Protein AF-0000000081533267 (afdb_homodimer)

Solvent-accessible surface area (backbone atoms only — not comparable to full-atom values): 23583 Å² total; per-residue (Å²): 134,81,72,70,66,79,71,58,62,39,68,32,43,32,34,25,33,63,87,75,70,40,57,57,33,30,38,34,45,45,64,56,50,36,48,58,55,46,54,28,35,39,11,44,24,38,52,51,52,50,46,60,71,68,37,68,90,53,86,73,69,54,32,17,49,52,34,42,51,48,29,58,68,70,50,57,60,82,53,23,64,40,70,63,34,54,51,47,48,66,56,25,45,31,61,53,46,74,57,47,63,65,39,79,63,62,80,74,76,72,70,74,77,63,54,79,70,86,54,62,78,64,67,68,54,63,92,57,44,72,73,61,88,52,66,93,76,59,54,72,34,38,32,68,86,43,49,30,32,33,35,26,38,44,38,49,44,72,59,41,74,67,49,50,52,51,52,36,42,75,74,72,33,92,61,65,79,66,49,43,78,44,80,42,76,42,36,66,67,37,50,52,35,26,54,54,24,24,54,76,27,66,42,13,49,45,62,14,40,37,76,79,75,98,132,80,72,70,68,81,72,61,64,38,68,33,41,32,34,27,33,64,88,76,70,38,58,56,34,30,39,35,48,47,64,56,49,35,48,58,56,47,54,28,35,39,11,44,24,38,52,50,50,51,44,58,71,67,37,68,90,53,86,74,70,54,34,18,49,52,35,41,52,47,29,60,68,70,50,55,62,82,54,23,64,39,68,62,36,54,51,46,50,67,56,23,44,30,61,53,44,75,58,48,65,64,38,81,64,62,81,74,77,71,70,76,76,68,58,80,67,88,59,64,79,63,67,68,55,63,93,55,40,77,72,59,87,54,63,92,76,59,53,72,34,37,31,68,87,45,49,28,32,33,36,27,37,44,38,51,43,71,58,41,74,69,50,51,52,52,52,36,45,75,73,71,33,92,61,64,77,65,51,45,80,44,80,43,76,44,36,67,68,36,49,52,34,26,55,54,24,23,52,77,28,67,43,13,50,48,62,16,40,38,76,79,73,98

Sequence (428 aa):
MDEIKEKSKFRLRLLIDEKRNKVVLAETCRDFVDLLFSFVTLPMGTIVRLLDKHQKLEPVSVGCFNNLYTSVSDMVVDDFETEACQSMLLYPRSSKEIHCRSLKLNIDDTEAHISGRGKVVQVSEEEQIGGSIGNVENGVFVSCRSSYIVTDDLRVTLSSLGVIGNVLKELGYADFDGLQEILLDAGFEELISILRASLISRSALNNGLSSVLHMDEIKEKSKFRLRLLIDEKRNKVVLAETCRDFVDLLFSFVTLPMGTIVRLLDKHQKLEPVSVGCFNNLYTSVSDMVVDDFETEACQSMLLYPRSSKEIHCRSLKLNIDDTEAHISGRGKVVQVSEEEQIGGSIGNVENGVFVSCRSSYIVTDDLRVTLSSLGVIGNVLKELGYADFDGLQEILLDAGFEELISILRASLISRSALNNGLSSVLH

Organism: Thlaspi arvense (NCBI:txid13288)

Radius of gyration: 23.14 Å; Cα contacts (8 Å, |Δi|>4): 727; chains: 2; bounding box: 55×66×71 Å

Secondary structure (DSSP, 8-state):
---------EEEEEEEETTTTEEEEEEE-HHHHHHHHHGGGSBHHHHHHHHHHH--SS----TTHHHHHHHHHHS-GGGBSSHHHHHHHHS--BTTHHHHTTSSS----------SSS------SSTT-SS-S--TTS-SSB-TT--EEEETT--EEE--HHHHHHHHHHTT-SSSTTEEEEEEEE-HHHHHHHHHHHHH-S-HHHHHTHHHH-/---------EEEEEEEETTTTEEEEEEE-HHHHHHHHHGGGSBHHHHHHHHHHH--SS----TTHHHHHHHHHHS-GGGBSSHHHHHHHHS--BTTHHHHTTSSS----------SSS------SSTT-S-----TTS-SSB-TT--EEEETT--EEE--HHHHHHHHHHTT-SSSTTEEEEEEEE-HHHHHHHHHHHHH-S-HHHHHTHHHH-

InterPro domains:
  IPR007750 Protein of unknown function DUF674 [PF05056] (7-112)
  IPR007750 Protein of unknown function DUF674 [PF05056] (124-207)
  IPR007750 Protein of unknown function DUF674 [PTHR33103] (6-206)

pLDDT: mean 81.12, std 21.8, range [21.19, 97.69]

Foldseek 3Di:
DPPPVPFDWFKWKFKAQQVVLFTFKIKGFLLVVLLVVCLVQDDPLQLQVLCCVQVPPDNQDLPCVVVVLVVLVPDDCVVDPHNVVSVCSNQPDGPCNVLQVLRSHRSRPRPPPPPPPNDPPPPPCVVVPDPPVDDPCAHSPDGRPFMWMAGQQGDIDTDDPVVVCVSCVVVPHNDSPSIDIDIDIGGNQLSSQLSSCNSPHSGSNCRSCVVVSD/DPPPVPFDWFKWKFKAQQVVLFTFKIKGFLLVVLLVVCLVQDDPLQLQVLCCVQVPPDNQDLPCVVVVLVVLVPDDCVVDPHNVVSVCSNQPDGPCNVLQVLRSHRSRPRPPPPPPPNDPPPPDCVVVDDPPVDDVCAHSPDGRPFMWMAGQQGDIDTDDPVVVCVSCVVVPHNDSPSIDIDIDIGGNQLSSQLSSCNSPHSGSNCRSCVVVSD

Structure (mmCIF, N/CA/C/O backbone):
data_AF-0000000081533267-model_v1
#
loop_
_entity.id
_entity.type
_entity.pdbx_description
1 polymer 'Uncharacterized protein'
#
loop_
_atom_site.group_PDB
_atom_site.id
_atom_site.type_symbol
_atom_site.label_atom_id
_atom_site.label_alt_id
_atom_site.label_comp_id
_atom_site.label_asym_id
_atom_site.label_entity_id
_atom_site.label_seq_id
_atom_site.pdbx_PDB_ins_code
_atom_site.Cartn_x
_atom_site.Cartn_y
_atom_site.Cartn_z
_atom_site.occupancy
_atom_site.B_iso_or_equiv
_atom_site.auth_seq_id
_atom_site.auth_comp_id
_atom_site.auth_asym_id
_atom_site.auth_atom_id
_atom_site.pdbx_PDB_model_num
ATOM 1 N N . MET A 1 1 ? 14.43 1.185 34.469 1 21.2 1 MET A N 1
ATOM 2 C CA . MET A 1 1 ? 13.617 2.395 34.344 1 21.2 1 MET A CA 1
ATOM 3 C C . MET A 1 1 ? 13.477 2.807 32.875 1 21.2 1 MET A C 1
ATOM 5 O O . MET A 1 1 ? 14.43 3.285 32.25 1 21.2 1 MET A O 1
ATOM 9 N N . ASP A 1 2 ? 13.133 2.018 31.906 1 28.94 2 ASP A N 1
ATOM 10 C CA . ASP A 1 2 ? 12.992 1.91 30.469 1 28.94 2 ASP A CA 1
ATOM 11 C C . ASP A 1 2 ? 12.336 3.156 29.891 1 28.94 2 ASP A C 1
ATOM 13 O O . ASP A 1 2 ? 11.195 3.482 30.234 1 28.94 2 ASP A O 1
ATOM 17 N N . GLU A 1 3 ? 13.023 4.332 29.984 1 32.38 3 GLU A N 1
ATOM 18 C CA . GLU A 1 3 ? 12.641 5.707 29.672 1 32.38 3 GLU A CA 1
ATOM 19 C C . GLU A 1 3 ? 11.695 5.762 28.484 1 32.38 3 GLU A C 1
ATOM 21 O O . GLU A 1 3 ? 12.031 5.293 27.391 1 32.38 3 GLU A O 1
ATOM 26 N N . ILE A 1 4 ? 10.508 5.531 28.719 1 36.81 4 ILE A N 1
ATOM 27 C CA . ILE A 1 4 ? 9.391 5.664 27.797 1 36.81 4 ILE A CA 1
ATOM 28 C C . ILE A 1 4 ? 9.609 6.867 26.875 1 36.81 4 ILE A C 1
ATOM 30 O O . ILE A 1 4 ? 9.586 8.016 27.344 1 36.81 4 ILE A O 1
ATOM 34 N N . LYS A 1 5 ? 10.812 7.023 26.266 1 38.69 5 LYS A N 1
ATOM 35 C CA . LYS A 1 5 ? 11.109 8.117 25.344 1 38.69 5 LYS A CA 1
ATOM 36 C C . LYS A 1 5 ? 9.836 8.844 24.922 1 38.69 5 LYS A C 1
ATOM 38 O O . LYS A 1 5 ? 8.898 8.219 24.406 1 38.69 5 LYS A O 1
ATOM 43 N N . GLU A 1 6 ? 9.383 9.766 25.734 1 45.41 6 GLU A N 1
ATOM 44 C CA . GLU A 1 6 ? 8.25 10.664 25.516 1 45.41 6 GLU A CA 1
ATOM 45 C C . GLU A 1 6 ? 7.941 10.812 24.031 1 45.41 6 GLU A C 1
ATOM 47 O O . GLU A 1 6 ? 8.703 11.445 23.281 1 45.41 6 GLU A O 1
ATOM 52 N N . LYS A 1 7 ? 7.309 9.828 23.375 1 63.72 7 LYS A N 1
ATOM 53 C CA . LYS A 1 7 ? 7.023 9.602 21.953 1 63.72 7 LYS A CA 1
ATOM 54 C C . LYS A 1 7 ? 6.492 10.867 21.297 1 63.72 7 LYS A C 1
ATOM 56 O O . LYS A 1 7 ? 5.637 11.562 21.859 1 63.72 7 LYS A O 1
ATOM 61 N N . SER A 1 8 ? 7.258 11.617 20.422 1 84 8 SER A N 1
ATOM 62 C CA . SER A 1 8 ? 6.949 12.797 19.625 1 84 8 SER A CA 1
ATOM 63 C C . SER A 1 8 ? 5.484 12.805 19.188 1 84 8 SER A C 1
ATOM 65 O O . SER A 1 8 ? 4.914 11.758 18.891 1 84 8 SER A O 1
ATOM 67 N N . LYS A 1 9 ? 4.863 14 19.578 1 91.5 9 LYS A N 1
ATOM 68 C CA . LYS A 1 9 ? 3.469 14.18 19.188 1 91.5 9 LYS A CA 1
ATOM 69 C C . LYS A 1 9 ? 3.314 15.344 18.219 1 91.5 9 LYS A C 1
ATOM 71 O O . LYS A 1 9 ? 4.18 16.219 18.141 1 91.5 9 LYS A O 1
ATOM 76 N N . PHE A 1 10 ? 2.254 15.234 17.516 1 93.31 10 PHE A N 1
ATOM 77 C CA . PHE A 1 10 ? 1.904 16.312 16.594 1 93.31 10 PHE A CA 1
ATOM 78 C C . PHE A 1 10 ? 0.701 17.094 17.109 1 93.31 10 PHE A C 1
ATOM 80 O O . PHE A 1 10 ? -0.304 16.5 17.5 1 93.31 10 PHE A O 1
ATOM 87 N N . ARG A 1 11 ? 0.857 18.391 17.094 1 92.88 11 ARG A N 1
ATOM 88 C CA . ARG A 1 11 ? -0.263 19.25 17.469 1 92.88 11 ARG A CA 1
ATOM 89 C C . ARG A 1 11 ? -1.174 19.516 16.266 1 92.88 11 ARG A C 1
ATOM 91 O O . ARG A 1 11 ? -0.726 20.031 15.242 1 92.88 11 ARG A O 1
ATOM 98 N N . LEU A 1 12 ? -2.41 19.109 16.422 1 96.06 12 LEU A N 1
ATOM 99 C CA . LEU A 1 12 ? -3.418 19.312 15.391 1 96.06 12 LEU A CA 1
ATOM 100 C C . LEU A 1 12 ? -4.52 20.25 15.883 1 96.06 12 LEU A C 1
ATOM 102 O O . LEU A 1 12 ? -5.039 20.078 16.984 1 96.06 12 LEU A O 1
ATOM 106 N N . ARG A 1 13 ? -4.738 21.219 15.125 1 96.25 13 ARG A N 1
ATOM 107 C CA . ARG A 1 13 ? -5.906 22.062 15.359 1 96.25 13 ARG A CA 1
ATOM 108 C C . ARG A 1 13 ? -7.102 21.578 14.547 1 96.25 13 ARG A C 1
ATOM 110 O O . ARG A 1 13 ? -7.176 21.812 13.336 1 96.25 13 ARG A O 1
ATOM 117 N N . LEU A 1 14 ? -8.062 21 15.203 1 96.88 14 LEU A N 1
ATOM 118 C CA . LEU A 1 14 ? -9.188 20.375 14.516 1 96.88 14 LEU A CA 1
ATOM 119 C C . LEU A 1 14 ? -10.391 21.312 14.484 1 96.88 14 LEU A C 1
ATOM 121 O O . LEU A 1 14 ? -10.672 22 15.469 1 96.88 14 LEU A O 1
ATOM 125 N N . LEU A 1 15 ? -10.945 21.391 13.391 1 96.31 15 LEU A N 1
ATOM 126 C CA . LEU A 1 15 ? -12.273 21.969 13.266 1 96.31 15 LEU A CA 1
ATOM 127 C C . LEU A 1 15 ? -13.352 20.891 13.258 1 96.31 15 LEU A C 1
ATOM 129 O O . LEU A 1 15 ? -13.414 20.078 12.328 1 96.31 15 LEU A O 1
ATOM 133 N N . ILE A 1 16 ? -14.234 20.922 14.203 1 96.31 16 ILE A N 1
ATOM 134 C CA . ILE A 1 16 ? -15.195 19.844 14.422 1 96.31 16 ILE A CA 1
ATOM 135 C C . ILE A 1 16 ? -16.609 20.359 14.219 1 96.31 16 ILE A C 1
ATOM 137 O O . ILE A 1 16 ? -16.953 21.453 14.68 1 96.31 16 ILE A O 1
ATOM 141 N N . ASP A 1 17 ? -17.391 19.578 13.555 1 95.38 17 ASP A N 1
ATOM 142 C CA . ASP A 1 17 ? -18.828 19.812 13.484 1 95.38 17 ASP A CA 1
ATOM 143 C C . ASP A 1 17 ? -19.5 19.422 14.805 1 95.38 17 ASP A C 1
ATOM 145 O O . ASP A 1 17 ? -19.578 18.25 15.148 1 95.38 17 ASP A O 1
ATOM 149 N N . GLU A 1 18 ? -20.031 20.344 15.453 1 92.56 18 GLU A N 1
ATOM 150 C CA . GLU A 1 18 ? -20.578 20.125 16.781 1 92.56 18 GLU A CA 1
ATOM 151 C C . GLU A 1 18 ? -21.797 19.219 16.734 1 92.56 18 GLU A C 1
ATOM 153 O O . GLU A 1 18 ? -22.016 18.406 17.641 1 92.56 18 GLU A O 1
ATOM 158 N N . LYS A 1 19 ? -22.531 19.297 15.766 1 90.88 19 LYS A N 1
ATOM 159 C CA . LYS A 1 19 ? -23.75 18.516 15.648 1 90.88 19 LYS A CA 1
ATOM 160 C C . LYS A 1 19 ? -23.438 17.062 15.297 1 90.88 19 LYS A C 1
ATOM 162 O O . LYS A 1 19 ? -24.016 16.141 15.883 1 90.88 19 LYS A O 1
ATOM 167 N N . ARG A 1 20 ? -22.516 16.875 14.461 1 90.94 20 ARG A N 1
ATOM 168 C CA . ARG A 1 20 ? -22.234 15.523 13.961 1 90.94 20 ARG A CA 1
ATOM 169 C C . ARG A 1 20 ? -21.047 14.914 14.695 1 90.94 20 ARG A C 1
ATOM 171 O O . ARG A 1 20 ? -20.781 13.719 14.57 1 90.94 20 ARG A O 1
ATOM 178 N N . ASN A 1 21 ? -20.344 15.75 15.398 1 91.69 21 ASN A N 1
ATOM 179 C CA . ASN A 1 21 ? -19.156 15.32 16.141 1 91.69 21 ASN A CA 1
ATOM 180 C C . ASN A 1 21 ? -18.125 14.672 15.219 1 91.69 21 ASN A C 1
ATOM 182 O O . ASN A 1 21 ? -17.641 13.578 15.5 1 91.69 21 ASN A O 1
ATOM 186 N N . LYS A 1 22 ? -17.844 15.344 14.164 1 94.38 22 LYS A N 1
ATOM 187 C CA . LYS A 1 22 ? -16.891 14.852 13.18 1 94.38 22 LYS A CA 1
ATOM 188 C C . LYS A 1 22 ? -15.859 15.914 12.836 1 94.38 22 LYS A C 1
ATOM 190 O O . LYS A 1 22 ? -16.172 17.109 12.766 1 94.38 22 LYS A O 1
ATOM 195 N N . VAL A 1 23 ? -14.711 15.469 12.578 1 96.25 23 VAL A N 1
ATOM 196 C CA . VAL A 1 23 ? -13.648 16.359 12.141 1 96.25 23 VAL A CA 1
ATOM 197 C C . VAL A 1 23 ? -13.906 16.812 10.703 1 96.25 23 VAL A C 1
ATOM 199 O O . VAL A 1 23 ? -14.07 15.969 9.805 1 96.25 23 VAL A O 1
ATOM 202 N N . VAL A 1 24 ? -14 18.047 10.531 1 96.5 24 VAL A N 1
ATOM 203 C CA . VAL A 1 24 ? -14.195 18.609 9.195 1 96.5 24 VAL A CA 1
ATOM 204 C C . VAL A 1 24 ? -12.852 18.812 8.508 1 96.5 24 VAL A C 1
ATOM 206 O O . VAL A 1 24 ? -12.664 18.391 7.363 1 96.5 24 VAL A O 1
ATOM 209 N N . LEU A 1 25 ? -11.992 19.453 9.211 1 96.75 25 LEU A N 1
ATOM 210 C CA . LEU A 1 25 ? -10.625 19.625 8.734 1 96.75 25 LEU A CA 1
ATOM 211 C C . LEU A 1 25 ? -9.664 19.859 9.898 1 96.75 25 LEU A C 1
ATOM 213 O O . LEU A 1 25 ? -10.102 20.109 11.023 1 96.75 25 LEU A O 1
ATOM 217 N N . ALA A 1 26 ? -8.406 19.688 9.602 1 96.5 26 ALA A N 1
ATOM 218 C CA . ALA A 1 26 ? -7.336 19.938 10.57 1 96.5 26 ALA A CA 1
ATOM 219 C C . ALA A 1 26 ? -6.305 20.906 10.016 1 96.5 26 ALA A C 1
ATOM 221 O O . ALA A 1 26 ? -5.957 20.859 8.836 1 96.5 26 ALA A O 1
ATOM 222 N N . GLU A 1 27 ? -5.93 21.781 10.805 1 94.69 27 GLU A N 1
ATOM 223 C CA . GLU A 1 27 ? -4.762 22.609 10.516 1 94.69 27 GLU A CA 1
ATOM 224 C C . GLU A 1 27 ? -3.531 22.109 11.266 1 94.69 27 GLU A C 1
ATOM 226 O O . GLU A 1 27 ? -3.615 21.781 12.453 1 94.69 27 GLU A O 1
ATOM 231 N N . THR A 1 28 ? -2.428 22.062 10.555 1 93.19 28 THR A N 1
ATOM 232 C CA . THR A 1 28 ? -1.24 21.453 11.148 1 93.19 28 THR A CA 1
ATOM 233 C C . THR A 1 28 ? 0.028 22.047 10.539 1 93.19 28 THR A C 1
ATOM 235 O O . THR A 1 28 ? -0.041 22.891 9.641 1 93.19 28 THR A O 1
ATOM 238 N N . CYS A 1 29 ? 1.119 21.578 11.117 1 90.38 29 CYS A N 1
ATOM 239 C CA . CYS A 1 29 ? 2.406 22.078 10.641 1 90.38 29 CYS A CA 1
ATOM 240 C C . CYS A 1 29 ? 3.057 21.078 9.688 1 90.38 29 CYS A C 1
ATOM 242 O O . CYS A 1 29 ? 2.463 20.062 9.352 1 90.38 29 CYS A O 1
ATOM 244 N N . ARG A 1 30 ? 4.203 21.5 9.281 1 91.62 30 ARG A N 1
ATOM 245 C CA . ARG A 1 30 ? 4.934 20.766 8.25 1 91.62 30 ARG A CA 1
ATOM 246 C C . ARG A 1 30 ? 5.273 19.359 8.727 1 91.62 30 ARG A C 1
ATOM 248 O O . ARG A 1 30 ? 5.262 18.406 7.934 1 91.62 30 ARG A O 1
ATOM 255 N N . ASP A 1 31 ? 5.543 19.172 9.984 1 90.81 31 ASP A N 1
ATOM 256 C CA . ASP A 1 31 ? 5.984 17.875 10.5 1 90.81 31 ASP A CA 1
ATOM 257 C C . ASP A 1 31 ? 4.922 16.812 10.273 1 90.81 31 ASP A C 1
ATOM 259 O O . ASP A 1 31 ? 5.246 15.688 9.875 1 90.81 31 ASP A O 1
ATOM 263 N N . PHE A 1 32 ? 3.725 17.188 10.516 1 93.81 32 PHE A N 1
ATOM 264 C CA . PHE A 1 32 ? 2.635 16.234 10.328 1 93.81 32 PHE A CA 1
ATOM 265 C C . PHE A 1 32 ? 2.434 15.93 8.852 1 93.81 32 PHE A C 1
ATOM 267 O O . PHE A 1 32 ? 2.174 14.781 8.477 1 93.81 32 PHE A O 1
ATOM 274 N N . VAL A 1 33 ? 2.555 16.875 8.023 1 94.81 33 VAL A N 1
ATOM 275 C CA . VAL A 1 33 ? 2.385 16.719 6.586 1 94.81 33 VAL A CA 1
ATOM 276 C C . VAL A 1 33 ? 3.512 15.852 6.023 1 94.81 33 VAL A C 1
ATOM 278 O O . VAL A 1 33 ? 3.277 14.984 5.176 1 94.81 33 VAL A O 1
ATOM 281 N N . ASP A 1 34 ? 4.707 16.125 6.504 1 93.69 34 ASP A N 1
ATOM 282 C CA . ASP A 1 34 ? 5.832 15.273 6.121 1 93.69 34 ASP A CA 1
ATOM 283 C C . ASP A 1 34 ? 5.543 13.805 6.422 1 93.69 34 ASP A C 1
ATOM 285 O O . ASP A 1 34 ? 5.848 12.93 5.609 1 93.69 34 ASP A O 1
ATOM 289 N N . LEU A 1 35 ? 5.004 13.602 7.527 1 94.5 35 LEU A N 1
ATOM 290 C CA . LEU A 1 35 ? 4.676 12.234 7.918 1 94.5 35 LEU A CA 1
ATOM 291 C C . LEU A 1 35 ? 3.592 11.656 7.012 1 94.5 35 LEU A C 1
ATOM 293 O O . LEU A 1 35 ? 3.717 10.531 6.527 1 94.5 35 LEU A O 1
ATOM 297 N N . LEU A 1 36 ? 2.537 12.391 6.781 1 96.69 36 LEU A N 1
ATOM 298 C CA . LEU A 1 36 ? 1.457 11.922 5.922 1 96.69 36 LEU A CA 1
ATOM 299 C C . LEU A 1 36 ? 1.979 11.586 4.527 1 96.69 36 LEU A C 1
ATOM 301 O O . LEU A 1 36 ? 1.67 10.523 3.982 1 96.69 36 LEU A O 1
ATOM 305 N N . PHE A 1 37 ? 2.762 12.453 4.023 1 96.25 37 PHE A N 1
ATOM 306 C CA . PHE A 1 37 ? 3.287 12.25 2.678 1 96.25 37 PHE A CA 1
ATOM 307 C C . PHE A 1 37 ? 4.246 11.062 2.648 1 96.25 37 PHE A C 1
ATOM 309 O O . PHE A 1 37 ? 4.371 10.383 1.627 1 96.25 37 PHE A O 1
ATOM 316 N N . SER A 1 38 ? 4.891 10.805 3.736 1 94.81 38 SER A N 1
ATOM 317 C CA . SER A 1 38 ? 5.797 9.664 3.787 1 94.81 38 SER A CA 1
ATOM 318 C C . SER A 1 38 ? 5.043 8.352 3.619 1 94.81 38 SER A C 1
ATOM 320 O O . SER A 1 38 ? 5.629 7.336 3.244 1 94.81 38 SER A O 1
ATOM 322 N N . PHE A 1 39 ? 3.754 8.344 3.883 1 96.56 39 PHE A N 1
ATOM 323 C CA . PHE A 1 39 ? 2.943 7.145 3.725 1 96.56 39 PHE A CA 1
ATOM 324 C C . PHE A 1 39 ? 3.035 6.617 2.299 1 96.56 39 PHE A C 1
ATOM 326 O O . PHE A 1 39 ? 3.002 5.402 2.076 1 96.56 39 PHE A O 1
ATOM 333 N N . VAL A 1 40 ? 3.191 7.52 1.358 1 96.06 40 VAL A N 1
ATOM 334 C CA . VAL A 1 40 ? 3.174 7.098 -0.039 1 96.06 40 VAL A CA 1
ATOM 335 C C . VAL A 1 40 ? 4.477 6.371 -0.375 1 96.06 40 VAL A C 1
ATOM 337 O O . VAL A 1 40 ? 4.559 5.672 -1.387 1 96.06 40 VAL A O 1
ATOM 340 N N . THR A 1 41 ? 5.484 6.559 0.468 1 94.19 41 THR A N 1
ATOM 341 C CA . THR A 1 41 ? 6.777 5.938 0.197 1 94.19 41 THR A CA 1
ATOM 342 C C . THR A 1 41 ? 6.863 4.566 0.857 1 94.19 41 THR A C 1
ATOM 344 O O . THR A 1 41 ? 7.789 3.799 0.587 1 94.19 41 THR A O 1
ATOM 347 N N . LEU A 1 42 ? 5.961 4.215 1.675 1 95.38 42 LEU A N 1
ATOM 348 C CA . LEU A 1 42 ? 6.012 2.963 2.424 1 95.38 42 LEU A CA 1
ATOM 349 C C . LEU A 1 42 ? 5.645 1.78 1.533 1 95.38 42 LEU A C 1
ATOM 351 O O . LEU A 1 42 ? 4.621 1.811 0.847 1 95.38 42 LEU A O 1
ATOM 355 N N . PRO A 1 43 ? 6.492 0.745 1.548 1 95.5 43 PRO A N 1
ATOM 356 C CA . PRO A 1 43 ? 6.082 -0.482 0.86 1 95.5 43 PRO A CA 1
ATOM 357 C C . PRO A 1 43 ? 4.887 -1.162 1.524 1 95.5 43 PRO A C 1
ATOM 359 O O . PRO A 1 43 ? 4.703 -1.042 2.738 1 95.5 43 PRO A O 1
ATOM 362 N N . MET A 1 44 ? 4.164 -1.944 0.806 1 95.94 44 MET A N 1
ATOM 363 C CA . MET A 1 44 ? 2.973 -2.617 1.32 1 95.94 44 MET A CA 1
ATOM 364 C C . MET A 1 44 ? 3.34 -3.604 2.424 1 95.94 44 MET A C 1
ATOM 366 O O . MET A 1 44 ? 2.623 -3.725 3.418 1 95.94 44 MET A O 1
ATOM 370 N N . GLY A 1 45 ? 4.43 -4.312 2.209 1 95.12 45 GLY A N 1
ATOM 371 C CA . GLY A 1 45 ? 4.855 -5.25 3.234 1 95.12 45 GLY A CA 1
ATOM 372 C C . GLY A 1 45 ? 5.117 -4.594 4.578 1 95.12 45 GLY A C 1
ATOM 373 O O . GLY A 1 45 ? 4.812 -5.168 5.625 1 95.12 45 GLY A O 1
ATOM 374 N N . THR A 1 46 ? 5.676 -3.406 4.566 1 94.44 46 THR A N 1
ATOM 375 C CA . THR A 1 46 ? 5.926 -2.648 5.789 1 94.44 46 THR A CA 1
ATOM 376 C C . THR A 1 46 ? 4.609 -2.227 6.438 1 94.44 46 THR A C 1
ATOM 378 O O . THR A 1 46 ? 4.453 -2.326 7.656 1 94.44 46 THR A O 1
ATOM 381 N N . ILE A 1 47 ? 3.729 -1.753 5.652 1 95.12 47 ILE A N 1
ATOM 382 C CA . ILE A 1 47 ? 2.428 -1.333 6.164 1 95.12 47 ILE A CA 1
ATOM 383 C C . ILE A 1 47 ? 1.736 -2.512 6.848 1 95.12 47 ILE A C 1
ATOM 385 O O . ILE A 1 47 ? 1.251 -2.387 7.973 1 95.12 47 ILE A O 1
ATOM 389 N N . VAL A 1 48 ? 1.688 -3.684 6.184 1 94.06 48 VAL A N 1
ATOM 390 C CA . VAL A 1 48 ? 1.053 -4.875 6.734 1 94.06 48 VAL A CA 1
ATOM 391 C C . VAL A 1 48 ? 1.707 -5.238 8.07 1 94.06 48 VAL A C 1
ATOM 393 O O . VAL A 1 48 ? 1.017 -5.516 9.047 1 94.06 48 VAL A O 1
ATOM 396 N N . ARG A 1 49 ? 2.969 -5.25 8.078 1 92.38 49 ARG A N 1
ATOM 397 C CA . ARG A 1 49 ? 3.713 -5.621 9.281 1 92.38 49 ARG A CA 1
ATOM 398 C C . ARG A 1 49 ? 3.414 -4.66 10.43 1 92.38 49 ARG A C 1
ATOM 400 O O . ARG A 1 49 ? 3.176 -5.094 11.555 1 92.38 49 ARG A O 1
ATOM 407 N N . LEU A 1 50 ? 3.449 -3.354 10.172 1 91.81 50 LEU A N 1
ATOM 408 C CA . LEU A 1 50 ? 3.195 -2.336 11.188 1 91.81 50 LEU A CA 1
ATOM 409 C C . LEU A 1 50 ? 1.79 -2.479 11.758 1 91.81 50 LEU A C 1
ATOM 411 O O . LEU A 1 50 ? 1.604 -2.41 12.977 1 91.81 50 LEU A O 1
ATOM 415 N N . LEU A 1 51 ? 0.854 -2.645 10.875 1 92.5 51 LEU A N 1
ATOM 416 C CA . LEU A 1 51 ? -0.532 -2.76 11.32 1 92.5 51 LEU A CA 1
ATOM 417 C C . LEU A 1 51 ? -0.739 -4.031 12.133 1 92.5 51 LEU A C 1
ATOM 419 O O . LEU A 1 51 ? -1.469 -4.027 13.125 1 92.5 51 LEU A O 1
ATOM 423 N N . ASP A 1 52 ? -0.15 -5.055 11.688 1 89.19 52 ASP A N 1
ATOM 424 C CA . ASP A 1 52 ? -0.259 -6.312 12.422 1 89.19 52 ASP A CA 1
ATOM 425 C C . ASP A 1 52 ? 0.352 -6.191 13.812 1 89.19 52 ASP A C 1
ATOM 427 O O . ASP A 1 52 ? -0.176 -6.746 14.781 1 89.19 52 ASP A O 1
ATOM 431 N N . LYS A 1 53 ? 1.398 -5.551 13.906 1 86.94 53 LYS A N 1
ATOM 432 C CA . LYS A 1 53 ? 2.135 -5.414 15.164 1 86.94 53 LYS A CA 1
ATOM 433 C C . LYS A 1 53 ? 1.398 -4.492 16.141 1 86.94 53 LYS A C 1
ATOM 435 O O . LYS A 1 53 ? 1.398 -4.73 17.344 1 86.94 53 LYS A O 1
ATOM 440 N N . HIS A 1 54 ? 0.8 -3.49 15.648 1 85.25 54 HIS A N 1
ATOM 441 C CA . HIS A 1 54 ? 0.355 -2.43 16.547 1 85.25 54 HIS A CA 1
ATOM 442 C C . HIS A 1 54 ? -1.166 -2.389 16.641 1 85.25 54 HIS A C 1
ATOM 444 O O . HIS A 1 54 ? -1.721 -1.721 17.516 1 85.25 54 HIS A O 1
ATOM 450 N N . GLN A 1 55 ? -1.82 -2.953 15.758 1 72.81 55 GLN A N 1
ATOM 451 C CA . GLN A 1 55 ? -3.275 -2.949 15.875 1 72.81 55 GLN A CA 1
ATOM 452 C C . GLN A 1 55 ? -3.789 -4.273 16.438 1 72.81 55 GLN A C 1
ATOM 454 O O . GLN A 1 55 ? -4.078 -5.199 15.672 1 72.81 55 GLN A O 1
ATOM 459 N N . LYS A 1 56 ? -3.641 -4.512 17.609 1 60.88 56 LYS A N 1
ATOM 460 C CA . LYS A 1 56 ? -3.947 -5.758 18.312 1 60.88 56 LYS A CA 1
ATOM 461 C C . LYS A 1 56 ? -5.453 -5.98 18.406 1 60.88 56 LYS A C 1
ATOM 463 O O . LYS A 1 56 ? -5.914 -7.125 18.422 1 60.88 56 LYS A O 1
ATOM 468 N N . LEU A 1 57 ? -6.148 -4.996 18.594 1 55.22 57 LEU A N 1
ATOM 469 C CA . LEU A 1 57 ? -7.523 -5.25 19 1 55.22 57 LEU A CA 1
ATOM 470 C C . LEU A 1 57 ? -8.305 -5.949 17.891 1 55.22 57 LEU A C 1
ATOM 472 O O . LEU A 1 57 ? -9.133 -6.824 18.172 1 55.22 57 LEU A O 1
ATOM 476 N N . GLU A 1 58 ? -8.133 -5.512 16.609 1 60.53 58 GLU A N 1
ATOM 477 C CA . GLU A 1 58 ? -8.812 -6.164 15.5 1 60.53 58 GLU A CA 1
ATOM 478 C C . GLU A 1 58 ? -7.859 -6.41 14.336 1 60.53 58 GLU A C 1
ATOM 480 O O . GLU A 1 58 ? -7.191 -5.488 13.867 1 60.53 58 GLU A O 1
ATOM 485 N N . PRO A 1 59 ? -7.629 -7.789 14.227 1 61.5 59 PRO A N 1
ATOM 486 C CA . PRO A 1 59 ? -6.816 -8.047 13.031 1 61.5 59 PRO A CA 1
ATOM 487 C C . PRO A 1 59 ? -7.301 -7.277 11.805 1 61.5 59 PRO A C 1
ATOM 489 O O . PRO A 1 59 ? -8.5 -7.27 11.516 1 61.5 59 PRO A O 1
ATOM 492 N N . VAL A 1 60 ? -6.547 -6.293 11.461 1 68.12 60 VAL A N 1
ATOM 493 C CA . VAL A 1 60 ? -6.906 -5.52 10.281 1 68.12 60 VAL A CA 1
ATOM 494 C C . VAL A 1 60 ? -6.312 -6.172 9.031 1 68.12 60 VAL A C 1
ATOM 496 O O . VAL A 1 60 ? -5.121 -6.488 9 1 68.12 60 VAL A O 1
ATOM 499 N N . SER A 1 61 ? -7.219 -6.523 8.188 1 80.19 61 SER A N 1
ATOM 500 C CA . SER A 1 61 ? -6.789 -7.109 6.922 1 80.19 61 SER A CA 1
ATOM 501 C C . SER A 1 61 ? -6.746 -6.062 5.812 1 80.19 61 SER A C 1
ATOM 503 O O . SER A 1 61 ? -7.715 -5.328 5.605 1 80.19 61 SER A O 1
ATOM 505 N N . VAL A 1 62 ? -5.566 -5.883 5.316 1 86.81 62 VAL A N 1
ATOM 506 C CA . VAL A 1 62 ? -5.406 -5.027 4.145 1 86.81 62 VAL A CA 1
ATOM 507 C C . VAL A 1 62 ? -5.594 -5.855 2.871 1 86.81 62 VAL A C 1
ATOM 509 O O . VAL A 1 62 ? -4.617 -6.312 2.273 1 86.81 62 VAL A O 1
ATOM 512 N N . GLY A 1 63 ? -6.914 -6.039 2.555 1 90.94 63 GLY A N 1
ATOM 513 C CA . GLY A 1 63 ? -7.199 -6.863 1.392 1 90.94 63 GLY A CA 1
ATOM 514 C C . GLY A 1 63 ? -6.578 -8.242 1.475 1 90.94 63 GLY A C 1
ATOM 515 O O . GLY A 1 63 ? -6.77 -8.961 2.461 1 90.94 63 GLY A O 1
ATOM 516 N N . CYS A 1 64 ? -5.805 -8.555 0.48 1 95.62 64 CYS A N 1
ATOM 517 C CA . CYS A 1 64 ? -5.176 -9.867 0.43 1 95.62 64 CYS A CA 1
ATOM 518 C C . CYS A 1 64 ? -3.699 -9.781 0.788 1 95.62 64 CYS A C 1
ATOM 520 O O . CYS A 1 64 ? -2.992 -10.789 0.776 1 95.62 64 CYS A O 1
ATOM 522 N N . PHE A 1 65 ? -3.26 -8.672 1.185 1 96.25 65 PHE A N 1
ATOM 523 C CA . PHE A 1 65 ? -1.831 -8.484 1.419 1 96.25 65 PHE A CA 1
ATOM 524 C C . PHE A 1 65 ? -1.393 -9.211 2.686 1 96.25 65 PHE A C 1
ATOM 526 O O . PHE A 1 65 ? -0.256 -9.68 2.777 1 96.25 65 PHE A O 1
ATOM 533 N N . ASN A 1 66 ? -2.283 -9.312 3.613 1 94.69 66 ASN A N 1
ATOM 534 C CA . ASN A 1 66 ? -1.942 -10.102 4.793 1 94.69 66 ASN A CA 1
ATOM 535 C C . ASN A 1 66 ? -1.649 -11.555 4.434 1 94.69 66 ASN A C 1
ATOM 537 O O . ASN A 1 66 ? -0.743 -12.172 5 1 94.69 66 ASN A O 1
ATOM 541 N N . ASN A 1 67 ? -2.395 -12.031 3.508 1 96.12 67 ASN A N 1
ATOM 542 C CA . ASN A 1 67 ? -2.191 -13.406 3.078 1 96.12 67 ASN A CA 1
ATOM 543 C C . ASN A 1 67 ? -0.863 -13.578 2.348 1 96.12 67 ASN A C 1
ATOM 545 O O . ASN A 1 67 ? -0.144 -14.555 2.578 1 96.12 67 ASN A O 1
ATOM 549 N N . LEU A 1 68 ? -0.561 -12.648 1.448 1 96.56 68 LEU A N 1
ATOM 550 C CA . LEU A 1 68 ? 0.721 -12.688 0.751 1 96.56 68 LEU A CA 1
ATOM 551 C C . LEU A 1 68 ? 1.88 -12.641 1.742 1 96.56 68 LEU A C 1
ATOM 553 O O . LEU A 1 68 ? 2.812 -13.438 1.655 1 96.56 68 LEU A O 1
ATOM 557 N N . TYR A 1 69 ? 1.716 -11.766 2.658 1 94.75 69 TYR A N 1
ATOM 558 C CA . TYR A 1 69 ? 2.752 -11.594 3.668 1 94.75 69 TYR A CA 1
ATOM 559 C C . TYR A 1 69 ? 2.91 -12.852 4.512 1 94.75 69 TYR A C 1
ATOM 561 O O . TYR A 1 69 ? 4.031 -13.312 4.746 1 94.75 69 TYR A O 1
ATOM 569 N N . THR A 1 70 ? 1.857 -13.375 4.93 1 94.44 70 THR A N 1
ATOM 570 C CA . THR A 1 70 ? 1.878 -14.586 5.742 1 94.44 70 THR A CA 1
ATOM 571 C C . THR A 1 70 ? 2.443 -15.766 4.949 1 94.44 70 THR A C 1
ATOM 573 O O . THR A 1 70 ? 3.152 -16.609 5.5 1 94.44 70 THR A O 1
ATOM 576 N N . SER A 1 71 ? 2.117 -15.844 3.664 1 96.19 71 SER A N 1
ATOM 577 C CA . SER A 1 71 ? 2.674 -16.891 2.809 1 96.19 71 SER A CA 1
ATOM 578 C C . SER A 1 71 ? 4.199 -16.844 2.801 1 96.19 71 SER A C 1
ATOM 580 O O . SER A 1 71 ? 4.855 -17.875 2.914 1 96.19 71 SER A O 1
ATOM 582 N N . VAL A 1 72 ? 4.73 -15.664 2.695 1 95 72 VAL A N 1
ATOM 583 C CA . VAL A 1 72 ? 6.176 -15.484 2.715 1 95 72 VAL A CA 1
ATOM 584 C C . VAL A 1 72 ? 6.734 -15.914 4.07 1 95 72 VAL A C 1
ATOM 586 O O . VAL A 1 72 ? 7.742 -16.625 4.141 1 95 72 VAL A O 1
ATOM 589 N N . SER A 1 73 ? 6.09 -15.508 5.121 1 93.62 73 SER A N 1
ATOM 590 C CA . SER A 1 73 ? 6.562 -15.773 6.477 1 93.62 73 SER A CA 1
ATOM 591 C C . SER A 1 73 ? 6.508 -17.266 6.793 1 93.62 73 SER A C 1
ATOM 593 O O . SER A 1 73 ? 7.355 -17.781 7.527 1 93.62 73 SER A O 1
ATOM 595 N N . ASP A 1 74 ? 5.547 -17.953 6.258 1 93.44 74 ASP A N 1
ATOM 596 C CA . ASP A 1 74 ? 5.324 -19.359 6.57 1 93.44 74 ASP A CA 1
ATOM 597 C C . ASP A 1 74 ? 6.266 -20.25 5.766 1 93.44 74 ASP A C 1
ATOM 599 O O . ASP A 1 74 ? 6.523 -21.406 6.152 1 93.44 74 ASP A O 1
ATOM 603 N N . MET A 1 75 ? 6.715 -19.812 4.68 1 91.5 75 MET A N 1
ATOM 604 C CA . MET A 1 75 ? 7.625 -20.594 3.854 1 91.5 75 MET A CA 1
ATOM 605 C C . MET A 1 75 ? 8.992 -20.719 4.52 1 91.5 75 MET A C 1
ATOM 607 O O . MET A 1 75 ? 9.367 -19.875 5.344 1 91.5 75 MET A O 1
ATOM 611 N N . VAL A 1 76 ? 9.672 -21.719 4.145 1 91.06 76 VAL A N 1
ATOM 612 C CA . VAL A 1 76 ? 10.984 -21.938 4.742 1 91.06 76 VAL A CA 1
ATOM 613 C C . VAL A 1 76 ? 12.062 -21.328 3.861 1 91.06 76 VAL A C 1
ATOM 615 O O . VAL A 1 76 ? 11.844 -21.078 2.674 1 91.06 76 VAL A O 1
ATOM 618 N N . VAL A 1 77 ? 13.188 -21.141 4.398 1 88.38 77 VAL A N 1
ATOM 619 C CA . VAL A 1 77 ? 14.281 -20.438 3.744 1 88.38 77 VAL A CA 1
ATOM 620 C C . VAL A 1 77 ? 14.68 -21.172 2.461 1 88.38 77 VAL A C 1
ATOM 622 O O . VAL A 1 77 ? 15.031 -20.531 1.465 1 88.38 77 VAL A O 1
ATOM 625 N N . ASP A 1 78 ? 14.57 -22.406 2.482 1 88.25 78 ASP A N 1
ATOM 626 C CA . ASP A 1 78 ? 14.969 -23.219 1.334 1 88.25 78 ASP A CA 1
ATOM 627 C C . ASP A 1 78 ? 14.023 -22.984 0.151 1 88.25 78 ASP A C 1
ATOM 629 O O . ASP A 1 78 ? 14.352 -23.359 -0.983 1 88.25 78 ASP A O 1
ATOM 633 N N . ASP A 1 79 ? 12.914 -22.375 0.391 1 89.94 79 ASP A N 1
ATOM 634 C CA . ASP A 1 79 ? 11.945 -22.125 -0.666 1 89.94 79 ASP A CA 1
ATOM 635 C C . ASP A 1 79 ? 12.328 -20.875 -1.47 1 89.94 79 ASP A C 1
ATOM 637 O O . ASP A 1 79 ? 11.719 -20.594 -2.506 1 89.94 79 ASP A O 1
ATOM 641 N N . PHE A 1 80 ? 13.359 -20.266 -1.002 1 91.44 80 PHE A N 1
ATOM 642 C CA . PHE A 1 80 ? 13.766 -19.016 -1.646 1 91.44 80 PHE A CA 1
ATOM 643 C C . PHE A 1 80 ? 15.109 -19.188 -2.344 1 91.44 80 PHE A C 1
ATOM 645 O O . PHE A 1 80 ? 15.859 -20.109 -2.037 1 91.44 80 PHE A O 1
ATOM 652 N N . GLU A 1 81 ? 15.352 -18.281 -3.297 1 88.25 81 GLU A N 1
ATOM 653 C CA . GLU A 1 81 ? 16.594 -18.328 -4.055 1 88.25 81 GLU A CA 1
ATOM 654 C C . GLU A 1 81 ? 17.812 -18.141 -3.137 1 88.25 81 GLU A C 1
ATOM 656 O O . GLU A 1 81 ? 18.844 -18.781 -3.328 1 88.25 81 GLU A O 1
ATOM 661 N N . THR A 1 82 ? 17.656 -17.219 -2.209 1 86.31 82 THR A N 1
ATOM 662 C CA . THR A 1 82 ? 18.672 -16.969 -1.187 1 86.31 82 THR A CA 1
ATOM 663 C C . THR A 1 82 ? 18.016 -16.703 0.165 1 86.31 82 THR A C 1
ATOM 665 O O . THR A 1 82 ? 16.828 -16.422 0.237 1 86.31 82 THR A O 1
ATOM 668 N N . GLU A 1 83 ? 18.75 -16.797 1.141 1 83.38 83 GLU A N 1
ATOM 669 C CA . GLU A 1 83 ? 18.234 -16.516 2.48 1 83.38 83 GLU A CA 1
ATOM 670 C C . GLU A 1 83 ? 17.781 -15.055 2.605 1 83.38 83 GLU A C 1
ATOM 672 O O . GLU A 1 83 ? 16.859 -14.75 3.354 1 83.38 83 GLU A O 1
ATOM 677 N N . ALA A 1 84 ? 18.438 -14.258 1.877 1 85.62 84 ALA A N 1
ATOM 678 C CA . ALA A 1 84 ? 18.156 -12.828 1.955 1 85.62 84 ALA A CA 1
ATOM 679 C C . ALA A 1 84 ? 16.812 -12.492 1.316 1 85.62 84 ALA A C 1
ATOM 681 O O . ALA A 1 84 ? 16.188 -11.484 1.658 1 85.62 84 ALA A O 1
ATOM 682 N N . CYS A 1 85 ? 16.344 -13.367 0.412 1 89.38 85 CYS A N 1
ATOM 683 C CA . CYS A 1 85 ? 15.148 -13.07 -0.352 1 89.38 85 CYS A CA 1
ATOM 684 C C . CYS A 1 85 ? 13.922 -13.023 0.555 1 89.38 85 CYS A C 1
ATOM 686 O O . CYS A 1 85 ? 13.094 -12.117 0.441 1 89.38 85 CYS A O 1
ATOM 688 N N . GLN A 1 86 ? 13.852 -13.977 1.422 1 92.5 86 GLN A N 1
ATOM 689 C CA . GLN A 1 86 ? 12.727 -13.969 2.346 1 92.5 86 GLN A CA 1
ATOM 690 C C . GLN A 1 86 ? 12.719 -12.695 3.191 1 92.5 86 GLN A C 1
ATOM 692 O O . GLN A 1 86 ? 11.672 -12.07 3.367 1 92.5 86 GLN A O 1
ATOM 697 N N . SER A 1 87 ? 13.875 -12.328 3.715 1 89.25 87 SER A N 1
ATOM 698 C CA . SER A 1 87 ? 14 -11.141 4.551 1 89.25 87 SER A CA 1
ATOM 699 C C . SER A 1 87 ? 13.656 -9.875 3.77 1 89.25 87 SER A C 1
ATOM 701 O O . SER A 1 87 ? 13.055 -8.945 4.312 1 89.25 87 SER A O 1
ATOM 703 N N . MET A 1 88 ? 14 -9.859 2.512 1 89.19 88 MET A N 1
ATOM 704 C CA . MET A 1 88 ? 13.703 -8.719 1.649 1 89.19 88 MET A CA 1
ATOM 705 C C . MET A 1 88 ? 12.195 -8.508 1.528 1 89.19 88 MET A C 1
ATOM 707 O O . MET A 1 88 ? 11.727 -7.367 1.474 1 89.19 88 MET A O 1
ATOM 711 N N . LEU A 1 89 ? 11.539 -9.602 1.481 1 93.56 89 LEU A N 1
ATOM 712 C CA . LEU A 1 89 ? 10.094 -9.547 1.292 1 93.56 89 LEU A CA 1
ATOM 713 C C . LEU A 1 89 ? 9.383 -9.258 2.609 1 93.56 89 LEU A C 1
ATOM 715 O O . LEU A 1 89 ? 8.352 -8.578 2.629 1 93.56 89 LEU A O 1
ATOM 719 N N . LEU A 1 90 ? 9.938 -9.695 3.699 1 93.38 90 LEU A N 1
ATOM 720 C CA . LEU A 1 90 ? 9.32 -9.523 5.012 1 93.38 90 LEU A CA 1
ATOM 721 C C . LEU A 1 90 ? 9.617 -8.133 5.566 1 93.38 90 LEU A C 1
ATOM 723 O O . LEU A 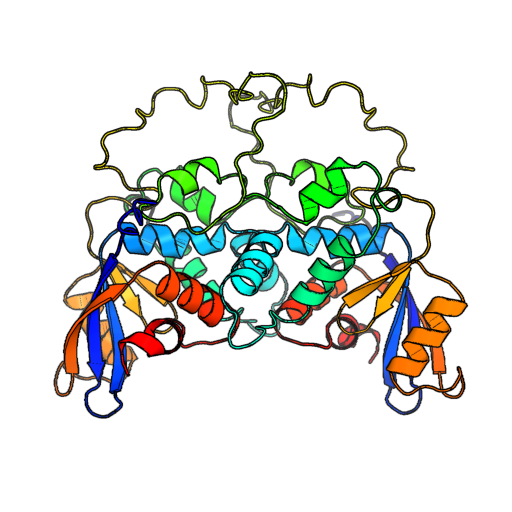1 90 ? 8.844 -7.602 6.367 1 93.38 90 LEU A O 1
ATOM 727 N N . TYR A 1 91 ? 10.727 -7.559 5.141 1 92.19 91 TYR A N 1
ATOM 728 C CA . TYR A 1 91 ? 11.125 -6.246 5.629 1 92.19 91 TYR A CA 1
ATOM 729 C C . TYR A 1 91 ? 11.492 -5.324 4.473 1 92.19 91 TYR A C 1
ATOM 731 O O . TYR A 1 91 ? 12.594 -4.766 4.438 1 92.19 91 TYR A O 1
ATOM 739 N N . PRO A 1 92 ? 10.516 -5.199 3.574 1 92.5 92 PRO A N 1
ATOM 740 C CA . PRO A 1 92 ? 10.82 -4.312 2.451 1 92.5 92 PRO A CA 1
ATOM 741 C C . PRO A 1 92 ? 11.039 -2.865 2.887 1 92.5 92 PRO A C 1
ATOM 743 O O . PRO A 1 92 ? 10.383 -2.385 3.809 1 92.5 92 PRO A O 1
ATOM 746 N N . ARG A 1 93 ? 11.938 -2.205 2.148 1 88 93 ARG A N 1
ATOM 747 C CA . ARG A 1 93 ? 12.312 -0.842 2.506 1 88 93 ARG A CA 1
ATOM 748 C C . ARG A 1 93 ? 12.086 0.114 1.34 1 88 93 ARG A C 1
ATOM 750 O O . ARG A 1 93 ? 12.141 -0.291 0.177 1 88 93 ARG A O 1
ATOM 757 N N . SER A 1 94 ? 11.797 1.3 1.767 1 87 94 SER A N 1
ATOM 758 C CA . SER A 1 94 ? 11.758 2.367 0.774 1 87 94 SER A CA 1
ATOM 759 C C . SER A 1 94 ? 13.164 2.816 0.389 1 87 94 SER A C 1
ATOM 761 O O . SER A 1 94 ? 14.07 2.816 1.225 1 87 94 SER A O 1
ATOM 763 N N . SER A 1 95 ? 13.312 3.164 -0.904 1 81.69 95 SER A N 1
ATOM 764 C CA . SER A 1 95 ? 14.578 3.752 -1.315 1 81.69 95 SER A CA 1
ATOM 765 C C . SER A 1 95 ? 14.836 5.07 -0.597 1 81.69 95 SER A C 1
ATOM 767 O O . SER A 1 95 ? 15.969 5.562 -0.574 1 81.69 95 SER A O 1
ATOM 769 N N . LYS A 1 96 ? 13.781 5.57 0.03 1 82.69 96 LYS A N 1
ATOM 770 C CA . LYS A 1 96 ? 13.906 6.863 0.703 1 82.69 96 LYS A CA 1
ATOM 771 C C . LYS A 1 96 ? 13.867 6.695 2.219 1 82.69 96 LYS A C 1
ATOM 773 O O . LYS A 1 96 ? 13.555 7.641 2.945 1 82.69 96 LYS A O 1
ATOM 778 N N . GLU A 1 97 ? 14.195 5.562 2.582 1 80.69 97 GLU A N 1
ATOM 779 C CA . GLU A 1 97 ? 14.195 5.254 4.012 1 80.69 97 GLU A CA 1
ATOM 780 C C . GLU A 1 97 ? 15.055 6.242 4.789 1 80.69 97 GLU A C 1
ATOM 782 O O . GLU A 1 97 ? 14.68 6.672 5.883 1 80.69 97 GLU A O 1
ATOM 787 N N . ILE A 1 98 ? 16.141 6.59 4.211 1 76.75 98 ILE A N 1
ATOM 788 C CA . ILE A 1 98 ? 17.062 7.496 4.883 1 76.75 98 ILE A CA 1
ATOM 789 C C . ILE A 1 98 ? 16.391 8.852 5.086 1 76.75 98 ILE A C 1
ATOM 791 O O . ILE A 1 98 ? 16.516 9.453 6.156 1 76.75 98 ILE A O 1
ATOM 795 N N . HIS A 1 99 ? 15.688 9.312 4.066 1 82.38 99 HIS A N 1
ATOM 796 C CA . HIS A 1 99 ? 14.938 10.562 4.176 1 82.38 99 HIS A CA 1
ATOM 797 C C . HIS A 1 99 ? 13.852 10.461 5.242 1 82.38 99 HIS A C 1
ATOM 799 O O . HIS A 1 99 ? 13.672 11.391 6.039 1 82.38 99 HIS A O 1
ATOM 805 N N . CYS A 1 100 ? 13.289 9.32 5.336 1 86.38 100 CYS A N 1
ATOM 806 C CA . CYS A 1 100 ? 12.156 9.125 6.234 1 86.38 100 CYS A CA 1
ATOM 807 C C . CYS A 1 100 ? 12.625 8.984 7.68 1 86.38 100 CYS A C 1
ATOM 809 O O . CYS A 1 100 ? 11.836 9.156 8.609 1 86.38 100 CYS A O 1
ATOM 811 N N . ARG A 1 101 ? 13.836 8.781 7.891 1 83.62 101 ARG A N 1
ATOM 812 C CA . ARG A 1 101 ? 14.383 8.695 9.242 1 83.62 101 ARG A CA 1
ATOM 813 C C . ARG A 1 101 ? 14.453 10.07 9.891 1 83.62 101 ARG A C 1
ATOM 815 O O . ARG A 1 101 ? 14.57 10.18 11.117 1 83.62 101 ARG A O 1
ATOM 822 N N . SER A 1 102 ? 14.367 11.086 9.117 1 84.38 102 SER A N 1
ATOM 823 C CA . SER A 1 102 ? 14.422 12.453 9.617 1 84.38 102 SER A CA 1
ATOM 824 C C . SER A 1 102 ? 13.039 12.938 10.031 1 84.38 102 SER A C 1
ATOM 826 O O . SER A 1 102 ? 12.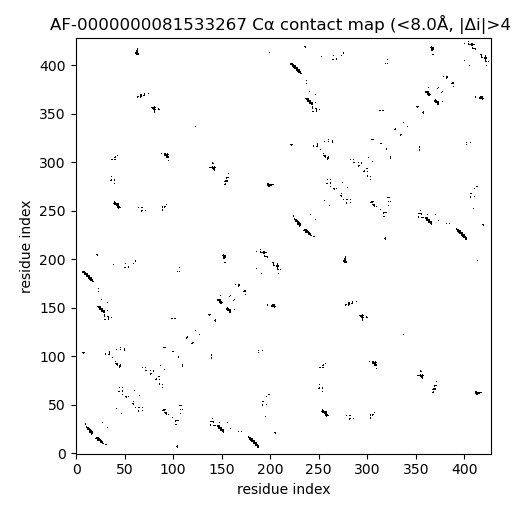891 14.07 10.508 1 84.38 102 SER A O 1
ATOM 828 N N . LEU A 1 103 ? 12.07 12.109 9.891 1 89.44 103 LEU A N 1
ATOM 829 C CA . LEU A 1 103 ? 10.719 12.469 10.328 1 89.44 103 LEU A CA 1
ATOM 830 C C . LEU A 1 103 ? 10.664 12.656 11.836 1 89.44 103 LEU A C 1
ATOM 832 O O . LEU A 1 103 ? 11.391 11.984 12.578 1 89.44 103 LEU A O 1
ATOM 836 N N . LYS A 1 104 ? 9.844 13.586 12.219 1 85.31 104 LYS A N 1
ATOM 837 C CA . LYS A 1 104 ? 9.656 13.812 13.648 1 85.31 104 LYS A CA 1
ATOM 838 C C . LYS A 1 104 ? 9.297 12.516 14.367 1 85.31 104 LYS A C 1
ATOM 840 O O . LYS A 1 104 ? 9.75 12.273 15.484 1 85.31 104 LYS A O 1
ATOM 845 N N . LEU A 1 105 ? 8.477 11.766 13.711 1 86.31 105 LEU A N 1
ATOM 846 C CA . LEU A 1 105 ? 8.094 10.438 14.172 1 86.31 105 LEU A CA 1
ATOM 847 C C . LEU A 1 105 ? 8.18 9.422 13.039 1 86.31 105 LEU A C 1
ATOM 849 O O . LEU A 1 105 ? 7.496 9.562 12.023 1 86.31 105 LEU A O 1
ATOM 853 N N . ASN A 1 106 ? 9.094 8.5 13.203 1 82.38 106 ASN A N 1
ATOM 854 C CA . ASN A 1 106 ? 9.227 7.441 12.211 1 82.38 106 ASN A CA 1
ATOM 855 C C . ASN A 1 106 ? 8.391 6.219 12.578 1 82.38 106 ASN A C 1
ATOM 857 O O . ASN A 1 106 ? 8.648 5.559 13.586 1 82.38 106 ASN A O 1
ATOM 861 N N . ILE A 1 107 ? 7.504 5.926 11.766 1 80.44 107 ILE A N 1
ATOM 862 C CA . ILE A 1 107 ? 6.617 4.816 12.094 1 80.44 107 ILE A CA 1
ATOM 863 C C . ILE A 1 107 ? 7.18 3.518 11.531 1 80.44 107 ILE A C 1
ATOM 865 O O . ILE A 1 107 ? 6.762 2.426 11.922 1 80.44 107 ILE A O 1
ATOM 869 N N . ASP A 1 108 ? 8.023 3.625 10.531 1 82.81 108 ASP A N 1
ATOM 870 C CA . ASP A 1 108 ? 8.656 2.451 9.938 1 82.81 108 ASP A CA 1
ATOM 871 C C . ASP A 1 108 ? 9.672 1.828 10.898 1 82.81 108 ASP A C 1
ATOM 873 O O . ASP A 1 108 ? 10.703 2.43 11.195 1 82.81 108 ASP A O 1
ATOM 877 N N . ASP A 1 109 ? 9.453 0.676 11.336 1 78.5 109 ASP A N 1
ATOM 878 C CA . ASP A 1 109 ? 10.273 0.011 12.336 1 78.5 109 ASP A CA 1
ATOM 879 C C . ASP A 1 109 ? 11.352 -0.846 11.68 1 78.5 109 ASP A C 1
ATOM 881 O O . ASP A 1 109 ? 12.016 -1.645 12.352 1 78.5 109 ASP A O 1
ATOM 885 N N . THR A 1 110 ? 11.398 -0.806 10.398 1 75.12 110 THR A N 1
ATOM 886 C CA . THR A 1 110 ? 12.406 -1.623 9.727 1 75.12 110 THR A CA 1
ATOM 887 C C . THR A 1 110 ? 13.812 -1.184 10.117 1 75.12 110 THR A C 1
ATOM 889 O O . THR A 1 110 ? 14.125 0.01 10.109 1 75.12 110 THR A O 1
ATOM 892 N N . GLU A 1 111 ? 14.469 -2.146 10.938 1 65.12 111 GLU A N 1
ATOM 893 C CA . GLU A 1 111 ? 15.828 -1.859 11.398 1 65.12 111 GLU A CA 1
ATOM 894 C C . GLU A 1 111 ? 16.75 -1.538 10.219 1 65.12 111 GLU A C 1
ATOM 896 O O . GLU A 1 111 ? 16.594 -2.102 9.133 1 65.12 111 GLU A O 1
ATOM 901 N N . ALA A 1 112 ? 17.422 -0.512 10.352 1 53 112 ALA A N 1
ATOM 902 C CA . ALA A 1 112 ? 18.438 -0.188 9.352 1 53 112 ALA A CA 1
ATOM 903 C C . ALA A 1 112 ? 19.406 -1.353 9.156 1 53 112 ALA A C 1
ATOM 905 O O . ALA A 1 112 ? 19.812 -1.995 10.125 1 53 112 ALA A O 1
ATOM 906 N N . HIS A 1 113 ? 19.172 -2.332 8.234 1 44.03 113 HIS A N 1
ATOM 907 C CA . HIS A 1 113 ? 20.188 -3.361 8.047 1 44.03 113 HIS A CA 1
ATOM 908 C C . HIS A 1 113 ? 21.594 -2.779 8.172 1 44.03 113 HIS A C 1
ATOM 910 O O . HIS A 1 113 ? 21.969 -1.885 7.414 1 44.03 113 HIS A O 1
ATOM 916 N N . ILE A 1 114 ? 22.078 -2.66 9.312 1 38.91 114 ILE A N 1
ATOM 917 C CA . ILE A 1 114 ? 23.531 -2.5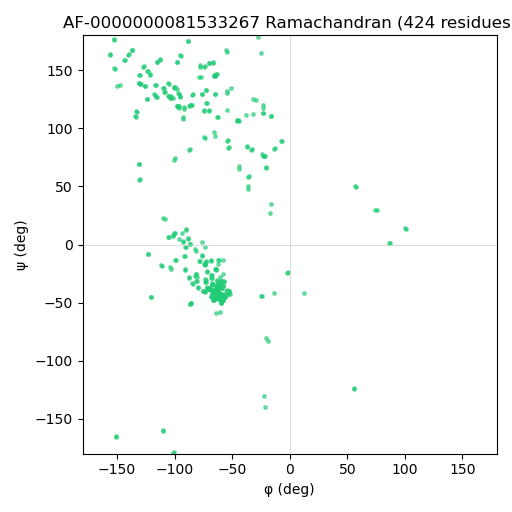43 9.359 1 38.91 114 ILE A CA 1
ATOM 918 C C . ILE A 1 114 ? 24.172 -3.697 8.594 1 38.91 114 ILE A C 1
ATOM 920 O O . ILE A 1 114 ? 23.891 -4.867 8.867 1 38.91 114 ILE A O 1
ATOM 924 N N . SER A 1 115 ? 24.344 -3.668 7.25 1 37.16 115 SER A N 1
ATOM 925 C CA . SER A 1 115 ? 25.188 -4.711 6.688 1 37.16 115 SER A CA 1
ATOM 926 C C . SER A 1 115 ? 26.141 -5.273 7.738 1 37.16 115 SER A C 1
ATOM 928 O O . SER A 1 115 ? 26.547 -4.566 8.664 1 37.16 115 SER A O 1
ATOM 930 N N . GLY A 1 116 ? 26.094 -6.449 8.078 1 31.73 116 GLY A N 1
ATOM 931 C CA . GLY A 1 116 ? 27.125 -7.082 8.891 1 31.73 116 GLY A CA 1
ATOM 932 C C . GLY A 1 116 ? 28.438 -6.324 8.898 1 31.73 116 GLY A C 1
ATOM 933 O O . GLY A 1 116 ? 29.219 -6.441 9.836 1 31.73 116 GLY A O 1
ATOM 934 N N . ARG A 1 117 ? 29.422 -6.504 7.777 1 30.38 117 ARG A N 1
ATOM 935 C CA . ARG A 1 117 ? 30.719 -5.895 8.078 1 30.38 117 ARG A CA 1
ATOM 936 C C . ARG A 1 117 ? 30.547 -4.426 8.453 1 30.38 117 ARG A C 1
ATOM 938 O O . ARG A 1 117 ? 29.719 -3.723 7.891 1 30.38 117 ARG A O 1
ATOM 945 N N . GLY A 1 118 ? 30.766 -3.77 9.523 1 31.2 118 GLY A N 1
ATOM 946 C CA . GLY A 1 118 ? 30.891 -2.447 10.117 1 31.2 118 GLY A CA 1
ATOM 947 C C . GLY A 1 118 ? 30.406 -1.337 9.203 1 31.2 118 GLY A C 1
ATOM 948 O O . GLY A 1 118 ? 30.5 -0.157 9.547 1 31.2 118 GLY A O 1
ATOM 949 N N . LYS A 1 119 ? 30.75 -1.433 7.859 1 29.98 119 LYS A N 1
ATOM 950 C CA . LYS A 1 119 ? 30.578 -0.262 7 1 29.98 119 LYS A CA 1
ATOM 951 C C . LYS A 1 119 ? 29.109 -0.018 6.68 1 29.98 119 LYS A C 1
ATOM 953 O O . LYS A 1 119 ? 28.406 -0.929 6.238 1 29.98 119 LYS A O 1
ATOM 958 N N . VAL A 1 120 ? 28.438 0.725 7.375 1 31.44 120 VAL A N 1
ATOM 959 C CA . VAL A 1 120 ? 27.297 1.443 6.812 1 31.44 120 VAL A CA 1
ATOM 960 C C . VAL A 1 120 ? 27.422 1.519 5.293 1 31.44 120 VAL A C 1
ATOM 962 O O . VAL A 1 120 ? 28.438 2.01 4.777 1 31.44 120 VAL A O 1
ATOM 965 N N . VAL A 1 121 ? 27.375 0.545 4.477 1 31.09 121 VAL A N 1
ATOM 966 C CA . VAL A 1 121 ? 27.469 0.926 3.072 1 31.09 121 VAL A CA 1
ATOM 967 C C . VAL A 1 121 ? 27.078 2.391 2.904 1 31.09 121 VAL A C 1
ATOM 969 O O . VAL A 1 121 ? 25.922 2.76 3.125 1 31.09 121 VAL A O 1
ATOM 972 N N . GLN A 1 122 ? 27.875 3.301 3.234 1 27.33 122 GLN A N 1
ATOM 973 C CA . GLN A 1 122 ? 27.859 4.707 2.846 1 27.33 122 GLN A CA 1
ATOM 974 C C . GLN A 1 122 ? 27.391 4.875 1.401 1 27.33 122 GLN A C 1
ATOM 976 O O . GLN A 1 122 ? 28.094 4.477 0.469 1 27.33 122 GLN A O 1
ATOM 981 N N . VAL A 1 123 ? 26.172 4.438 0.897 1 30.14 123 VAL A N 1
ATOM 982 C CA . VAL A 1 123 ? 25.906 5.113 -0.366 1 30.14 123 VAL A CA 1
ATOM 983 C C . VAL A 1 123 ? 26.812 6.328 -0.514 1 30.14 123 VAL A C 1
ATOM 985 O O . VAL A 1 123 ? 27.094 7.02 0.465 1 30.14 123 VAL A O 1
ATOM 988 N N . SER A 1 124 ? 27.719 6.23 -1.431 1 28.31 124 SER A N 1
ATOM 989 C CA . SER A 1 124 ? 28.656 7.328 -1.608 1 28.31 124 SER A CA 1
ATOM 990 C C . SER A 1 124 ? 28.094 8.641 -1.076 1 28.31 124 SER A C 1
ATOM 992 O O . SER A 1 124 ? 26.906 8.93 -1.273 1 28.31 124 SER A O 1
ATOM 994 N N . GLU A 1 125 ? 28.609 9.164 -0.1 1 28.27 125 GLU A N 1
ATOM 995 C CA . GLU A 1 125 ? 28.625 10.516 0.443 1 28.27 125 GLU A CA 1
ATOM 996 C C . GLU A 1 125 ? 28.375 11.555 -0.653 1 28.27 125 GLU A C 1
ATOM 998 O O . GLU A 1 125 ? 27.953 12.672 -0.373 1 28.27 125 GLU A O 1
ATOM 1003 N N . GLU A 1 126 ? 29.047 11.352 -1.774 1 29.42 126 GLU A N 1
ATOM 1004 C CA . GLU A 1 126 ? 29.203 12.445 -2.721 1 29.42 126 GLU A CA 1
ATOM 1005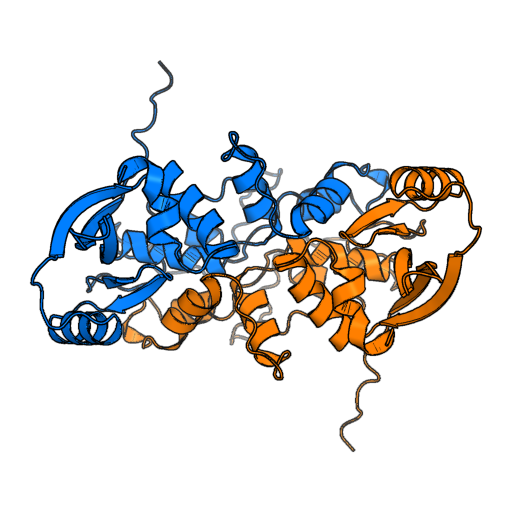 C C . GLU A 1 126 ? 27.844 12.938 -3.229 1 29.42 126 GLU A C 1
ATOM 1007 O O . GLU A 1 126 ? 27.641 14.133 -3.414 1 29.42 126 GLU A O 1
ATOM 1012 N N . GLU A 1 127 ? 27.078 12.016 -3.824 1 29.72 127 GLU A N 1
ATOM 1013 C CA . GLU A 1 127 ? 25.859 12.742 -4.184 1 29.72 127 GLU A CA 1
ATOM 1014 C C . GLU A 1 127 ? 25.016 13.055 -2.949 1 29.72 127 GLU A C 1
ATOM 1016 O O . GLU A 1 127 ? 23.938 13.617 -3.062 1 29.72 127 GLU A O 1
ATOM 1021 N N . GLN A 1 128 ? 25.328 12.367 -1.831 1 29.95 128 GLN A N 1
ATOM 1022 C CA . GLN A 1 128 ? 24.984 12.883 -0.509 1 29.95 128 GLN A CA 1
ATOM 1023 C C . GLN A 1 128 ? 25.688 14.211 -0.24 1 29.95 128 GLN A C 1
ATOM 1025 O O . GLN A 1 128 ? 26.031 14.523 0.904 1 29.95 128 GLN A O 1
ATOM 1030 N N . ILE A 1 129 ? 26.766 14.523 -1.058 1 28.58 129 ILE A N 1
ATOM 1031 C CA . ILE A 1 129 ? 27.531 15.664 -0.585 1 28.58 129 ILE A CA 1
ATOM 1032 C C . ILE A 1 129 ? 26.672 16.531 0.333 1 28.58 129 ILE A C 1
ATOM 1034 O O . ILE A 1 129 ? 27.047 16.781 1.48 1 28.58 129 ILE A O 1
ATOM 1038 N N . GLY A 1 130 ? 26.75 17.891 -0.054 1 27.41 130 GLY A N 1
ATOM 1039 C CA . GLY A 1 130 ? 26.672 19.109 0.728 1 27.41 130 GLY A CA 1
ATOM 1040 C C . GLY A 1 130 ? 25.359 19.266 1.47 1 27.41 130 GLY A C 1
ATOM 1041 O O . GLY A 1 130 ? 25.078 20.328 2.029 1 27.41 130 GLY A O 1
ATOM 1042 N N . GLY A 1 131 ? 24.266 18.672 0.932 1 28.08 131 GLY A N 1
ATOM 1043 C CA . GLY A 1 131 ? 23.375 19.422 1.796 1 28.08 131 GLY A CA 1
ATOM 1044 C C . GLY A 1 131 ? 23.531 19.078 3.266 1 28.08 131 GLY A C 1
ATOM 1045 O O . GLY A 1 131 ? 23.828 17.938 3.607 1 28.08 131 GLY A O 1
ATOM 1046 N N . SER A 1 132 ? 24.25 19.75 4.094 1 27.45 132 SER A N 1
ATOM 1047 C CA . SER A 1 132 ? 24.219 19.891 5.547 1 27.45 132 SER A CA 1
ATOM 1048 C C . SER A 1 132 ? 22.984 19.203 6.129 1 27.45 132 SER A C 1
ATOM 1050 O O . SER A 1 132 ? 21.875 19.391 5.625 1 27.45 132 SER A O 1
ATOM 1052 N N . ILE A 1 133 ? 23.031 17.875 6.492 1 32.16 133 ILE A N 1
ATOM 1053 C CA . ILE A 1 133 ? 22.094 17.594 7.57 1 32.16 133 ILE A CA 1
ATOM 1054 C C . ILE A 1 133 ? 21.672 18.906 8.242 1 32.16 133 ILE A C 1
ATOM 1056 O O . ILE A 1 133 ? 22.406 19.422 9.094 1 32.16 133 ILE A O 1
ATOM 1060 N N . GLY A 1 134 ? 21.734 19.906 7.457 1 30.2 134 GLY A N 1
ATOM 1061 C CA . GLY A 1 134 ? 21.484 21.219 8.039 1 30.2 134 GLY A CA 1
ATOM 1062 C C . GLY A 1 134 ? 20.578 21.156 9.258 1 30.2 134 GLY A C 1
ATOM 1063 O O . GLY A 1 134 ? 20.016 20.109 9.57 1 30.2 134 GLY A O 1
ATOM 1064 N N . ASN A 1 135 ? 20.312 22.25 9.883 1 31.16 135 ASN A N 1
ATOM 1065 C CA . ASN A 1 135 ? 19.516 22.734 11 1 31.16 135 ASN A CA 1
ATOM 1066 C C . ASN A 1 135 ? 18.156 22.031 11.07 1 31.16 135 ASN A C 1
ATOM 1068 O O . ASN A 1 135 ? 17.484 21.875 10.047 1 31.16 135 ASN A O 1
ATOM 1072 N N . VAL A 1 136 ? 17.797 21.125 12.094 1 40.56 136 VAL A N 1
ATOM 1073 C CA . VAL A 1 136 ? 16.516 20.797 12.719 1 40.56 136 VAL A CA 1
ATOM 1074 C C . VAL A 1 136 ? 15.406 21.656 12.133 1 40.56 136 VAL A C 1
ATOM 1076 O O . VAL A 1 136 ? 14.227 21.359 12.273 1 40.56 136 VAL A O 1
ATOM 1079 N N . GLU A 1 137 ? 15.773 22.797 11.586 1 45.56 137 GLU A N 1
ATOM 1080 C CA . GLU A 1 137 ? 14.789 23.734 11.047 1 45.56 137 GLU A CA 1
ATOM 1081 C C . GLU A 1 137 ? 14.25 23.25 9.703 1 45.56 137 GLU A C 1
ATOM 1083 O O . GLU A 1 137 ? 13.289 23.828 9.18 1 45.56 137 GLU A O 1
ATOM 1088 N N . ASN A 1 138 ? 14.875 22.109 9.047 1 56.25 138 ASN A N 1
ATOM 1089 C CA . ASN A 1 138 ? 14.477 21.812 7.672 1 56.25 138 ASN A CA 1
ATOM 1090 C C . ASN A 1 138 ? 13.523 20.625 7.613 1 56.25 138 ASN A C 1
ATOM 1092 O O . ASN A 1 138 ? 13.617 19.703 8.422 1 56.25 138 ASN A O 1
ATOM 1096 N N . GLY A 1 139 ? 12.445 20.766 6.992 1 66.5 139 GLY A N 1
ATOM 1097 C CA . GLY A 1 139 ? 11.469 19.719 6.715 1 66.5 139 GLY A CA 1
ATOM 1098 C C . GLY A 1 139 ? 12.055 18.531 5.988 1 66.5 139 GLY A C 1
ATOM 1099 O O . GLY A 1 139 ? 13.258 18.484 5.715 1 66.5 139 GLY A O 1
ATOM 1100 N N . VAL A 1 140 ? 11.375 17.453 5.91 1 85.81 140 VAL A N 1
ATOM 1101 C CA . VAL A 1 140 ? 11.797 16.234 5.211 1 85.81 140 VAL A CA 1
ATOM 1102 C C . VAL A 1 140 ? 11.422 16.328 3.734 1 85.81 140 VAL A C 1
ATOM 1104 O O . VAL A 1 140 ? 12.281 16.203 2.861 1 85.81 140 VAL A O 1
ATOM 1107 N N . PHE A 1 141 ? 10.18 16.672 3.506 1 91.44 141 PHE A N 1
ATOM 1108 C CA . PHE A 1 141 ? 9.727 16.781 2.123 1 91.44 141 PHE A CA 1
ATOM 1109 C C . PHE A 1 141 ? 9.227 18.188 1.818 1 91.44 141 PHE A C 1
ATOM 1111 O O . PHE A 1 141 ? 9.625 18.781 0.817 1 91.44 141 PHE A O 1
ATOM 1118 N N . VAL A 1 142 ? 8.477 18.688 2.689 1 92.12 142 VAL A N 1
ATOM 1119 C CA . VAL A 1 142 ? 7.82 19.969 2.408 1 92.12 142 VAL A CA 1
ATOM 1120 C C . VAL A 1 142 ? 8.609 21.109 3.049 1 92.12 142 VAL A C 1
ATOM 1122 O O . VAL A 1 142 ? 9.328 20.891 4.031 1 92.12 142 VAL A O 1
ATOM 1125 N N . SER A 1 143 ? 8.438 22.297 2.531 1 85.75 143 SER A N 1
ATOM 1126 C CA . SER A 1 143 ? 9.164 23.469 3.006 1 85.75 143 SER A CA 1
ATOM 1127 C C . SER A 1 143 ? 8.562 24 4.301 1 85.75 143 SER A C 1
ATOM 1129 O O . SER A 1 143 ? 7.406 23.719 4.621 1 85.75 143 SER A O 1
ATOM 1131 N N . CYS A 1 144 ? 9.266 24.641 5.145 1 70.19 144 CYS A N 1
ATOM 1132 C CA . CYS A 1 144 ? 8.953 25.094 6.492 1 70.19 144 CYS A CA 1
ATOM 1133 C C . CYS A 1 144 ? 7.992 26.281 6.465 1 70.19 144 CYS A C 1
ATOM 1135 O O . CYS A 1 144 ? 7.324 26.562 7.461 1 70.19 144 CYS A O 1
ATOM 1137 N N . ARG A 1 145 ? 7.594 26.781 5.531 1 65.31 145 ARG A N 1
ATOM 1138 C CA . ARG A 1 145 ? 7.031 28.125 5.527 1 65.31 145 ARG A CA 1
ATOM 1139 C C . ARG A 1 145 ? 5.52 28.094 5.695 1 65.31 145 ARG A C 1
ATOM 1141 O O . ARG A 1 145 ? 4.871 29.141 5.797 1 65.31 145 ARG A O 1
ATOM 1148 N N . SER A 1 146 ? 5.035 26.891 6.02 1 71.25 146 SER A N 1
ATOM 1149 C CA . SER A 1 146 ? 3.605 27.031 5.758 1 71.25 146 SER A CA 1
ATOM 1150 C C . SER A 1 146 ? 2.785 26.141 6.688 1 71.25 146 SER A C 1
ATOM 1152 O O . SER A 1 146 ? 3.309 25.188 7.266 1 71.25 146 SER A O 1
ATOM 1154 N N . SER A 1 147 ? 1.74 26.75 7.172 1 89.25 147 SER A N 1
ATOM 1155 C CA . SER A 1 147 ? 0.699 25.906 7.766 1 89.25 147 SER A CA 1
ATOM 1156 C C . SER A 1 147 ? -0.112 25.188 6.691 1 89.25 147 SER A C 1
ATOM 1158 O O . SER A 1 147 ? -0.228 25.672 5.566 1 89.25 147 SER A O 1
ATOM 1160 N N . TYR A 1 148 ? -0.67 24.016 7.066 1 94.38 148 TYR A N 1
ATOM 1161 C CA . TYR A 1 148 ? -1.397 23.172 6.113 1 94.38 148 TYR A CA 1
ATOM 1162 C C . TYR A 1 148 ? -2.787 22.844 6.641 1 94.38 148 TYR A C 1
ATOM 1164 O O . TYR A 1 148 ? -3.02 22.844 7.852 1 94.38 148 TYR A O 1
ATOM 1172 N N . ILE A 1 149 ? -3.566 22.625 5.688 1 95.44 149 ILE A N 1
ATOM 1173 C CA . ILE A 1 149 ? -4.891 22.094 5.977 1 95.44 149 ILE A CA 1
ATOM 1174 C C . ILE A 1 149 ? -4.977 20.641 5.488 1 95.44 149 ILE A C 1
ATOM 1176 O O . ILE A 1 149 ? -4.512 20.328 4.391 1 95.44 149 ILE A O 1
ATOM 1180 N N . VAL A 1 150 ? -5.531 19.844 6.363 1 97.06 150 VAL A N 1
ATOM 1181 C CA . VAL A 1 150 ? -5.773 18.453 6.027 1 97.06 150 VAL A CA 1
ATOM 1182 C C . VAL A 1 150 ? -7.254 18.125 6.223 1 97.06 150 VAL A C 1
ATOM 1184 O O . VAL A 1 150 ? -7.805 18.328 7.309 1 97.06 150 VAL A O 1
ATOM 1187 N N . THR A 1 151 ? -7.848 17.641 5.238 1 97.25 151 THR A N 1
ATOM 1188 C CA . THR A 1 151 ? -9.25 17.266 5.34 1 97.25 151 THR A CA 1
ATOM 1189 C C . THR A 1 151 ? -9.398 15.836 5.828 1 97.25 151 THR A C 1
ATOM 1191 O O . THR A 1 151 ? -8.406 15.109 5.945 1 97.25 151 THR A O 1
ATOM 1194 N N . ASP A 1 152 ? -10.633 15.414 6.055 1 96.75 152 ASP A N 1
ATOM 1195 C CA . ASP A 1 152 ? -10.914 14.086 6.602 1 96.75 152 ASP A CA 1
ATOM 1196 C C . ASP A 1 152 ? -10.406 12.992 5.668 1 96.75 152 ASP A C 1
ATOM 1198 O O . ASP A 1 152 ? -10.016 11.914 6.121 1 96.75 152 ASP A O 1
ATOM 1202 N N . ASP A 1 153 ? -10.477 13.195 4.387 1 96.44 153 ASP A N 1
ATOM 1203 C CA . ASP A 1 153 ? -10.031 12.211 3.4 1 96.44 153 ASP A CA 1
ATOM 1204 C C . ASP A 1 153 ? -8.555 12.422 3.045 1 96.44 153 ASP A C 1
ATOM 1206 O O . ASP A 1 153 ? -8.086 11.938 2.016 1 96.44 153 ASP A O 1
ATOM 1210 N N . LEU A 1 154 ? -7.789 13.203 3.762 1 97.62 154 LEU A N 1
ATOM 1211 C CA . LEU A 1 154 ? -6.344 13.391 3.771 1 97.62 154 LEU A CA 1
ATOM 1212 C C . LEU A 1 154 ? -5.895 14.211 2.564 1 97.62 154 LEU A C 1
ATOM 1214 O O . LEU A 1 154 ? -4.789 14.008 2.053 1 97.62 154 LEU A O 1
ATOM 1218 N N . ARG A 1 155 ? -6.789 15.086 2.104 1 97 155 ARG A N 1
ATOM 1219 C CA . ARG A 1 155 ? -6.316 16.125 1.194 1 97 155 ARG A CA 1
ATOM 1220 C C . ARG A 1 155 ? -5.508 17.172 1.94 1 97 155 ARG A C 1
ATOM 1222 O O . ARG A 1 155 ? -5.926 17.656 2.998 1 97 155 ARG A O 1
ATOM 1229 N N . VAL A 1 156 ? -4.395 17.484 1.384 1 96.38 156 VAL A N 1
ATOM 1230 C CA . VAL A 1 156 ? -3.488 18.438 2.027 1 96.38 156 VAL A CA 1
ATOM 1231 C C . VAL A 1 156 ? -3.312 19.672 1.142 1 96.38 156 VAL A C 1
ATOM 1233 O O . VAL A 1 156 ? -3.059 19.547 -0.058 1 96.38 156 VAL A O 1
ATOM 1236 N N . THR A 1 157 ? -3.484 20.766 1.673 1 92.88 157 THR A N 1
ATOM 1237 C CA . THR A 1 157 ? -3.271 22.016 0.975 1 92.88 157 THR A CA 1
ATOM 1238 C C . THR A 1 157 ? -2.67 23.062 1.914 1 92.88 157 THR A C 1
ATOM 1240 O O . THR A 1 157 ? -2.74 22.922 3.137 1 92.88 157 THR A O 1
ATOM 1243 N N . LEU A 1 158 ? -2.047 24.047 1.334 1 91.12 158 LEU A N 1
ATOM 1244 C CA . LEU A 1 158 ? -1.536 25.156 2.137 1 91.12 158 LEU A CA 1
ATOM 1245 C C . LEU A 1 158 ? -2.68 25.922 2.791 1 91.12 158 LEU A C 1
ATOM 1247 O O . LEU A 1 158 ? -3.734 26.109 2.182 1 91.12 158 LEU A O 1
ATOM 1251 N N . SER A 1 159 ? -2.365 26.359 3.961 1 91.62 159 SER A N 1
ATOM 1252 C CA . SER A 1 159 ? -3.395 27.047 4.734 1 91.62 159 SER A CA 1
ATOM 1253 C C . SER A 1 159 ? -3.469 2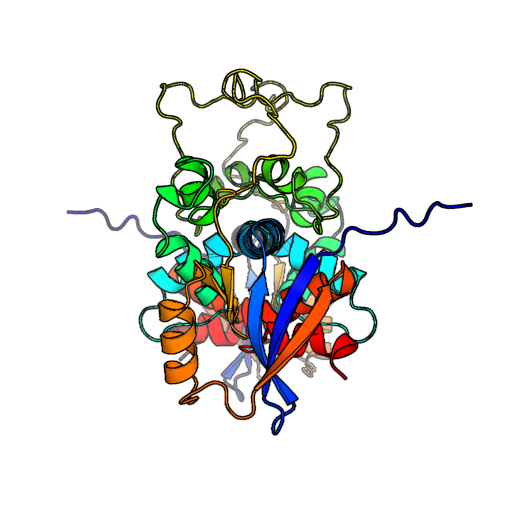8.516 4.359 1 91.62 159 SER A C 1
ATOM 1255 O O . SER A 1 159 ? -2.443 29.203 4.293 1 91.62 159 SER A O 1
ATOM 1257 N N . SER A 1 160 ? -4.629 28.953 4.066 1 90 160 SER A N 1
ATOM 1258 C CA . SER A 1 160 ? -5.02 30.359 3.965 1 90 160 SER A CA 1
ATOM 1259 C C . SER A 1 160 ? -6.5 30.547 4.285 1 90 160 SER A C 1
ATOM 1261 O O . SER A 1 160 ? -7.285 29.594 4.188 1 90 160 SER A O 1
ATOM 1263 N N . LEU A 1 161 ? -6.77 31.703 4.777 1 87.69 161 LEU A N 1
ATOM 1264 C CA . LEU A 1 161 ? -8.164 31.984 5.098 1 87.69 161 LEU A CA 1
ATOM 1265 C C . LEU A 1 161 ? -9.062 31.688 3.898 1 87.69 161 LEU A C 1
ATOM 1267 O O . LEU A 1 161 ? -10.156 31.141 4.055 1 87.69 161 LEU A O 1
ATOM 1271 N N . GLY A 1 162 ? -8.641 32.062 2.721 1 90.69 162 GLY A N 1
ATOM 1272 C CA . GLY A 1 162 ? -9.391 31.781 1.508 1 90.69 162 GLY A CA 1
ATOM 1273 C C . GLY A 1 162 ? -9.562 30.297 1.235 1 90.69 162 GLY A C 1
ATOM 1274 O O . GLY A 1 162 ? -10.648 29.844 0.881 1 90.69 162 GLY A O 1
ATOM 1275 N N . VAL A 1 163 ? -8.516 29.562 1.406 1 89.94 163 VAL A N 1
ATOM 1276 C CA . VAL A 1 163 ? -8.547 28.125 1.164 1 89.94 163 VAL A CA 1
ATOM 1277 C C . VAL A 1 163 ? -9.477 27.453 2.174 1 89.94 163 VAL A C 1
ATOM 1279 O O . VAL A 1 163 ? -10.281 26.594 1.807 1 89.94 163 VAL A O 1
ATOM 1282 N N . ILE A 1 164 ? -9.391 27.859 3.414 1 92.5 164 ILE A N 1
ATOM 1283 C CA . ILE A 1 164 ? -10.242 27.297 4.457 1 92.5 164 ILE A CA 1
ATOM 1284 C C . ILE A 1 164 ? -11.711 27.547 4.109 1 92.5 164 ILE A C 1
ATOM 1286 O O . ILE A 1 164 ? -12.531 26.625 4.188 1 92.5 164 ILE A O 1
ATOM 1290 N N . GLY A 1 165 ? -12 28.766 3.77 1 93.44 165 GLY A N 1
ATOM 1291 C CA . GLY A 1 165 ? -13.359 29.094 3.367 1 93.44 165 GLY A CA 1
ATOM 1292 C C . GLY A 1 165 ? -13.859 28.25 2.209 1 93.44 165 GLY A C 1
ATOM 1293 O O . GLY A 1 165 ? -14.984 27.75 2.23 1 93.44 165 GLY A O 1
ATOM 1294 N N . ASN A 1 166 ? -13.047 28.078 1.184 1 93.75 166 ASN A N 1
ATOM 1295 C CA . ASN A 1 166 ? -13.406 27.297 0.006 1 93.75 166 ASN A CA 1
ATOM 1296 C C . ASN A 1 166 ? -13.648 25.828 0.358 1 93.75 166 ASN A C 1
ATOM 1298 O O . ASN A 1 166 ? -14.609 25.219 -0.114 1 93.75 166 ASN A O 1
ATOM 1302 N N . VAL A 1 167 ? -12.781 25.297 1.182 1 93.81 167 VAL A N 1
ATOM 1303 C CA . VAL A 1 167 ? -12.906 23.906 1.589 1 93.81 167 VAL A CA 1
ATOM 1304 C C . VAL A 1 167 ? -14.195 23.703 2.385 1 93.81 167 VAL A C 1
ATOM 1306 O O . VAL A 1 167 ? -14.93 22.75 2.164 1 93.81 16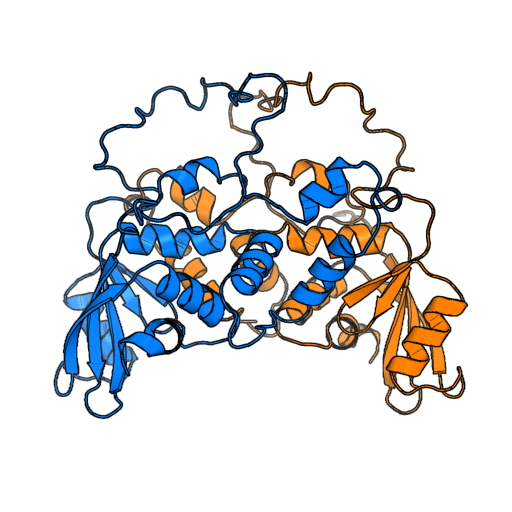7 VAL A O 1
ATOM 1309 N N . LEU A 1 168 ? -14.461 24.594 3.285 1 94.81 168 LEU A N 1
ATOM 1310 C CA . LEU A 1 168 ? -15.68 24.516 4.078 1 94.81 168 LEU A CA 1
ATOM 1311 C C . LEU A 1 168 ? -16.922 24.562 3.182 1 94.81 168 LEU A C 1
ATOM 1313 O O . LEU A 1 168 ? -17.844 23.766 3.359 1 94.81 168 LEU A O 1
ATOM 1317 N N . LYS A 1 169 ? -16.859 25.406 2.254 1 94.75 169 LYS A N 1
ATOM 1318 C CA . LYS A 1 169 ? -17.969 25.516 1.319 1 94.75 169 LYS A CA 1
ATOM 1319 C C . LYS A 1 169 ? -18.172 24.219 0.545 1 94.75 169 LYS A C 1
ATOM 1321 O O . LYS A 1 169 ? -19.312 23.766 0.366 1 94.75 169 LYS A O 1
ATOM 1326 N N . GLU A 1 170 ? -17.094 23.672 0.096 1 93.88 170 GLU A N 1
ATOM 1327 C CA . GLU A 1 170 ? -17.141 22.406 -0.625 1 93.88 170 GLU A CA 1
ATOM 1328 C C . GLU A 1 170 ? -17.75 21.297 0.237 1 93.88 170 GLU A C 1
ATOM 1330 O O . GLU A 1 170 ? -18.391 20.391 -0.279 1 93.88 170 GLU A O 1
ATOM 1335 N N . LEU A 1 171 ? -17.547 21.391 1.508 1 92.94 171 LEU A N 1
ATOM 1336 C CA . LEU A 1 171 ? -18 20.359 2.434 1 92.94 171 LEU A CA 1
ATOM 1337 C C . LEU A 1 171 ? -19.422 20.672 2.932 1 92.94 171 LEU A C 1
ATOM 1339 O O . LEU A 1 171 ? -19.969 19.922 3.732 1 92.94 171 LEU A O 1
ATOM 1343 N N . GLY A 1 172 ? -19.938 21.797 2.488 1 91.75 172 GLY A N 1
ATOM 1344 C CA . GLY A 1 172 ? -21.328 22.094 2.775 1 91.75 172 GLY A CA 1
ATOM 1345 C C . GLY A 1 172 ? -21.5 23.062 3.924 1 91.75 172 GLY A C 1
ATOM 1346 O O . GLY A 1 172 ? -22.609 23.234 4.441 1 91.75 172 GLY A O 1
ATOM 1347 N N . TYR A 1 173 ? -20.359 23.719 4.281 1 93.44 173 TYR A N 1
ATOM 1348 C CA . TYR A 1 173 ? -20.438 24.688 5.367 1 93.44 173 TYR A CA 1
ATOM 1349 C C . TYR A 1 173 ? -20.391 26.109 4.828 1 93.44 173 TYR A C 1
ATOM 1351 O O . TYR A 1 173 ? -19.5 26.453 4.031 1 93.44 173 TYR A O 1
ATOM 1359 N N . ALA A 1 174 ? -21.312 26.906 5.203 1 87.94 174 ALA A N 1
ATOM 1360 C CA . ALA A 1 174 ? -21.359 28.281 4.746 1 87.94 174 ALA A CA 1
ATOM 1361 C C . ALA A 1 174 ? -20.375 29.156 5.535 1 87.94 174 ALA A C 1
ATOM 1363 O O . ALA A 1 174 ? -19.844 30.141 5.008 1 87.94 174 ALA A O 1
ATOM 1364 N N . ASP A 1 175 ? -20.266 28.906 6.691 1 86.56 175 ASP A N 1
ATOM 1365 C CA . ASP A 1 175 ? -19.391 29.625 7.602 1 86.56 175 ASP A CA 1
ATOM 1366 C C . ASP A 1 175 ? -18.906 28.734 8.742 1 86.56 175 ASP A C 1
ATOM 1368 O O . ASP A 1 175 ? -18.922 27.5 8.617 1 86.56 175 ASP A O 1
ATOM 1372 N N . PHE A 1 176 ? -18.422 29.359 9.672 1 89.44 176 PHE A N 1
ATOM 1373 C CA . PHE A 1 176 ? -17.844 28.625 10.789 1 89.44 176 PHE A CA 1
ATOM 1374 C C . PHE A 1 176 ? -18.906 28.328 11.844 1 89.44 176 PHE A C 1
ATOM 1376 O O . PHE A 1 176 ? -18.609 27.75 12.891 1 89.44 176 PHE A O 1
ATOM 1383 N N . ASP A 1 177 ? -20.094 28.703 11.469 1 89.06 177 ASP A N 1
ATOM 1384 C CA . ASP A 1 177 ? -21.156 28.484 12.445 1 89.06 177 ASP A CA 1
ATOM 1385 C C . ASP A 1 177 ? -21.375 26.984 12.695 1 89.06 177 ASP A C 1
ATOM 1387 O O . ASP A 1 177 ? -21.484 26.203 11.75 1 89.06 177 ASP A O 1
ATOM 1391 N N . GLY A 1 178 ? -21.391 26.609 13.961 1 91.62 178 GLY A N 1
ATOM 1392 C CA . GLY A 1 178 ? -21.594 25.203 14.32 1 91.62 178 GLY A CA 1
ATOM 1393 C C . GLY A 1 178 ? -20.297 24.406 14.336 1 91.62 178 GLY A C 1
ATOM 1394 O O . GLY A 1 178 ? -20.312 23.203 14.57 1 91.62 178 GLY A O 1
ATOM 1395 N N . LEU A 1 179 ? -19.25 25.125 14.062 1 94.62 179 LEU A N 1
ATOM 1396 C CA . LEU A 1 179 ? -17.938 24.469 14.094 1 94.62 179 LEU A CA 1
ATOM 1397 C C . LEU A 1 179 ? -17.156 24.891 15.336 1 94.62 179 LEU A C 1
ATOM 1399 O O . LEU A 1 179 ? -17.203 26.047 15.75 1 94.62 179 LEU A O 1
ATOM 1403 N N . GLN A 1 180 ? -16.516 23.953 15.922 1 94.81 180 GLN A N 1
ATOM 1404 C CA . GLN A 1 180 ? -15.664 24.234 17.078 1 94.81 180 GLN A CA 1
ATOM 1405 C C . GLN A 1 180 ? -14.219 23.812 16.828 1 94.81 180 GLN A C 1
ATOM 1407 O O . GLN A 1 180 ? -13.977 22.812 16.156 1 94.81 180 GLN A O 1
ATOM 1412 N N . GLU A 1 181 ? -13.305 24.547 17.391 1 94.44 181 GLU A N 1
ATOM 1413 C CA . GLU A 1 181 ? -11.883 24.234 17.266 1 94.44 181 GLU A CA 1
ATOM 1414 C C . GLU A 1 181 ? -11.391 23.453 18.484 1 94.44 181 GLU A C 1
ATOM 1416 O O . GLU A 1 181 ? -11.664 23.828 19.625 1 94.44 181 GLU A O 1
ATOM 1421 N N . ILE A 1 182 ? -10.742 22.422 18.25 1 94.12 182 ILE A N 1
ATOM 1422 C CA . ILE A 1 182 ? -10.141 21.625 19.312 1 94.12 182 ILE A CA 1
ATOM 1423 C C . ILE A 1 182 ? -8.672 21.359 18.984 1 94.12 182 ILE A C 1
ATOM 1425 O O . ILE A 1 182 ? -8.32 21.094 17.844 1 94.12 182 ILE A O 1
ATOM 1429 N N . LEU A 1 183 ? -7.832 21.469 20.016 1 95 183 LEU A N 1
ATOM 1430 C CA . LEU A 1 183 ? -6.422 21.109 19.875 1 95 183 LEU A CA 1
ATOM 1431 C C . LEU A 1 183 ? -6.184 19.688 20.344 1 95 183 LEU A C 1
ATOM 1433 O O . LEU A 1 183 ? -6.625 19.297 21.422 1 95 183 LEU A O 1
ATOM 1437 N N . LEU A 1 184 ? -5.578 18.969 19.469 1 94.88 184 LEU A N 1
ATOM 1438 C CA . LEU A 1 184 ? -5.332 17.562 19.781 1 94.88 184 LEU A CA 1
ATOM 1439 C C . LEU A 1 184 ? -3.875 17.188 19.516 1 94.88 184 LEU A C 1
ATOM 1441 O O . LEU A 1 184 ? -3.293 17.625 18.516 1 94.88 184 LEU A O 1
ATOM 1445 N N . ASP A 1 185 ? -3.334 16.406 20.406 1 93 185 ASP A N 1
ATOM 1446 C CA . ASP A 1 185 ? -2.002 15.844 20.203 1 93 185 ASP A CA 1
ATOM 1447 C C . ASP A 1 185 ? -2.084 14.422 19.656 1 93 185 ASP A C 1
ATOM 1449 O O . ASP A 1 185 ? -2.65 13.539 20.297 1 93 185 ASP A O 1
ATOM 1453 N N . ALA A 1 186 ? -1.54 14.227 18.516 1 93.56 186 ALA A N 1
ATOM 1454 C CA . ALA A 1 186 ? -1.545 12.898 17.891 1 93.56 186 ALA A CA 1
ATOM 1455 C C . ALA A 1 186 ? -0.176 12.234 18.016 1 93.56 186 ALA A C 1
ATOM 1457 O O . ALA A 1 186 ? 0.836 12.812 17.609 1 93.56 186 ALA A O 1
ATOM 1458 N N . GLY A 1 187 ? -0.201 11.078 18.547 1 92.5 187 GLY A N 1
ATOM 1459 C CA . GLY A 1 187 ? 1.027 10.312 18.688 1 92.5 187 GLY A CA 1
ATOM 1460 C C . GLY A 1 187 ? 1.07 9.094 17.766 1 92.5 187 GLY A C 1
ATOM 1461 O O . GLY A 1 187 ? 0.385 9.055 16.75 1 92.5 187 GLY A O 1
ATOM 1462 N N . PHE A 1 188 ? 1.919 8.211 18.156 1 92 188 PHE A N 1
ATOM 1463 C CA . PHE A 1 188 ? 2.215 7.035 17.359 1 92 188 PHE A CA 1
ATOM 1464 C C . PHE A 1 188 ? 0.95 6.227 17.094 1 92 188 PHE A C 1
ATOM 1466 O O . PHE A 1 188 ? 0.676 5.84 15.953 1 92 188 PHE A O 1
ATOM 1473 N N . GLU A 1 189 ? 0.19 6.004 18.062 1 90.19 189 GLU A N 1
ATOM 1474 C CA . GLU A 1 189 ? -1.007 5.18 17.938 1 90.19 189 GLU A CA 1
ATOM 1475 C C . GLU A 1 189 ? -2.018 5.812 16.984 1 90.19 189 GLU A C 1
ATOM 1477 O O . GLU A 1 189 ? -2.631 5.121 16.172 1 90.19 189 GLU A O 1
ATOM 1482 N N . GLU A 1 190 ? -2.193 7.066 17.094 1 93.25 190 GLU A N 1
ATOM 1483 C CA . GLU A 1 190 ? -3.104 7.773 16.188 1 93.25 190 GLU A CA 1
ATOM 1484 C C . GLU A 1 190 ? -2.617 7.711 14.75 1 93.25 190 GLU A C 1
ATOM 1486 O O . GLU A 1 190 ? -3.42 7.566 13.82 1 93.25 190 GLU A O 1
ATOM 1491 N N . LEU A 1 191 ? -1.33 7.766 14.625 1 94.19 191 LEU A N 1
ATOM 1492 C CA . LEU A 1 191 ? -0.763 7.77 13.281 1 94.19 191 LEU A CA 1
ATOM 1493 C C . LEU A 1 191 ? -0.915 6.406 12.617 1 94.19 191 LEU A C 1
ATOM 1495 O O . LEU A 1 191 ? -1.201 6.316 11.422 1 94.19 191 LEU A O 1
ATOM 1499 N N . ILE A 1 192 ? -0.74 5.379 13.406 1 93.75 192 ILE A N 1
ATOM 1500 C CA . ILE A 1 192 ? -0.953 4.031 12.898 1 93.75 192 ILE A CA 1
ATOM 1501 C C . ILE A 1 192 ? -2.424 3.842 12.531 1 93.75 192 ILE A C 1
ATOM 1503 O O . ILE A 1 192 ? -2.746 3.256 11.5 1 93.75 192 ILE A O 1
ATOM 1507 N N . SER A 1 193 ? -3.246 4.395 13.352 1 93.5 193 SER A N 1
ATOM 1508 C CA . SER A 1 193 ? -4.68 4.309 13.086 1 93.5 193 SER A CA 1
ATOM 1509 C C . SER A 1 193 ? -5.051 5.082 11.82 1 93.5 193 SER A C 1
ATOM 1511 O O . SER A 1 193 ? -5.898 4.637 11.047 1 93.5 193 SER A O 1
ATOM 1513 N N . ILE A 1 194 ? -4.457 6.207 11.617 1 95.88 194 ILE A N 1
ATOM 1514 C CA . ILE A 1 194 ? -4.703 7.004 10.422 1 95.88 194 ILE A CA 1
ATOM 1515 C C . ILE A 1 194 ? -4.199 6.254 9.195 1 95.88 194 ILE A C 1
ATOM 1517 O O . ILE A 1 194 ? -4.867 6.23 8.156 1 95.88 194 ILE A O 1
ATOM 1521 N N . LEU A 1 195 ? -3.02 5.66 9.32 1 95.69 195 LEU A N 1
ATOM 1522 C CA . LEU A 1 195 ? -2.479 4.859 8.227 1 95.69 195 LEU A CA 1
ATOM 1523 C C . LEU A 1 195 ? -3.436 3.734 7.852 1 95.69 195 LEU A C 1
ATOM 1525 O O . LEU A 1 195 ? -3.75 3.545 6.672 1 95.69 195 LEU A O 1
ATOM 1529 N N . ARG A 1 196 ? -3.904 3.064 8.805 1 93.19 196 ARG A N 1
ATOM 1530 C CA . ARG A 1 196 ? -4.863 1.99 8.57 1 93.19 196 ARG A CA 1
ATOM 1531 C C . ARG A 1 196 ? -6.121 2.52 7.891 1 93.19 196 ARG A C 1
ATOM 1533 O O . ARG A 1 196 ? -6.555 1.978 6.871 1 93.19 196 ARG A O 1
ATOM 1540 N N . ALA A 1 197 ? -6.633 3.537 8.461 1 93.69 197 ALA A N 1
ATOM 1541 C CA . ALA A 1 197 ? -7.867 4.117 7.938 1 93.69 197 ALA A CA 1
ATOM 1542 C C . ALA A 1 197 ? -7.668 4.629 6.516 1 93.69 197 ALA A C 1
ATOM 1544 O O . ALA A 1 197 ? -8.594 4.578 5.699 1 93.69 197 ALA A O 1
ATOM 1545 N N . SER A 1 198 ? -6.512 5.117 6.219 1 95.38 198 SER A N 1
ATOM 1546 C CA . SER A 1 198 ? -6.227 5.672 4.898 1 95.38 198 SER A CA 1
ATOM 1547 C C . SER A 1 198 ? -6.305 4.594 3.82 1 95.38 198 SER A C 1
ATOM 1549 O O . SER A 1 198 ? -6.531 4.898 2.646 1 95.38 198 SER A O 1
ATOM 1551 N N . LEU A 1 199 ? -6.172 3.354 4.199 1 91.5 199 LEU A N 1
ATOM 1552 C CA . LEU A 1 199 ? -6.188 2.24 3.254 1 91.5 199 LEU A CA 1
ATOM 1553 C C . LEU A 1 199 ? -7.613 1.762 3.002 1 91.5 199 LEU A C 1
ATOM 1555 O O . LEU A 1 199 ? -7.934 1.307 1.902 1 91.5 199 LEU A O 1
ATOM 1559 N N . ILE A 1 200 ? -8.492 1.935 3.99 1 86.81 200 ILE A N 1
ATOM 1560 C CA . ILE A 1 200 ? -9.727 1.158 3.91 1 86.81 200 ILE A CA 1
ATOM 1561 C C . ILE A 1 200 ? -10.93 2.098 3.93 1 86.81 200 ILE A C 1
ATOM 1563 O O . ILE A 1 200 ? -12.07 1.658 3.766 1 86.81 200 ILE A O 1
ATOM 1567 N N . SER A 1 201 ? -10.641 3.352 4.176 1 89.06 201 SER A N 1
ATOM 1568 C CA . SER A 1 201 ? -11.766 4.27 4.301 1 89.06 201 SER A CA 1
ATOM 1569 C C . SER A 1 201 ? -11.492 5.582 3.578 1 89.06 201 SER A C 1
ATOM 1571 O O . SER A 1 201 ? -10.359 5.859 3.189 1 89.06 201 SER A O 1
ATOM 1573 N N . ARG A 1 202 ? -12.641 6.309 3.461 1 91.75 202 ARG A N 1
ATOM 1574 C CA . ARG A 1 202 ? -12.531 7.645 2.883 1 91.75 202 ARG A CA 1
ATOM 1575 C C . ARG A 1 202 ? -12.562 8.711 3.969 1 91.75 202 ARG A C 1
ATOM 1577 O O . ARG A 1 202 ? -12.625 9.906 3.668 1 91.75 202 ARG A O 1
ATOM 1584 N N . SER A 1 203 ? -12.523 8.289 5.176 1 95.25 203 SER A N 1
ATOM 1585 C CA . SER A 1 203 ? -12.555 9.18 6.328 1 95.25 203 SER A CA 1
ATOM 1586 C C . SER A 1 203 ? -11.453 8.844 7.32 1 95.25 203 SER A C 1
ATOM 1588 O O . SER A 1 203 ? -11.727 8.469 8.461 1 95.25 203 SER A O 1
ATOM 1590 N N . ALA A 1 204 ? -10.297 9.109 6.902 1 96.62 204 ALA A N 1
ATOM 1591 C CA . ALA A 1 204 ? -9.117 8.617 7.617 1 96.62 204 ALA A CA 1
ATOM 1592 C C . ALA A 1 204 ? -8.898 9.398 8.906 1 96.62 204 ALA A C 1
ATOM 1594 O O . ALA A 1 204 ? -8.523 8.82 9.93 1 96.62 204 ALA A O 1
ATOM 1595 N N . LEU A 1 205 ? -9.094 10.727 8.883 1 96.94 205 LEU A N 1
ATOM 1596 C CA . LEU A 1 205 ? -8.852 11.523 10.086 1 96.94 205 LEU A CA 1
ATOM 1597 C C . LEU A 1 205 ? -9.859 11.164 11.172 1 96.94 205 LEU A C 1
ATOM 1599 O O . LEU A 1 205 ? -9.469 10.891 12.312 1 96.94 205 LEU A O 1
ATOM 1603 N N . ASN A 1 206 ? -11.125 11.102 10.836 1 96.44 206 ASN A N 1
ATOM 1604 C CA . ASN A 1 206 ? -12.156 10.781 11.812 1 96.44 206 ASN A CA 1
ATOM 1605 C C . ASN A 1 206 ? -11.984 9.367 12.367 1 96.44 206 ASN A C 1
ATOM 1607 O O . ASN A 1 206 ? -12.07 9.156 13.578 1 96.44 206 ASN A O 1
ATOM 1611 N N . ASN A 1 207 ? -11.734 8.422 11.508 1 94.44 207 ASN A N 1
ATOM 1612 C CA . ASN A 1 207 ? -11.562 7.043 11.938 1 94.44 207 ASN A CA 1
ATOM 1613 C C . ASN A 1 207 ? -10.273 6.859 12.727 1 94.44 207 ASN A C 1
ATOM 1615 O O . ASN A 1 207 ? -10.242 6.125 13.719 1 94.44 207 ASN A O 1
ATOM 1619 N N . GLY A 1 208 ? -9.242 7.551 12.281 1 94.31 208 GLY A N 1
ATOM 1620 C CA . GLY A 1 208 ? -7.945 7.406 12.922 1 94.31 208 GLY A CA 1
ATOM 1621 C C . GLY A 1 208 ? -7.879 8.07 14.289 1 94.31 208 GLY A C 1
ATOM 1622 O O . GLY A 1 208 ? -7.148 7.613 15.164 1 94.31 208 GLY A O 1
ATOM 1623 N N . LEU A 1 209 ? -8.602 9.148 14.445 1 95 209 LEU A N 1
ATOM 1624 C CA . LEU A 1 209 ? -8.555 9.898 15.695 1 95 209 LEU A CA 1
ATOM 1625 C C . LEU A 1 209 ? -9.75 9.562 16.578 1 95 209 LEU A C 1
ATOM 1627 O O . LEU A 1 209 ? -10 10.242 17.578 1 95 209 LEU A O 1
ATOM 1631 N N . SER A 1 210 ? -10.469 8.586 16.203 1 90.38 210 SER A N 1
ATOM 1632 C CA . SER A 1 210 ? -11.695 8.234 16.891 1 90.38 210 SER A CA 1
ATOM 1633 C C . SER A 1 210 ? -11.43 7.941 18.375 1 90.38 210 SER A C 1
ATOM 1635 O O . SER A 1 210 ? -12.25 8.273 19.234 1 90.38 210 SER A O 1
ATOM 1637 N N . SER A 1 211 ? -10.359 7.371 18.656 1 84.12 211 SER A N 1
ATOM 1638 C CA . SER A 1 211 ? -10.047 6.98 20.031 1 84.12 211 SER A CA 1
ATOM 1639 C C . SER A 1 211 ? -9.828 8.203 20.922 1 84.12 211 SER A C 1
ATOM 1641 O O . SER A 1 211 ? -10.031 8.141 22.141 1 84.12 211 SER A O 1
ATOM 1643 N N . VAL A 1 212 ? -9.43 9.297 20.344 1 82.81 212 VAL A N 1
ATOM 1644 C CA . VAL A 1 212 ? -9.094 10.477 21.125 1 82.81 212 VAL A CA 1
ATOM 1645 C C . VAL A 1 212 ? -10.227 11.5 21.031 1 82.81 212 VAL A C 1
ATOM 1647 O O . VAL A 1 212 ? -10.32 12.398 21.875 1 82.81 212 VAL A O 1
ATOM 1650 N N . LEU A 1 213 ? -11.023 11.375 20.031 1 82.44 213 LEU A N 1
ATOM 1651 C CA . LEU A 1 213 ? -12.141 12.297 19.875 1 82.44 213 LEU A CA 1
ATOM 1652 C C . LEU A 1 213 ? -13.352 11.844 20.688 1 82.44 213 LEU A C 1
ATOM 1654 O O . LEU A 1 213 ? -14.211 12.656 21.031 1 82.44 213 LEU A O 1
ATOM 1658 N N . HIS A 1 214 ? -13.57 10.531 20.844 1 71.06 214 HIS A N 1
ATOM 1659 C CA . HIS A 1 214 ? -14.68 10.016 21.641 1 71.06 214 HIS A CA 1
ATOM 1660 C C . HIS A 1 214 ? -14.172 9.266 22.875 1 71.06 214 HIS A C 1
ATOM 1662 O O . HIS A 1 214 ? -13.133 8.602 22.812 1 71.06 214 HIS A O 1
ATOM 1668 N N . MET B 1 1 ? 6.109 0.893 -37.125 1 21.19 1 MET B N 1
ATOM 1669 C CA . MET B 1 1 ? 5.652 -0.461 -36.812 1 21.19 1 MET B CA 1
ATOM 1670 C C . MET B 1 1 ? 5.973 -0.83 -35.375 1 21.19 1 MET B C 1
ATOM 1672 O O . MET B 1 1 ? 7.133 -1.071 -35.031 1 21.19 1 MET B O 1
ATOM 1676 N N . ASP B 1 2 ? 5.734 -0.08 -34.344 1 28.95 2 ASP B N 1
ATOM 1677 C CA . ASP B 1 2 ? 5.973 0.033 -32.906 1 28.95 2 ASP B CA 1
ATOM 1678 C C . ASP B 1 2 ? 5.77 -1.31 -32.188 1 28.95 2 ASP B C 1
ATOM 1680 O O . ASP B 1 2 ? 4.68 -1.887 -32.25 1 28.95 2 ASP B O 1
ATOM 1684 N N . GLU B 1 3 ? 6.672 -2.285 -32.469 1 32.53 3 GLU B N 1
ATOM 1685 C CA . GLU B 1 3 ? 6.688 -3.699 -32.094 1 32.53 3 GLU B CA 1
ATOM 1686 C C . GLU B 1 3 ? 6.059 -3.928 -30.719 1 32.53 3 GLU B C 1
ATOM 1688 O O . GLU B 1 3 ? 6.488 -3.338 -29.734 1 32.53 3 GLU B O 1
ATOM 1693 N N . ILE B 1 4 ? 4.836 -4.008 -30.672 1 36.47 4 ILE B N 1
ATOM 1694 C CA . ILE B 1 4 ? 4.004 -4.352 -29.531 1 36.47 4 ILE B CA 1
ATOM 1695 C C . ILE B 1 4 ? 4.703 -5.422 -28.688 1 36.47 4 ILE B C 1
ATOM 1697 O O . ILE B 1 4 ? 4.871 -6.559 -29.141 1 36.47 4 ILE B O 1
ATOM 1701 N N . LYS B 1 5 ? 5.996 -5.242 -28.312 1 39.03 5 LYS B N 1
ATOM 1702 C CA . LYS B 1 5 ? 6.727 -6.184 -27.469 1 39.03 5 LYS B CA 1
ATOM 1703 C C . LYS B 1 5 ? 5.777 -7.176 -26.812 1 39.03 5 LYS B C 1
ATOM 1705 O O . LYS B 1 5 ? 4.84 -6.781 -26.109 1 39.03 5 LYS B O 1
ATOM 1710 N N . GLU B 1 6 ? 5.391 -8.211 -27.516 1 45.5 6 GLU B N 1
ATOM 1711 C CA . GLU B 1 6 ? 4.574 -9.344 -27.094 1 45.5 6 GLU B CA 1
ATOM 1712 C C . GLU B 1 6 ? 4.641 -9.523 -25.578 1 45.5 6 GLU B C 1
ATOM 1714 O O . GLU B 1 6 ? 5.668 -9.945 -25.047 1 45.5 6 GLU B O 1
ATOM 1719 N N . LYS B 1 7 ? 3.951 -8.703 -24.781 1 63.84 7 LYS B N 1
ATOM 1720 C CA . LYS B 1 7 ? 3.941 -8.516 -23.328 1 63.84 7 LYS B CA 1
ATOM 1721 C C . LYS B 1 7 ? 3.883 -9.859 -22.609 1 63.84 7 LYS B C 1
ATOM 1723 O O . LYS B 1 7 ? 3.115 -10.742 -22.984 1 63.84 7 LYS B O 1
ATOM 1728 N N . SER B 1 8 ? 4.992 -10.391 -21.953 1 84.25 8 SER B N 1
ATOM 1729 C CA . SER B 1 8 ? 5.16 -11.586 -21.125 1 84.25 8 SER B CA 1
ATOM 1730 C C . SER B 1 8 ? 3.875 -11.938 -20.391 1 84.25 8 SER B C 1
ATOM 1732 O O . SER B 1 8 ? 3.154 -11.047 -19.938 1 84.25 8 SER B O 1
ATOM 1734 N N . LYS B 1 9 ? 3.498 -13.25 -20.672 1 91.62 9 LYS B N 1
ATOM 1735 C CA . LYS B 1 9 ? 2.309 -13.75 -19.984 1 91.62 9 LYS B CA 1
ATOM 1736 C C . LYS B 1 9 ? 2.656 -14.891 -19.031 1 91.62 9 LYS B C 1
ATOM 1738 O O . LYS B 1 9 ? 3.693 -15.539 -19.188 1 91.62 9 LYS B O 1
ATOM 1743 N N . PHE B 1 10 ? 1.774 -15.023 -18.094 1 93.44 10 PHE B N 1
ATOM 1744 C CA . PHE B 1 10 ? 1.908 -16.125 -17.156 1 93.44 10 PHE B CA 1
ATOM 1745 C C . PHE B 1 10 ? 0.841 -17.172 -17.391 1 93.44 10 PHE B C 1
ATOM 1747 O O . PHE B 1 10 ? -0.34 -16.859 -17.531 1 93.44 10 PHE B O 1
ATOM 1754 N N . ARG B 1 11 ? 1.307 -18.391 -17.453 1 93.06 11 ARG B N 1
ATOM 1755 C CA . ARG B 1 11 ? 0.366 -19.5 -17.578 1 93.06 11 ARG B CA 1
ATOM 1756 C C . ARG B 1 11 ? -0.167 -19.938 -16.219 1 93.06 11 ARG B C 1
ATOM 1758 O O . ARG B 1 11 ? 0.607 -20.297 -15.336 1 93.06 11 ARG B O 1
ATOM 1765 N N . LEU B 1 12 ? -1.471 -19.844 -16.094 1 96.12 12 LEU B N 1
ATOM 1766 C CA . LEU B 1 12 ? -2.143 -20.25 -14.859 1 96.12 12 LEU B CA 1
ATOM 1767 C C . LEU B 1 12 ? -3.078 -21.422 -15.109 1 96.12 12 LEU B C 1
ATOM 1769 O O . LEU B 1 12 ? -3.861 -21.406 -16.062 1 96.12 12 LEU B O 1
ATOM 1773 N N . ARG B 1 13 ? -2.889 -22.391 -14.352 1 96.25 13 ARG B N 1
ATOM 1774 C CA . ARG B 1 13 ? -3.85 -23.484 -14.344 1 96.25 13 ARG B CA 1
ATOM 1775 C C . ARG B 1 13 ? -4.906 -23.266 -13.258 1 96.25 13 ARG B C 1
ATOM 1777 O O . ARG B 1 13 ? -4.641 -23.484 -12.078 1 96.25 13 ARG B O 1
ATOM 1784 N N . LEU B 1 14 ? -6.098 -22.984 -13.656 1 96.81 14 LEU B N 1
ATOM 1785 C CA . LEU B 1 14 ? -7.156 -22.609 -12.719 1 96.81 14 LEU B CA 1
ATOM 1786 C C . LEU B 1 14 ? -8.07 -23.797 -12.445 1 96.81 14 LEU B C 1
ATOM 1788 O O . LEU B 1 14 ? -8.406 -24.562 -13.359 1 96.81 14 LEU B O 1
ATOM 1792 N N . LEU B 1 15 ? -8.336 -23.969 -11.266 1 96.31 15 LEU B N 1
ATOM 1793 C CA . LEU B 1 15 ? -9.43 -24.844 -10.867 1 96.31 15 LEU B CA 1
ATOM 1794 C C . LEU B 1 15 ? -10.695 -24.047 -10.586 1 96.31 15 LEU B C 1
ATOM 1796 O O . LEU B 1 15 ? -10.734 -23.25 -9.648 1 96.31 15 LEU B O 1
ATOM 1800 N N . ILE B 1 16 ? -11.734 -24.312 -11.312 1 96.31 16 ILE B N 1
ATOM 1801 C CA . ILE B 1 16 ? -12.938 -23.5 -11.281 1 96.31 16 ILE B CA 1
ATOM 1802 C C . ILE B 1 16 ? -14.109 -24.328 -10.766 1 96.31 16 ILE B C 1
ATOM 1804 O O . ILE B 1 16 ? -14.281 -25.484 -11.164 1 96.31 16 ILE B O 1
ATOM 1808 N N . ASP B 1 17 ? -14.875 -23.734 -9.922 1 95.31 17 ASP B N 1
ATOM 1809 C CA . ASP B 1 17 ? -16.156 -24.297 -9.539 1 95.31 17 ASP B CA 1
ATOM 1810 C C . ASP B 1 17 ? -17.188 -24.125 -10.648 1 95.31 17 ASP B C 1
ATOM 1812 O O . ASP B 1 17 ? -17.625 -23 -10.93 1 95.31 17 ASP B O 1
ATOM 1816 N N . GLU B 1 18 ? -17.625 -25.156 -11.18 1 92.5 18 GLU B N 1
ATOM 1817 C CA . GLU B 1 18 ? -18.5 -25.109 -12.344 1 92.5 18 GLU B CA 1
ATOM 1818 C C . GLU B 1 18 ? -19.859 -24.5 -11.992 1 92.5 18 GLU B C 1
ATOM 1820 O O . GLU B 1 18 ? -20.453 -23.781 -12.797 1 92.5 18 GLU B O 1
ATOM 1825 N N . LYS B 1 19 ? -20.297 -24.734 -10.891 1 91 19 LYS B N 1
ATOM 1826 C CA . LYS B 1 19 ? -21.609 -24.25 -10.477 1 91 19 LYS B CA 1
ATOM 1827 C C . LYS B 1 19 ? -21.578 -22.766 -10.164 1 91 19 LYS B C 1
ATOM 1829 O O . LYS B 1 19 ? -22.484 -22.016 -10.57 1 91 19 LYS B O 1
ATOM 1834 N N . ARG B 1 20 ? -20.547 -22.328 -9.547 1 91 20 ARG B N 1
ATOM 1835 C CA . ARG B 1 20 ? -20.469 -20.953 -9.094 1 91 20 ARG B CA 1
ATOM 1836 C C . ARG B 1 20 ? -19.672 -20.094 -10.062 1 91 20 ARG B C 1
ATOM 1838 O O . ARG B 1 20 ? -19.672 -18.859 -9.961 1 91 20 ARG B O 1
ATOM 1845 N N . ASN B 1 21 ? -18.984 -20.766 -10.938 1 91.56 21 ASN B N 1
ATOM 1846 C CA . ASN B 1 21 ? -18.141 -20.094 -11.914 1 91.56 21 ASN B CA 1
ATOM 1847 C C . ASN B 1 21 ? -17.109 -19.188 -11.234 1 91.56 21 ASN B C 1
ATOM 1849 O O . ASN B 1 21 ? -16.969 -18.016 -11.586 1 91.56 21 ASN B O 1
ATOM 1853 N N . LYS B 1 22 ? -16.438 -19.75 -10.297 1 94.38 22 LYS B N 1
ATOM 1854 C CA . LYS B 1 22 ? -15.43 -19.016 -9.539 1 94.38 22 LYS B CA 1
ATOM 1855 C C . LYS B 1 22 ? -14.125 -19.797 -9.469 1 94.38 22 LYS B C 1
ATOM 1857 O O . LYS B 1 22 ? -14.133 -21.031 -9.359 1 94.38 22 LYS B O 1
ATOM 1862 N N . VAL B 1 23 ? -13.086 -19.094 -9.477 1 96.31 23 VAL B N 1
ATOM 1863 C CA . VAL B 1 23 ? -11.766 -19.703 -9.312 1 96.31 23 VAL B CA 1
ATOM 1864 C C . VAL B 1 23 ? -11.586 -20.156 -7.863 1 96.31 23 VAL B C 1
ATOM 1866 O O . VAL B 1 23 ? -11.727 -19.359 -6.934 1 96.31 23 VAL B O 1
ATOM 1869 N N . VAL B 1 24 ? -11.344 -21.359 -7.703 1 96.44 24 VAL B N 1
ATOM 1870 C CA . VAL B 1 24 ? -11.102 -21.922 -6.375 1 96.44 24 VAL B CA 1
ATOM 1871 C C . VAL B 1 24 ? -9.625 -21.781 -6.016 1 96.44 24 VAL B C 1
ATOM 1873 O O . VAL B 1 24 ? -9.281 -21.312 -4.93 1 96.44 24 VAL B O 1
ATOM 1876 N N . LEU B 1 25 ? -8.812 -22.219 -6.918 1 96.69 25 LEU B N 1
ATOM 1877 C CA . LEU B 1 25 ? -7.367 -22.062 -6.766 1 96.69 25 LEU B CA 1
ATOM 1878 C C . LEU B 1 25 ? -6.672 -22.094 -8.125 1 96.69 25 LEU B C 1
ATOM 1880 O O . LEU B 1 25 ? -7.273 -22.469 -9.125 1 96.69 25 LEU B O 1
ATOM 1884 N N . ALA B 1 26 ? -5.449 -21.625 -8.109 1 96.5 26 ALA B N 1
ATOM 1885 C CA . ALA B 1 26 ? -4.602 -21.641 -9.305 1 96.5 26 ALA B CA 1
ATOM 1886 C C . ALA B 1 26 ? -3.271 -22.328 -9.023 1 96.5 26 ALA B C 1
ATOM 1888 O O . ALA B 1 26 ? -2.688 -22.156 -7.953 1 96.5 26 ALA B O 1
ATOM 1889 N N . GLU B 1 27 ? -2.893 -23.094 -9.891 1 94.69 27 GLU B N 1
ATOM 1890 C CA . GLU B 1 27 ? -1.531 -23.625 -9.906 1 94.69 27 GLU B CA 1
ATOM 1891 C C . GLU B 1 27 ? -0.655 -22.875 -10.898 1 94.69 27 GLU B C 1
ATOM 1893 O O . GLU B 1 27 ? -1.076 -22.609 -12.023 1 94.69 27 GLU B O 1
ATOM 1898 N N . THR B 1 28 ? 0.542 -22.547 -10.461 1 93.38 28 THR B N 1
ATOM 1899 C CA . THR B 1 28 ? 1.388 -21.688 -11.289 1 93.38 28 THR B CA 1
ATOM 1900 C C . THR B 1 28 ? 2.863 -21.953 -11 1 93.38 28 THR B C 1
ATOM 1902 O O . THR B 1 28 ? 3.199 -22.766 -10.133 1 93.38 28 THR B O 1
ATOM 1905 N N . CYS B 1 29 ? 3.65 -21.234 -11.781 1 90.62 29 CYS B N 1
ATOM 1906 C CA . CYS B 1 29 ? 5.09 -21.406 -11.633 1 90.62 29 CYS B CA 1
ATOM 1907 C C . CYS B 1 29 ? 5.691 -20.266 -10.82 1 90.62 29 CYS B C 1
ATOM 1909 O O . CYS B 1 29 ? 4.965 -19.391 -10.328 1 90.62 29 CYS B O 1
ATOM 1911 N N . ARG B 1 30 ? 6.965 -20.391 -10.688 1 91.81 30 ARG B N 1
ATOM 1912 C CA . ARG B 1 30 ? 7.707 -19.469 -9.836 1 91.81 30 ARG B CA 1
ATOM 1913 C C . ARG B 1 30 ? 7.59 -18.031 -10.336 1 91.81 30 ARG B C 1
ATOM 1915 O O . ARG B 1 30 ? 7.547 -17.094 -9.539 1 91.81 30 ARG B O 1
ATOM 1922 N N . ASP B 1 31 ? 7.531 -17.844 -11.625 1 91.12 31 ASP B N 1
ATOM 1923 C CA . ASP B 1 31 ? 7.527 -16.5 -12.188 1 91.12 31 ASP B CA 1
ATOM 1924 C C . ASP B 1 31 ? 6.32 -15.703 -11.695 1 91.12 31 ASP B C 1
ATOM 1926 O O . ASP B 1 31 ? 6.449 -14.523 -11.352 1 91.12 31 ASP B O 1
ATOM 1930 N N . PHE B 1 32 ? 5.219 -16.344 -11.672 1 93.94 32 PHE B N 1
ATOM 1931 C CA . PHE B 1 32 ? 4.008 -15.688 -11.211 1 93.94 32 PHE B CA 1
ATOM 1932 C C . PHE B 1 32 ? 4.078 -15.398 -9.719 1 93.94 32 PHE B C 1
ATOM 1934 O O . PHE B 1 32 ? 3.65 -14.336 -9.258 1 93.94 32 PHE B O 1
ATOM 1941 N N . VAL B 1 33 ? 4.602 -16.266 -8.969 1 94.88 33 VAL B N 1
ATOM 1942 C CA . VAL B 1 33 ? 4.73 -16.109 -7.527 1 94.88 33 VAL B CA 1
ATOM 1943 C C . VAL B 1 33 ? 5.719 -14.992 -7.211 1 94.88 33 VAL B C 1
ATOM 1945 O O . VAL B 1 33 ? 5.488 -14.188 -6.309 1 94.88 33 VAL B O 1
ATOM 1948 N N . ASP B 1 34 ? 6.797 -14.992 -7.965 1 93.69 34 ASP B N 1
ATOM 1949 C CA . ASP B 1 34 ? 7.75 -13.898 -7.82 1 93.69 34 ASP B CA 1
ATOM 1950 C C . ASP B 1 34 ? 7.062 -12.547 -8.008 1 93.69 34 ASP B C 1
ATOM 1952 O O . ASP B 1 34 ? 7.328 -11.602 -7.258 1 93.69 34 ASP B O 1
ATOM 1956 N N . LEU B 1 35 ? 6.25 -12.492 -8.953 1 94.56 35 LEU B N 1
ATOM 1957 C CA . LEU B 1 35 ? 5.531 -11.258 -9.219 1 94.56 35 LEU B CA 1
ATOM 1958 C C . LEU B 1 35 ? 4.574 -10.93 -8.078 1 94.56 35 LEU B C 1
ATOM 1960 O O . LEU B 1 35 ? 4.535 -9.789 -7.602 1 94.56 35 LEU B O 1
ATOM 1964 N N . LEU B 1 36 ? 3.809 -11.891 -7.637 1 96.69 36 LEU B N 1
ATOM 1965 C CA . LEU B 1 36 ? 2.871 -11.672 -6.539 1 96.69 36 LEU B CA 1
ATOM 1966 C C . LEU B 1 36 ? 3.598 -11.188 -5.289 1 96.69 36 LEU B C 1
ATOM 1968 O O . LEU B 1 36 ? 3.18 -10.211 -4.664 1 96.69 36 LEU B O 1
ATOM 1972 N N . PHE B 1 37 ? 4.648 -11.828 -5.004 1 96.25 37 PHE B N 1
ATOM 1973 C CA . PHE B 1 37 ? 5.398 -11.469 -3.805 1 96.25 37 PHE B CA 1
ATOM 1974 C C . PHE B 1 37 ? 6.035 -10.094 -3.957 1 96.25 37 PHE B C 1
ATOM 1976 O O . PHE B 1 37 ? 6.219 -9.375 -2.973 1 96.25 37 PHE B O 1
ATOM 1983 N N . SER B 1 38 ? 6.344 -9.719 -5.152 1 94.81 38 SER B N 1
ATOM 1984 C CA . SER B 1 38 ? 6.922 -8.398 -5.371 1 94.81 38 SER B CA 1
ATOM 1985 C C . SER B 1 38 ? 5.938 -7.297 -5.004 1 94.81 38 SER B C 1
ATOM 1987 O O . SER B 1 38 ? 6.34 -6.16 -4.746 1 94.81 38 SER B O 1
ATOM 1989 N N . PHE B 1 39 ? 4.656 -7.605 -4.965 1 96.62 39 PHE B N 1
ATOM 1990 C CA . PHE B 1 39 ? 3.645 -6.621 -4.598 1 96.62 39 PHE B CA 1
ATOM 1991 C C . PHE B 1 39 ? 3.93 -6.043 -3.217 1 96.62 39 PHE B C 1
ATOM 1993 O O . PHE B 1 39 ? 3.664 -4.867 -2.965 1 96.62 39 PHE B O 1
ATOM 2000 N N . VAL B 1 40 ? 4.512 -6.852 -2.365 1 96.06 40 VAL B N 1
ATOM 2001 C CA . VAL B 1 40 ? 4.711 -6.406 -0.991 1 96.06 40 VAL B CA 1
ATOM 2002 C C . VAL B 1 40 ? 5.848 -5.387 -0.941 1 96.06 40 VAL B C 1
ATOM 2004 O O . VAL B 1 40 ? 5.988 -4.656 0.042 1 96.06 40 VAL B O 1
ATOM 2007 N N . THR B 1 41 ? 6.656 -5.344 -1.994 1 94.19 41 THR B N 1
ATOM 2008 C CA . THR B 1 41 ? 7.789 -4.43 -2.006 1 94.19 41 THR B CA 1
ATOM 2009 C C . THR B 1 41 ? 7.398 -3.092 -2.633 1 94.19 41 THR B C 1
ATOM 2011 O O . THR B 1 41 ? 8.156 -2.119 -2.553 1 94.19 41 THR B O 1
ATOM 2014 N N . LEU B 1 42 ? 6.273 -2.988 -3.217 1 95.5 42 LEU B N 1
ATOM 2015 C CA . LEU B 1 42 ? 5.855 -1.781 -3.924 1 95.5 42 LEU B CA 1
ATOM 2016 C C . LEU B 1 42 ? 5.43 -0.696 -2.941 1 95.5 42 LEU B C 1
ATOM 2018 O O . LEU B 1 42 ? 4.625 -0.948 -2.043 1 95.5 42 LEU B O 1
ATOM 2022 N N . PRO B 1 43 ? 5.98 0.513 -3.119 1 95.56 43 PRO B N 1
ATOM 2023 C CA . PRO B 1 43 ? 5.461 1.628 -2.322 1 95.56 43 PRO B CA 1
ATOM 2024 C C . PRO B 1 43 ? 4.023 1.988 -2.682 1 95.56 43 PRO B C 1
ATOM 2026 O O . PRO B 1 43 ? 3.602 1.8 -3.826 1 95.56 43 PRO B O 1
ATOM 2029 N N . MET B 1 44 ? 3.311 2.59 -1.798 1 95.94 44 MET B N 1
ATOM 2030 C CA . MET B 1 44 ? 1.91 2.949 -2.012 1 95.94 44 MET B CA 1
ATOM 2031 C C . MET B 1 44 ? 1.775 3.963 -3.143 1 95.94 44 MET B C 1
ATOM 2033 O O . MET B 1 44 ? 0.843 3.885 -3.943 1 95.94 44 MET B O 1
ATOM 2037 N N . GLY B 1 45 ? 2.693 4.91 -3.162 1 95.19 45 GLY B N 1
ATOM 2038 C CA . GLY B 1 45 ? 2.641 5.895 -4.23 1 95.19 45 GLY B CA 1
ATOM 2039 C C . GLY B 1 45 ? 2.74 5.281 -5.613 1 95.19 45 GLY B C 1
ATOM 2040 O O . GLY B 1 45 ? 2.082 5.742 -6.551 1 95.19 45 GLY B O 1
ATOM 2041 N N . THR B 1 46 ? 3.557 4.254 -5.766 1 94.44 46 THR B N 1
ATOM 2042 C CA . THR B 1 46 ? 3.689 3.541 -7.031 1 94.44 46 THR B CA 1
ATOM 2043 C C . THR B 1 46 ? 2.396 2.807 -7.375 1 94.44 46 THR B C 1
ATOM 2045 O O . THR B 1 46 ? 1.947 2.836 -8.523 1 94.44 46 THR B O 1
ATOM 2048 N N . ILE B 1 47 ? 1.85 2.166 -6.422 1 95.12 47 ILE B N 1
ATOM 2049 C CA . ILE B 1 47 ? 0.604 1.438 -6.637 1 95.12 47 ILE B CA 1
ATOM 2050 C C . ILE B 1 47 ? -0.482 2.402 -7.109 1 95.12 47 ILE B C 1
ATOM 2052 O O . ILE B 1 47 ? -1.169 2.137 -8.102 1 95.12 47 ILE B O 1
ATOM 2056 N N . VAL B 1 48 ? -0.653 3.547 -6.418 1 94.06 48 VAL B N 1
ATOM 2057 C CA . VAL B 1 48 ? -1.659 4.543 -6.777 1 94.06 48 VAL B CA 1
ATOM 2058 C C . VAL B 1 48 ? -1.431 5.016 -8.211 1 94.06 48 VAL B C 1
ATOM 2060 O O . VAL B 1 48 ? -2.373 5.094 -9 1 94.06 48 VAL B O 1
ATOM 2063 N N . ARG B 1 49 ? -0.244 5.32 -8.516 1 92.38 49 ARG B N 1
ATOM 2064 C CA . ARG B 1 49 ? 0.097 5.824 -9.844 1 92.38 49 ARG B CA 1
ATOM 2065 C C . ARG B 1 49 ? -0.219 4.789 -10.914 1 92.38 49 ARG B C 1
ATOM 2067 O O . ARG B 1 49 ? -0.804 5.121 -11.953 1 92.38 49 ARG B O 1
ATOM 2074 N N . LEU B 1 50 ? 0.18 3.529 -10.711 1 91.75 50 LEU B N 1
ATOM 2075 C CA . LEU B 1 50 ? -0.05 2.453 -11.664 1 91.75 50 LEU B CA 1
ATOM 2076 C C . LEU B 1 50 ? -1.542 2.248 -11.906 1 91.75 50 LEU B C 1
ATOM 2078 O O . LEU B 1 50 ? -1.977 2.105 -13.047 1 91.75 50 LEU B O 1
ATOM 2082 N N . LEU B 1 51 ? -2.277 2.213 -10.836 1 92.5 51 LEU B N 1
ATOM 2083 C CA . LEU B 1 51 ? -3.713 1.988 -10.945 1 92.5 51 LEU B CA 1
ATOM 2084 C C . LEU B 1 51 ? -4.391 3.152 -11.656 1 92.5 51 LEU B C 1
ATOM 2086 O O . LEU B 1 51 ? -5.301 2.949 -12.469 1 92.5 51 LEU B O 1
ATOM 2090 N N . ASP B 1 52 ? -3.973 4.305 -11.32 1 89.25 52 ASP B N 1
ATOM 2091 C CA . ASP B 1 52 ? -4.535 5.48 -11.977 1 89.25 52 ASP B CA 1
ATOM 2092 C C . ASP B 1 52 ? -4.246 5.469 -13.477 1 89.25 52 ASP B C 1
ATOM 2094 O O . ASP B 1 52 ? -5.098 5.855 -14.281 1 89.25 52 ASP B O 1
ATOM 2098 N N . LYS B 1 53 ? -3.119 5.082 -13.828 1 87.06 53 LYS B N 1
ATOM 2099 C CA . LYS B 1 53 ? -2.678 5.086 -15.219 1 87.06 53 LYS B CA 1
ATOM 2100 C C . LYS B 1 53 ? -3.379 3.99 -16.016 1 87.06 53 LYS B C 1
ATOM 2102 O O . LYS B 1 53 ? -3.703 4.184 -17.188 1 87.06 53 LYS B O 1
ATOM 2107 N N . HIS B 1 54 ? -3.605 2.885 -15.438 1 85.06 54 HIS B N 1
ATOM 2108 C CA . HIS B 1 54 ? -3.982 1.725 -16.234 1 85.06 54 HIS B CA 1
ATOM 2109 C C . HIS B 1 54 ? -5.43 1.323 -15.977 1 85.06 54 HIS B C 1
ATOM 2111 O O . HIS B 1 54 ? -5.996 0.518 -16.719 1 85.06 54 HIS B O 1
ATOM 2117 N N . GLN B 1 55 ? -5.977 1.751 -14.961 1 72.75 55 GLN B N 1
ATOM 2118 C CA . GLN B 1 55 ? -7.375 1.399 -14.734 1 72.75 55 GLN B CA 1
ATOM 2119 C C . GLN B 1 55 ? -8.305 2.549 -15.117 1 72.75 55 GLN B C 1
ATOM 2121 O O . GLN B 1 55 ? -8.633 3.396 -14.289 1 72.75 55 GLN B O 1
ATOM 2126 N N . LYS B 1 56 ? -8.469 2.797 -16.297 1 60.78 56 LYS B N 1
ATOM 2127 C CA . LYS B 1 56 ? -9.219 3.914 -16.859 1 60.78 56 LYS B CA 1
ATOM 2128 C C . LYS B 1 56 ? -10.711 3.762 -16.609 1 60.78 56 LYS B C 1
ATOM 2130 O O . LYS B 1 56 ? -11.43 4.758 -16.484 1 60.78 56 LYS B O 1
ATOM 2135 N N . LEU B 1 57 ? -11.172 2.625 -16.672 1 54.88 57 LEU B N 1
ATOM 2136 C CA . LEU B 1 57 ? -12.625 2.529 -16.766 1 54.88 57 LEU B CA 1
ATOM 2137 C C . LEU B 1 57 ? -13.281 3.057 -15.492 1 54.88 57 LEU B C 1
ATOM 2139 O O . LEU B 1 57 ? -14.336 3.693 -15.547 1 54.88 57 LEU B O 1
ATOM 2143 N N . GLU B 1 58 ? -12.734 2.713 -14.289 1 60.16 58 GLU B N 1
ATOM 2144 C CA . GLU B 1 58 ? -13.289 3.217 -13.039 1 60.16 58 GLU B CA 1
ATOM 2145 C C . GLU B 1 58 ? -12.188 3.727 -12.109 1 60.16 58 GLU B C 1
ATOM 2147 O O . GLU B 1 58 ? -11.219 3.014 -11.844 1 60.16 58 GLU B O 1
ATOM 2152 N N . PRO B 1 59 ? -12.273 5.109 -12.031 1 61.25 59 PRO B N 1
ATOM 2153 C CA . PRO B 1 59 ? -11.305 5.598 -11.047 1 61.25 59 PRO B CA 1
ATOM 2154 C C . PRO B 1 59 ? -11.297 4.77 -9.766 1 61.25 59 PRO B C 1
ATOM 2156 O O . PRO B 1 59 ? -12.359 4.484 -9.203 1 61.25 59 PRO B O 1
ATOM 2159 N N . VAL B 1 60 ? -10.281 3.996 -9.625 1 68.25 60 VAL B N 1
ATOM 2160 C CA . VAL B 1 60 ? -10.172 3.195 -8.406 1 68.25 60 VAL B CA 1
ATOM 2161 C C . VAL B 1 60 ? -9.469 4 -7.32 1 68.25 60 VAL B C 1
ATOM 2163 O O . VAL B 1 60 ? -8.398 4.57 -7.551 1 68.25 60 VAL B O 1
ATOM 2166 N N . SER B 1 61 ? -10.219 4.176 -6.273 1 80 61 SER B N 1
ATOM 2167 C CA . SER B 1 61 ? -9.656 4.879 -5.129 1 80 61 SER B CA 1
ATOM 2168 C C . SER B 1 61 ? -9.117 3.898 -4.09 1 80 61 SER B C 1
ATOM 2170 O O . SER B 1 61 ? -9.82 2.969 -3.684 1 80 61 SER B O 1
ATOM 2172 N N . VAL B 1 62 ? -7.859 4.004 -3.891 1 86.75 62 VAL B N 1
ATOM 2173 C CA . VAL B 1 62 ? -7.242 3.244 -2.807 1 86.75 62 VAL B CA 1
ATOM 2174 C C . VAL B 1 62 ? -7.324 4.039 -1.506 1 86.75 62 VAL B C 1
ATOM 2176 O O . VAL B 1 62 ? -6.379 4.734 -1.134 1 86.75 62 VAL B O 1
ATOM 2179 N N . GLY B 1 63 ? -8.547 3.918 -0.881 1 90.88 63 GLY B N 1
ATOM 2180 C CA . GLY B 1 63 ? -8.742 4.684 0.341 1 90.88 63 GLY B CA 1
ATOM 2181 C C . GLY B 1 63 ? -8.5 6.168 0.162 1 90.88 63 GLY B C 1
ATOM 2182 O O . GLY B 1 63 ? -9.07 6.793 -0.732 1 90.88 63 GLY B O 1
ATOM 2183 N N . CYS B 1 64 ? -7.594 6.672 0.959 1 95.62 64 CYS B N 1
ATOM 2184 C CA . CYS B 1 64 ? -7.293 8.102 0.907 1 95.62 64 CYS B CA 1
ATOM 2185 C C . CYS B 1 64 ? -5.957 8.352 0.221 1 95.62 64 CYS B C 1
ATOM 2187 O O . CYS B 1 64 ? -5.52 9.5 0.105 1 95.62 64 CYS B O 1
ATOM 2189 N N . PHE B 1 65 ? -5.375 7.348 -0.303 1 96.25 65 PHE B N 1
ATOM 2190 C CA . PHE B 1 65 ? -4.035 7.496 -0.857 1 96.25 65 PHE B CA 1
ATOM 2191 C C . PHE B 1 65 ? -4.074 8.266 -2.17 1 96.25 65 PHE B C 1
ATOM 2193 O O . PHE B 1 65 ? -3.131 8.984 -2.504 1 96.25 65 PHE B O 1
ATOM 2200 N N . ASN B 1 66 ? -5.156 8.141 -2.869 1 94.69 66 ASN B N 1
ATOM 2201 C CA . ASN B 1 66 ? -5.281 8.953 -4.074 1 94.69 66 ASN B CA 1
ATOM 2202 C C . ASN B 1 66 ? -5.266 10.445 -3.746 1 94.69 66 ASN B C 1
ATOM 2204 O O . ASN B 1 66 ? -4.68 11.242 -4.48 1 94.69 66 ASN B O 1
ATOM 2208 N N . ASN B 1 67 ? -5.875 10.75 -2.666 1 96.19 67 ASN B N 1
ATOM 2209 C CA . ASN B 1 67 ? -5.91 12.148 -2.252 1 96.19 67 ASN B CA 1
ATOM 2210 C C . ASN B 1 67 ? -4.527 12.641 -1.835 1 96.19 67 ASN B C 1
ATOM 2212 O O . ASN B 1 67 ? -4.129 13.75 -2.193 1 96.19 67 ASN B O 1
ATOM 2216 N N . LEU B 1 68 ? -3.822 11.836 -1.053 1 96.62 68 LEU B N 1
ATOM 2217 C CA . LEU B 1 68 ? -2.463 12.188 -0.659 1 96.62 68 LEU B CA 1
ATOM 2218 C C . LEU B 1 68 ? -1.576 12.391 -1.885 1 96.62 68 LEU B C 1
ATOM 2220 O O . LEU B 1 68 ? -0.865 13.391 -1.987 1 96.62 68 LEU B O 1
ATOM 2224 N N . TYR B 1 69 ? -1.732 11.477 -2.766 1 94.88 69 TYR B N 1
ATOM 2225 C CA . TYR B 1 69 ? -0.938 11.523 -3.988 1 94.88 69 TYR B CA 1
ATOM 2226 C C . TYR B 1 69 ? -1.275 12.758 -4.809 1 94.88 69 TYR B C 1
ATOM 2228 O O . TYR B 1 69 ? -0.378 13.469 -5.273 1 94.88 69 TYR B O 1
ATOM 2236 N N . THR B 1 70 ? -2.49 13.016 -4.969 1 94.56 70 THR B N 1
ATOM 2237 C CA . THR B 1 70 ? -2.939 14.18 -5.734 1 94.56 70 THR B CA 1
ATOM 2238 C C . THR B 1 70 ? -2.506 15.477 -5.055 1 94.56 70 THR B C 1
ATOM 2240 O O . THR B 1 70 ? -2.164 16.453 -5.727 1 94.56 70 THR B O 1
ATOM 2243 N N . SER B 1 71 ? -2.545 15.516 -3.732 1 96.12 71 SER B N 1
ATOM 2244 C CA . SER B 1 71 ? -2.07 16.688 -2.996 1 96.12 71 SER B CA 1
ATOM 2245 C C . SER B 1 71 ? -0.619 17 -3.338 1 96.12 71 SER B C 1
ATOM 2247 O O . SER B 1 71 ? -0.268 18.156 -3.566 1 96.12 71 SER B O 1
ATOM 2249 N N . VAL B 1 72 ? 0.185 15.984 -3.395 1 95.06 72 VAL B N 1
ATOM 2250 C CA . VAL B 1 72 ? 1.591 16.156 -3.746 1 95.06 72 VAL B CA 1
ATOM 2251 C C . VAL B 1 72 ? 1.708 16.656 -5.184 1 95.06 72 VAL B C 1
ATOM 2253 O O . VAL B 1 72 ? 2.475 17.578 -5.461 1 95.06 72 VAL B O 1
ATOM 2256 N N . SER B 1 73 ? 0.966 16.094 -6.066 1 93.69 73 SER B N 1
ATOM 2257 C CA . SER B 1 73 ? 1.043 16.422 -7.488 1 93.69 73 SER B CA 1
ATOM 2258 C C . SER B 1 73 ? 0.565 17.844 -7.75 1 93.69 73 SER B C 1
ATOM 2260 O O . SER B 1 73 ? 1.076 18.516 -8.641 1 93.69 73 SER B O 1
ATOM 2262 N N . ASP B 1 74 ? -0.383 18.297 -6.988 1 93.5 74 ASP B N 1
ATOM 2263 C CA . ASP B 1 74 ? -0.999 19.594 -7.203 1 93.5 74 ASP B CA 1
ATOM 2264 C C . ASP B 1 74 ? -0.139 20.719 -6.613 1 93.5 74 ASP B C 1
ATOM 2266 O O . ASP B 1 74 ? -0.254 21.875 -7.02 1 93.5 74 ASP B O 1
ATOM 2270 N N . MET B 1 75 ? 0.635 20.422 -5.668 1 91.62 75 MET B N 1
ATOM 2271 C CA . MET B 1 75 ? 1.499 21.422 -5.055 1 91.62 75 MET B CA 1
ATOM 2272 C C . MET B 1 75 ? 2.613 21.828 -6.008 1 91.62 75 MET B C 1
ATOM 2274 O O . MET B 1 75 ? 2.971 21.078 -6.918 1 91.62 75 MET B O 1
ATOM 2278 N N . VAL B 1 76 ? 3.107 22.984 -5.773 1 91.12 76 VAL B N 1
ATOM 2279 C CA . VAL B 1 76 ? 4.16 23.484 -6.648 1 91.12 76 VAL B CA 1
ATOM 2280 C C . VAL B 1 76 ? 5.527 23.172 -6.051 1 91.12 76 VAL B C 1
ATOM 2282 O O . VAL B 1 76 ? 5.645 22.922 -4.848 1 91.12 76 VAL B O 1
ATOM 2285 N N . VAL B 1 77 ? 6.523 23.234 -6.836 1 88.56 77 VAL B N 1
ATOM 2286 C CA . VAL B 1 77 ? 7.875 22.828 -6.457 1 88.56 77 VAL B CA 1
ATOM 2287 C C . VAL B 1 77 ? 8.359 23.656 -5.277 1 88.56 77 VAL B C 1
ATOM 2289 O O . VAL B 1 77 ? 9.07 23.172 -4.402 1 88.56 77 VAL B O 1
ATOM 2292 N N . ASP B 1 78 ? 7.957 24.859 -5.238 1 88.19 78 ASP B N 1
ATOM 2293 C CA . ASP B 1 78 ? 8.398 25.781 -4.188 1 88.19 78 ASP B CA 1
ATOM 2294 C C . ASP B 1 78 ? 7.828 25.375 -2.832 1 88.19 78 ASP B C 1
ATOM 2296 O O . ASP B 1 78 ? 8.305 25.828 -1.79 1 88.19 78 ASP B O 1
ATOM 2300 N N . ASP B 1 79 ? 6.871 24.5 -2.826 1 90 79 ASP B N 1
ATOM 2301 C CA . ASP B 1 79 ? 6.25 24.047 -1.585 1 90 79 ASP B CA 1
ATOM 2302 C C . ASP B 1 79 ? 7.09 22.969 -0.915 1 90 79 ASP B C 1
ATOM 2304 O O . ASP B 1 79 ? 6.828 22.578 0.229 1 90 79 ASP B O 1
ATOM 2308 N N . PHE B 1 80 ? 8.102 22.594 -1.631 1 91.56 80 PHE B N 1
ATOM 2309 C CA . PHE B 1 80 ? 8.93 21.5 -1.125 1 91.56 80 PHE B CA 1
ATOM 2310 C C . PHE B 1 80 ? 10.312 22 -0.75 1 91.56 80 PHE B C 1
ATOM 2312 O O . PHE B 1 80 ? 10.734 23.062 -1.198 1 91.56 80 PHE B O 1
ATOM 2319 N N . GLU B 1 81 ? 10.977 21.219 0.103 1 88.12 81 GLU B N 1
ATOM 2320 C CA . GLU B 1 81 ? 12.32 21.562 0.549 1 88.12 81 GLU B CA 1
ATOM 2321 C C . GLU B 1 81 ? 13.289 21.641 -0.626 1 88.12 81 GLU B C 1
ATOM 2323 O O . GLU B 1 81 ? 14.156 22.516 -0.666 1 88.12 81 GLU B O 1
ATOM 2328 N N . THR B 1 82 ? 13.156 20.688 -1.509 1 86.12 82 THR B N 1
ATOM 2329 C CA . THR B 1 82 ? 13.938 20.656 -2.74 1 86.12 82 THR B CA 1
ATOM 2330 C C . THR B 1 82 ? 13.078 20.203 -3.914 1 86.12 82 THR B C 1
ATOM 2332 O O . THR B 1 82 ? 11.992 19.656 -3.715 1 86.12 82 THR B O 1
ATOM 2335 N N . GLU B 1 83 ? 13.531 20.422 -5.027 1 83.31 83 GLU B N 1
ATOM 2336 C CA . GLU B 1 83 ? 12.82 19.984 -6.223 1 83.31 83 GLU B CA 1
ATOM 2337 C C . GLU B 1 83 ? 12.711 18.469 -6.277 1 83.31 83 GLU B C 1
ATOM 2339 O O . GLU B 1 83 ? 11.734 17.938 -6.797 1 83.31 83 GLU B O 1
ATOM 2344 N N . ALA B 1 84 ? 13.68 17.875 -5.746 1 85.94 84 ALA B N 1
ATOM 2345 C CA . ALA B 1 84 ? 13.734 16.422 -5.797 1 85.94 84 ALA B CA 1
ATOM 2346 C C . ALA B 1 84 ? 12.688 15.797 -4.875 1 85.94 84 ALA B C 1
ATOM 2348 O O . ALA B 1 84 ? 12.266 14.656 -5.086 1 85.94 84 ALA B O 1
ATOM 2349 N N . CYS B 1 85 ? 12.25 16.547 -3.859 1 89.56 85 CYS B N 1
ATOM 2350 C CA . CYS B 1 85 ? 11.359 16 -2.848 1 89.56 85 CYS B CA 1
ATOM 2351 C C . CYS B 1 85 ? 10 15.648 -3.451 1 89.56 85 CYS B C 1
ATOM 2353 O O . CYS B 1 85 ? 9.461 14.578 -3.176 1 89.56 85 CYS B O 1
ATOM 2355 N N . GLN B 1 86 ? 9.516 16.531 -4.25 1 92.56 86 GLN B N 1
ATOM 2356 C CA . GLN B 1 86 ? 8.242 16.234 -4.891 1 92.56 86 GLN B CA 1
ATOM 2357 C C . GLN B 1 86 ? 8.344 14.969 -5.746 1 92.56 86 GLN B C 1
ATOM 2359 O O . GLN B 1 86 ? 7.465 14.109 -5.699 1 92.56 86 GLN B O 1
ATOM 2364 N N . SER B 1 87 ? 9.406 14.867 -6.527 1 89.5 87 SER B N 1
ATOM 2365 C CA . SER B 1 87 ? 9.625 13.719 -7.402 1 89.5 87 SER B CA 1
ATOM 2366 C C . SER B 1 87 ? 9.766 12.43 -6.602 1 89.5 87 SER B C 1
ATOM 2368 O O . SER B 1 87 ? 9.281 11.375 -7.02 1 89.5 87 SER B O 1
ATOM 2370 N N . MET B 1 88 ? 10.367 12.531 -5.461 1 89.5 88 MET B N 1
ATOM 2371 C CA . MET B 1 88 ? 10.547 11.375 -4.586 1 89.5 88 MET B CA 1
ATOM 2372 C C . MET B 1 88 ? 9.203 10.82 -4.137 1 89.5 88 MET B C 1
ATOM 2374 O O . MET B 1 88 ? 9.039 9.609 -4 1 89.5 88 MET B O 1
ATOM 2378 N N . LEU B 1 89 ? 8.328 11.742 -3.908 1 93.69 89 LEU B N 1
ATOM 2379 C CA . LEU B 1 89 ? 7.012 11.359 -3.4 1 93.69 89 LEU B CA 1
ATOM 2380 C C . LEU B 1 89 ? 6.113 10.875 -4.535 1 93.69 89 LEU B C 1
ATOM 2382 O O . LEU B 1 89 ? 5.297 9.969 -4.344 1 93.69 89 LEU B O 1
ATOM 2386 N N . LEU B 1 90 ? 6.285 11.406 -5.707 1 93.62 90 LEU B N 1
ATOM 2387 C CA . LEU B 1 90 ? 5.457 11.055 -6.855 1 93.62 90 LEU B CA 1
ATOM 2388 C C . LEU B 1 90 ? 5.93 9.75 -7.492 1 93.62 90 LEU B C 1
ATOM 2390 O O . LEU B 1 90 ? 5.141 9.031 -8.109 1 93.62 90 LEU B O 1
ATOM 2394 N N . TYR B 1 91 ? 7.211 9.477 -7.348 1 92.5 91 TYR B N 1
ATOM 2395 C CA . TYR B 1 91 ? 7.793 8.273 -7.941 1 92.5 91 TYR B CA 1
ATOM 2396 C C . TYR B 1 91 ? 8.617 7.5 -6.918 1 92.5 91 TYR B C 1
ATOM 2398 O O . TYR B 1 91 ? 9.797 7.223 -7.145 1 92.5 91 TYR B O 1
ATOM 2406 N N . PRO B 1 92 ? 7.914 7.172 -5.828 1 92.75 92 PRO B N 1
ATOM 2407 C CA . PRO B 1 92 ? 8.664 6.414 -4.824 1 92.75 92 PRO B CA 1
ATOM 2408 C C . PRO B 1 92 ? 9.133 5.055 -5.34 1 92.75 92 PRO B C 1
ATOM 2410 O O . PRO B 1 92 ? 8.414 4.398 -6.098 1 92.75 92 PRO B O 1
ATOM 2413 N N . ARG B 1 93 ? 10.305 4.656 -4.844 1 88.06 93 ARG B N 1
ATOM 2414 C CA . ARG B 1 93 ? 10.914 3.414 -5.309 1 88.06 93 ARG B CA 1
ATOM 2415 C C . ARG B 1 93 ? 11.172 2.461 -4.148 1 88.06 93 ARG B C 1
ATOM 2417 O O . ARG B 1 93 ? 11.391 2.9 -3.016 1 88.06 93 ARG B O 1
ATOM 2424 N N . SER B 1 94 ? 11.094 1.215 -4.539 1 87 94 SER B N 1
ATOM 2425 C CA . SER B 1 94 ? 11.523 0.191 -3.592 1 87 94 SER B CA 1
ATOM 2426 C C . SER B 1 94 ? 13.039 0.076 -3.551 1 87 94 SER B C 1
ATOM 2428 O O . SER B 1 94 ? 13.711 0.258 -4.57 1 87 94 SER B O 1
ATOM 2430 N N . SER B 1 95 ? 13.547 -0.185 -2.33 1 81.81 95 SER B N 1
ATOM 2431 C CA . SER B 1 95 ? 14.977 -0.463 -2.236 1 81.81 95 SER B CA 1
ATOM 2432 C C . SER B 1 95 ? 15.352 -1.71 -3.029 1 81.81 95 SER B C 1
ATOM 2434 O O . SER B 1 95 ? 16.531 -1.937 -3.32 1 81.81 95 SER B O 1
ATOM 2436 N N . LYS B 1 96 ? 14.32 -2.449 -3.41 1 83.06 96 LYS B N 1
ATOM 2437 C CA . LYS B 1 96 ? 14.57 -3.695 -4.129 1 83.06 96 LYS B CA 1
ATOM 2438 C C . LYS B 1 96 ? 14.172 -3.576 -5.594 1 83.06 96 LYS B C 1
ATOM 2440 O O . LYS B 1 96 ? 13.938 -4.586 -6.266 1 83.06 96 LYS B O 1
ATOM 2445 N N . GLU B 1 97 ? 14.133 -2.414 -5.996 1 80.88 97 GLU B N 1
ATOM 2446 C CA . GLU B 1 97 ? 13.742 -2.15 -7.379 1 80.88 97 GLU B CA 1
ATOM 2447 C C . GLU B 1 97 ? 14.617 -2.928 -8.359 1 80.88 97 GLU B C 1
ATOM 2449 O O . GLU B 1 97 ? 14.125 -3.467 -9.352 1 80.88 97 GLU B O 1
ATOM 2454 N N . ILE B 1 98 ? 15.852 -2.98 -8.039 1 77.06 98 ILE B N 1
ATOM 2455 C CA . ILE B 1 98 ? 16.797 -3.658 -8.922 1 77.06 98 ILE B CA 1
ATOM 2456 C C . ILE B 1 98 ? 16.438 -5.141 -9.016 1 77.06 98 ILE B C 1
ATOM 2458 O O . ILE B 1 98 ? 16.453 -5.727 -10.102 1 77.06 98 ILE B O 1
ATOM 2462 N N . HIS B 1 99 ? 16.094 -5.738 -7.875 1 82.56 99 HIS B N 1
ATOM 2463 C CA . HIS B 1 99 ? 15.664 -7.129 -7.852 1 82.56 99 HIS B CA 1
ATOM 2464 C C . HIS B 1 99 ? 14.375 -7.32 -8.648 1 82.56 99 HIS B C 1
ATOM 2466 O O . HIS B 1 99 ? 14.25 -8.281 -9.414 1 82.56 99 HIS B O 1
ATOM 2472 N N . CYS B 1 100 ? 13.555 -6.348 -8.586 1 86.81 100 CYS B N 1
ATOM 2473 C CA . CYS B 1 100 ? 12.234 -6.449 -9.203 1 86.81 100 CYS B CA 1
ATOM 2474 C C . CYS B 1 100 ? 12.32 -6.238 -10.711 1 86.81 100 CYS B C 1
ATOM 2476 O O . CYS B 1 100 ? 11.414 -6.617 -11.445 1 86.81 100 CYS B O 1
ATOM 2478 N N . ARG B 1 101 ? 13.383 -5.754 -11.18 1 83.88 101 ARG B N 1
ATOM 2479 C CA . ARG B 1 101 ? 13.578 -5.578 -12.617 1 83.88 101 ARG B CA 1
ATOM 2480 C C . ARG B 1 101 ? 13.828 -6.918 -13.305 1 83.88 101 ARG B C 1
ATOM 2482 O O . ARG B 1 101 ? 13.688 -7.031 -14.523 1 83.88 101 ARG B O 1
ATOM 2489 N N . SER B 1 102 ? 14.156 -7.902 -12.547 1 84.81 102 SER B N 1
ATOM 2490 C CA . SER B 1 102 ? 14.414 -9.234 -13.078 1 84.81 102 SER B CA 1
ATOM 2491 C C . SER B 1 102 ? 13.125 -10.047 -13.188 1 84.81 102 SER B C 1
ATOM 2493 O O . SER B 1 102 ? 13.141 -11.188 -13.648 1 84.81 102 SER B O 1
ATOM 2495 N N . LEU B 1 103 ? 12.047 -9.469 -12.82 1 89.75 103 LEU B N 1
ATOM 2496 C CA . LEU B 1 103 ? 10.758 -10.148 -12.945 1 89.75 103 LEU B CA 1
ATOM 2497 C C . LEU B 1 103 ? 10.406 -10.383 -14.406 1 89.75 103 LEU B C 1
ATOM 2499 O O . LEU B 1 103 ? 10.773 -9.586 -15.273 1 89.75 103 LEU B O 1
ATOM 2503 N N . LYS B 1 104 ? 9.766 -11.477 -14.625 1 85.81 104 LYS B N 1
ATOM 2504 C CA . LYS B 1 104 ? 9.312 -11.781 -15.977 1 85.81 104 LYS B CA 1
ATOM 2505 C C . LYS B 1 104 ? 8.508 -10.625 -16.562 1 85.81 104 LYS B C 1
ATOM 2507 O O . LYS B 1 104 ? 8.617 -10.32 -17.75 1 85.81 104 LYS B O 1
ATOM 2512 N N . LEU B 1 105 ? 7.715 -10.062 -15.703 1 86.88 105 LEU B N 1
ATOM 2513 C CA . LEU B 1 105 ? 6.934 -8.875 -16.031 1 86.88 105 LEU B CA 1
ATOM 2514 C C . LEU B 1 105 ? 7.043 -7.828 -14.93 1 86.88 105 LEU B C 1
ATOM 2516 O O . LEU B 1 105 ? 6.676 -8.094 -13.781 1 86.88 105 LEU B O 1
ATOM 2520 N N . ASN B 1 106 ? 7.641 -6.723 -15.289 1 82.69 106 ASN B N 1
ATOM 2521 C CA . ASN B 1 106 ? 7.746 -5.629 -14.328 1 82.69 106 ASN B CA 1
ATOM 2522 C C . ASN B 1 106 ? 6.578 -4.656 -14.453 1 82.69 106 ASN B C 1
ATOM 2524 O O . ASN B 1 106 ? 6.43 -3.982 -15.477 1 82.69 106 ASN B O 1
ATOM 2528 N N . ILE B 1 107 ? 5.852 -4.578 -13.453 1 81.56 107 ILE B N 1
ATOM 2529 C CA . ILE B 1 107 ? 4.668 -3.723 -13.539 1 81.56 107 ILE B CA 1
ATOM 2530 C C . ILE B 1 107 ? 5.02 -2.312 -13.07 1 81.56 107 ILE B C 1
ATOM 2532 O O . ILE B 1 107 ? 4.27 -1.365 -13.312 1 81.56 107 ILE B O 1
ATOM 2536 N N . ASP B 1 108 ? 6.078 -2.182 -12.297 1 83.44 108 ASP B N 1
ATOM 2537 C CA . ASP B 1 108 ? 6.527 -0.878 -11.82 1 83.44 108 ASP B CA 1
ATOM 2538 C C . ASP B 1 108 ? 7.109 -0.047 -12.961 1 83.44 108 ASP B C 1
ATOM 2540 O O . ASP B 1 108 ? 8.164 -0.384 -13.508 1 83.44 108 ASP B O 1
ATOM 2544 N N . ASP B 1 109 ? 6.531 1.007 -13.297 1 79.19 109 ASP B N 1
ATOM 2545 C CA . ASP B 1 109 ? 6.922 1.828 -14.445 1 79.19 109 ASP B CA 1
ATOM 2546 C C . ASP B 1 109 ? 7.891 2.93 -14.023 1 79.19 109 ASP B C 1
ATOM 2548 O O . ASP B 1 109 ? 8.172 3.846 -14.797 1 79.19 109 ASP B O 1
ATOM 2552 N N . THR B 1 110 ? 8.25 2.926 -12.789 1 76.19 110 THR B N 1
ATOM 2553 C CA . THR B 1 110 ? 9.164 3.969 -12.336 1 76.19 110 THR B CA 1
ATOM 2554 C C . THR B 1 110 ? 10.5 3.863 -13.062 1 76.19 110 THR B C 1
ATOM 2556 O O . THR B 1 110 ? 11.078 2.777 -13.164 1 76.19 110 THR B O 1
ATOM 2559 N N . GLU B 1 111 ? 10.711 4.941 -13.984 1 65.94 111 GLU B N 1
ATOM 2560 C CA . GLU B 1 111 ? 11.953 4.969 -14.742 1 65.94 111 GLU B CA 1
ATOM 2561 C C . GLU B 1 111 ? 13.164 4.91 -13.82 1 65.94 111 GLU B C 1
ATOM 2563 O O . GLU B 1 111 ? 13.141 5.457 -12.719 1 65.94 111 GLU B O 1
ATOM 2568 N N . ALA B 1 112 ? 14.023 4.082 -14.141 1 53.44 112 ALA B N 1
ATOM 2569 C CA . ALA B 1 112 ? 15.289 4.051 -13.406 1 53.44 112 ALA B CA 1
ATOM 2570 C C . ALA B 1 112 ? 15.953 5.426 -13.406 1 53.44 112 ALA B C 1
ATOM 2572 O O . ALA B 1 112 ? 15.969 6.113 -14.43 1 53.44 112 ALA B O 1
ATOM 2573 N N . HIS B 1 113 ? 15.711 6.359 -12.461 1 44.41 113 HIS B N 1
ATOM 2574 C CA . HIS B 1 113 ? 16.469 7.609 -12.484 1 44.41 113 HIS B CA 1
ATOM 2575 C C . HIS B 1 113 ? 17.906 7.371 -12.906 1 44.41 113 HIS B C 1
ATOM 2577 O O . HIS B 1 113 ? 18.641 6.637 -12.234 1 44.41 113 HIS B O 1
ATOM 2583 N N . ILE B 1 114 ? 18.188 7.328 -14.117 1 38.88 114 ILE B N 1
ATOM 2584 C CA . ILE B 1 114 ? 19.578 7.559 -14.484 1 38.88 114 ILE B CA 1
ATOM 2585 C C . ILE B 1 114 ? 20.047 8.875 -13.875 1 38.88 114 ILE B C 1
ATOM 2587 O O . ILE B 1 114 ? 19.453 9.93 -14.109 1 38.88 114 ILE B O 1
ATOM 2591 N N . SER B 1 115 ? 20.484 8.977 -12.602 1 36.91 115 SER B N 1
ATOM 2592 C CA . SER B 1 115 ? 21.156 10.219 -12.242 1 36.91 115 SER B CA 1
ATOM 2593 C C . SER B 1 115 ? 21.734 10.906 -13.477 1 36.91 115 SER B C 1
ATOM 2595 O O . SER B 1 115 ? 22.109 10.25 -14.445 1 36.91 115 SER B O 1
ATOM 2597 N N . GLY B 1 116 ? 21.391 12.039 -13.828 1 31.72 116 GLY B N 1
ATOM 2598 C CA . GLY B 1 116 ? 22.078 12.828 -14.836 1 31.72 116 GLY B CA 1
ATOM 2599 C C . GLY B 1 116 ? 23.516 12.383 -15.062 1 31.72 116 GLY B C 1
ATOM 2600 O O . GLY B 1 116 ? 24.078 12.594 -16.141 1 31.72 116 GLY B O 1
ATOM 2601 N N . ARG B 1 117 ? 24.609 12.773 -14.172 1 30.59 117 ARG B N 1
ATOM 2602 C CA . ARG B 1 117 ? 25.906 12.328 -14.688 1 30.59 117 ARG B CA 1
ATOM 2603 C C . ARG B 1 117 ? 25.875 10.852 -15.039 1 30.59 117 ARG B C 1
ATOM 2605 O O . ARG B 1 117 ? 25.078 10.086 -14.492 1 30.59 117 ARG B O 1
ATOM 2612 N N . GLY B 1 118 ? 26.328 10.273 -16.109 1 31.23 118 GLY B N 1
ATOM 2613 C CA . GLY B 1 118 ? 26.609 8.977 -16.703 1 31.23 118 GLY B CA 1
ATOM 2614 C C . GLY B 1 118 ? 26.594 7.844 -15.688 1 31.23 118 GLY B C 1
ATOM 2615 O O . GLY B 1 118 ? 26.906 6.695 -16.031 1 31.23 118 GLY B O 1
ATOM 2616 N N . LYS B 1 119 ? 27.219 8.133 -14.453 1 29.69 119 LYS B N 1
ATOM 2617 C CA . LYS B 1 119 ? 27.547 7.004 -13.594 1 29.69 119 LYS B CA 1
ATOM 2618 C C . LYS B 1 119 ? 26.281 6.422 -12.953 1 29.69 119 LYS B C 1
ATOM 2620 O O . LYS B 1 119 ? 25.5 7.145 -12.336 1 29.69 119 LYS B O 1
ATOM 2625 N N . VAL B 1 120 ? 25.688 5.504 -13.531 1 31.38 120 VAL B N 1
ATOM 2626 C CA . VAL B 1 120 ? 24.938 4.531 -12.742 1 31.38 120 VAL B CA 1
ATOM 2627 C C . VAL B 1 120 ? 25.438 4.543 -11.297 1 31.38 120 VAL B C 1
ATOM 2629 O O . VAL B 1 120 ? 26.609 4.309 -11.031 1 31.38 120 VAL B O 1
ATOM 2632 N N . VAL B 1 121 ? 25.312 5.5 -10.469 1 30.91 121 VAL B N 1
ATOM 2633 C CA . VAL B 1 121 ? 25.828 5.188 -9.133 1 30.91 121 VAL B CA 1
ATOM 2634 C C . VAL B 1 121 ? 25.828 3.676 -8.922 1 30.91 121 VAL B C 1
ATOM 2636 O O . VAL B 1 121 ? 24.781 3.043 -8.891 1 30.91 121 VAL B O 1
ATOM 2639 N N . GLN B 1 122 ? 26.734 2.955 -9.445 1 27.05 122 GLN B N 1
ATOM 2640 C CA . GLN B 1 122 ? 27.141 1.6 -9.094 1 27.05 122 GLN B CA 1
ATOM 2641 C C . GLN B 1 122 ? 27.047 1.37 -7.586 1 27.05 122 GLN B C 1
ATOM 2643 O O . GLN B 1 122 ? 27.812 1.954 -6.812 1 27.05 122 GLN B O 1
ATOM 2648 N N . VAL B 1 123 ? 25.891 1.488 -6.832 1 29.91 123 VAL B N 1
ATOM 2649 C CA . VAL B 1 123 ? 26.078 0.792 -5.562 1 29.91 123 VAL B CA 1
ATOM 2650 C C . VAL B 1 123 ? 27.281 -0.138 -5.645 1 29.91 123 VAL B C 1
ATOM 2652 O O . VAL B 1 123 ? 27.531 -0.757 -6.684 1 29.91 123 VAL B O 1
ATOM 2655 N N . SER B 1 124 ? 28.297 0.197 -4.945 1 28.42 124 SER B N 1
ATOM 2656 C CA . SER B 1 124 ? 29.5 -0.625 -5.031 1 28.42 124 SER B CA 1
ATOM 2657 C C . SER B 1 124 ? 29.172 -2.039 -5.5 1 28.42 124 SER B C 1
ATOM 2659 O O . SER B 1 124 ? 28.156 -2.611 -5.098 1 28.42 124 SER B O 1
ATOM 2661 N N . GLU B 1 125 ? 29.578 -2.428 -6.594 1 28.02 125 GLU B N 1
ATOM 2662 C CA . GLU B 1 125 ? 29.797 -3.746 -7.18 1 28.02 125 GLU B CA 1
ATOM 2663 C C . GLU B 1 125 ? 30.016 -4.805 -6.102 1 28.02 125 GLU B C 1
ATOM 2665 O O . GLU B 1 125 ? 29.719 -5.984 -6.316 1 28.02 125 GLU B O 1
ATOM 2670 N N . GLU B 1 126 ? 30.828 -4.457 -5.129 1 29.23 126 GLU B N 1
ATOM 2671 C CA . GLU B 1 126 ? 31.438 -5.48 -4.277 1 29.23 126 GLU B CA 1
ATOM 2672 C C . GLU B 1 126 ? 30.359 -6.227 -3.482 1 29.23 126 GLU B C 1
ATOM 2674 O O . GLU B 1 126 ? 30.453 -7.445 -3.305 1 29.23 126 GLU B O 1
ATOM 2679 N N . GLU B 1 127 ? 29.594 -5.5 -2.676 1 29.69 127 GLU B N 1
ATOM 2680 C CA . GLU B 1 127 ? 28.688 -6.465 -2.057 1 29.69 127 GLU B CA 1
ATOM 2681 C C . GLU B 1 127 ? 27.641 -6.961 -3.053 1 29.69 127 GLU B C 1
ATOM 2683 O O . GLU B 1 127 ? 26.766 -7.742 -2.695 1 29.69 127 GLU B O 1
ATOM 2688 N N . GLN B 1 128 ? 27.484 -6.281 -4.211 1 29.69 128 GLN B N 1
ATOM 2689 C CA . GLN B 1 128 ? 27.016 -6.875 -5.457 1 29.69 128 GLN B CA 1
ATOM 2690 C C . GLN B 1 128 ? 27.906 -8.023 -5.895 1 29.69 128 GLN B C 1
ATOM 2692 O O . GLN B 1 128 ? 28.156 -8.211 -7.09 1 29.69 128 GLN B O 1
ATOM 2697 N N . ILE B 1 129 ? 29.109 -8.141 -5.273 1 28.25 129 ILE B N 1
ATOM 2698 C CA . ILE B 1 129 ? 29.953 -9.141 -5.918 1 28.25 129 ILE B CA 1
ATOM 2699 C C . ILE B 1 129 ? 29.094 -10.102 -6.73 1 28.25 129 ILE B C 1
ATOM 2701 O O . ILE B 1 129 ? 27.859 -10.039 -6.672 1 28.25 129 ILE B O 1
ATOM 2705 N N . GLY B 1 130 ? 29.562 -11.438 -6.586 1 27.69 130 GLY B N 1
ATOM 2706 C CA . GLY B 1 130 ? 29.516 -12.633 -7.414 1 27.69 130 GLY B CA 1
ATOM 2707 C C . GLY B 1 130 ? 28.109 -13.062 -7.777 1 27.69 130 GLY B C 1
ATOM 2708 O O . GLY B 1 130 ? 27.906 -14.164 -8.281 1 27.69 130 GLY B O 1
ATOM 2709 N N . GLY B 1 131 ? 27.109 -12.695 -6.953 1 28.53 131 GLY B N 1
ATOM 2710 C CA . GLY B 1 131 ? 26.188 -13.641 -7.578 1 28.53 131 GLY B CA 1
ATOM 2711 C C . GLY B 1 131 ? 25.891 -13.305 -9.023 1 28.53 131 GLY B C 1
ATOM 2712 O O . GLY B 1 131 ? 25.781 -12.133 -9.391 1 28.53 131 GLY B O 1
ATOM 2713 N N . SER B 1 132 ? 26.547 -13.812 -10.031 1 27.73 132 SER B N 1
ATOM 2714 C CA . SER B 1 132 ? 26.188 -14 -11.438 1 27.73 132 SER B CA 1
ATOM 2715 C C . SER B 1 132 ? 24.719 -13.641 -11.68 1 27.73 132 SER B C 1
ATOM 2717 O O . SER B 1 132 ? 23.844 -14.062 -10.93 1 27.73 132 SER B O 1
ATOM 2719 N N . ILE B 1 133 ? 24.375 -12.328 -12 1 32.38 133 ILE B N 1
ATOM 2720 C CA . ILE B 1 133 ? 23.156 -12.305 -12.797 1 32.38 133 ILE B CA 1
ATOM 2721 C C . ILE B 1 133 ? 22.875 -13.703 -13.352 1 32.38 133 ILE B C 1
ATOM 2723 O O . ILE B 1 133 ? 23.516 -14.133 -14.312 1 32.38 133 ILE B O 1
ATOM 2727 N N . GLY B 1 134 ? 23.219 -14.641 -12.555 1 30.44 134 GLY B N 1
ATOM 2728 C CA . GLY B 1 134 ? 23.094 -16.016 -13.023 1 30.44 134 GLY B CA 1
ATOM 2729 C C . GLY B 1 134 ? 22.047 -16.172 -14.117 1 30.44 134 GLY B C 1
ATOM 2730 O O . GLY B 1 134 ? 21.266 -15.266 -14.375 1 30.44 134 GLY B O 1
ATOM 2731 N N . ASN B 1 135 ? 22.047 -17.25 -14.812 1 31.28 135 ASN B N 1
ATOM 2732 C CA . ASN B 1 135 ? 21.203 -17.906 -15.812 1 31.28 135 ASN B CA 1
ATOM 2733 C C . ASN B 1 135 ? 19.719 -17.594 -15.609 1 31.28 135 ASN B C 1
ATOM 2735 O O . ASN B 1 135 ? 19.234 -17.609 -14.477 1 31.28 135 ASN B O 1
ATOM 2739 N N . VAL B 1 136 ? 18.984 -16.812 -16.531 1 40.22 136 VAL B N 1
ATOM 2740 C CA . VAL B 1 136 ? 17.562 -16.828 -16.859 1 40.22 136 VAL B CA 1
ATOM 2741 C C . VAL B 1 136 ? 16.859 -17.922 -16.078 1 40.22 136 VAL B C 1
ATOM 2743 O O . VAL B 1 136 ? 15.625 -17.906 -15.922 1 40.22 136 VAL B O 1
ATOM 2746 N N . GLU B 1 137 ? 17.594 -18.938 -15.68 1 44.84 137 GLU B N 1
ATOM 2747 C CA . GLU B 1 137 ? 17.016 -20.078 -14.961 1 44.84 137 GLU B CA 1
ATOM 2748 C C . GLU B 1 137 ? 16.719 -19.719 -13.508 1 44.84 137 GLU B C 1
ATOM 2750 O O . GLU B 1 137 ? 16.078 -20.484 -12.797 1 44.84 137 GLU B O 1
ATOM 2755 N N . ASN B 1 138 ? 17.219 -18.453 -12.969 1 55.59 138 ASN B N 1
ATOM 2756 C CA . ASN B 1 138 ? 17.109 -18.219 -11.531 1 55.59 138 ASN B CA 1
ATOM 2757 C C . ASN B 1 138 ? 15.945 -17.297 -11.195 1 55.59 138 ASN B C 1
ATOM 2759 O O . ASN B 1 138 ? 15.617 -16.391 -11.969 1 55.59 138 ASN B O 1
ATOM 2763 N N . GLY B 1 139 ? 15.086 -17.688 -10.344 1 66.38 139 GLY B N 1
ATOM 2764 C CA . GLY B 1 139 ? 13.984 -16.906 -9.797 1 66.38 139 GLY B CA 1
ATOM 2765 C C . GLY B 1 139 ? 14.422 -15.594 -9.18 1 66.38 139 GLY B C 1
ATOM 2766 O O . GLY B 1 139 ? 15.609 -15.266 -9.195 1 66.38 139 GLY B O 1
ATOM 2767 N N . VAL B 1 140 ? 13.547 -14.703 -8.922 1 86 140 VAL B N 1
ATOM 2768 C CA . VAL B 1 140 ? 13.812 -13.414 -8.305 1 86 140 VAL B CA 1
ATOM 2769 C C . VAL B 1 140 ? 13.812 -13.555 -6.781 1 86 140 VAL B C 1
ATOM 2771 O O . VAL B 1 140 ? 14.797 -13.234 -6.121 1 86 140 VAL B O 1
ATOM 2774 N N . PHE B 1 141 ? 12.766 -14.172 -6.285 1 91.38 141 PHE B N 1
ATOM 2775 C CA . PHE B 1 141 ? 12.672 -14.336 -4.84 1 91.38 141 PHE B CA 1
ATOM 2776 C C . PHE B 1 141 ? 12.602 -15.812 -4.473 1 91.38 141 PHE B C 1
ATOM 2778 O O . PHE B 1 141 ? 13.344 -16.281 -3.604 1 91.38 141 PHE B O 1
ATOM 2785 N N . VAL B 1 142 ? 11.812 -16.5 -5.172 1 92.06 142 VAL B N 1
ATOM 2786 C CA . VAL B 1 142 ? 11.562 -17.891 -4.785 1 92.06 142 VAL B CA 1
ATOM 2787 C C . VAL B 1 142 ? 12.438 -18.828 -5.617 1 92.06 142 VAL B C 1
ATOM 2789 O O . VAL B 1 142 ? 12.852 -18.484 -6.727 1 92.06 142 VAL B O 1
ATOM 2792 N N . SER B 1 143 ? 12.688 -20 -5.125 1 85.81 143 SER B N 1
ATOM 2793 C CA . SER B 1 143 ? 13.547 -20.984 -5.781 1 85.81 143 SER B CA 1
ATOM 2794 C C . SER B 1 143 ? 12.812 -21.672 -6.926 1 85.81 143 SER B C 1
ATOM 2796 O O . SER B 1 143 ? 11.586 -21.656 -6.992 1 85.81 143 SER B O 1
ATOM 2798 N N . CYS B 1 144 ? 13.469 -22.188 -7.926 1 71 144 CYS B N 1
ATOM 2799 C CA . CYS B 1 144 ? 12.977 -22.734 -9.188 1 71 144 CYS B CA 1
ATOM 2800 C C . CYS B 1 144 ? 12.367 -24.125 -8.969 1 71 144 CYS B C 1
ATOM 2802 O O . CYS B 1 144 ? 11.594 -24.594 -9.797 1 71 144 CYS B O 1
ATOM 2804 N N . ARG B 1 145 ? 12.258 -24.672 -7.973 1 65.75 145 ARG B N 1
ATOM 2805 C CA . ARG B 1 145 ? 12.055 -26.109 -7.883 1 65.75 145 ARG B CA 1
ATOM 2806 C C . ARG B 1 145 ? 10.57 -26.438 -7.734 1 65.75 145 ARG B C 1
ATOM 2808 O O . ARG B 1 145 ? 10.18 -27.609 -7.805 1 65.75 145 ARG B O 1
ATOM 2815 N N . SER B 1 146 ? 9.742 -25.375 -7.82 1 70.88 146 SER B N 1
ATOM 2816 C CA . SER B 1 146 ? 8.477 -25.859 -7.273 1 70.88 146 SER B CA 1
ATOM 2817 C C . SER B 1 146 ? 7.293 -25.188 -7.973 1 70.88 146 SER B C 1
ATOM 2819 O O . SER B 1 146 ? 7.449 -24.156 -8.625 1 70.88 146 SER B O 1
ATOM 2821 N N . SER B 1 147 ? 6.32 -26.016 -8.25 1 89.19 147 SER B N 1
ATOM 2822 C CA . SER B 1 147 ? 5.012 -25.453 -8.562 1 89.19 147 SER B CA 1
ATOM 2823 C C . SER B 1 147 ? 4.328 -24.922 -7.312 1 89.19 147 SER B C 1
ATOM 2825 O O . SER B 1 147 ? 4.594 -25.391 -6.203 1 89.19 147 SER B O 1
ATOM 2827 N N . TYR B 1 148 ? 3.436 -23.922 -7.504 1 94.38 148 TYR B N 1
ATOM 2828 C CA . TYR B 1 148 ? 2.77 -23.266 -6.391 1 94.38 148 TYR B CA 1
ATOM 2829 C C . TYR B 1 148 ? 1.257 -23.266 -6.574 1 94.38 148 TYR B C 1
ATOM 2831 O O . TYR B 1 148 ? 0.764 -23.359 -7.699 1 94.38 148 TYR B O 1
ATOM 2839 N N . ILE B 1 149 ? 0.688 -23.234 -5.477 1 95.5 149 ILE B N 1
ATOM 2840 C CA . ILE B 1 149 ? -0.756 -23.031 -5.441 1 95.5 149 ILE B CA 1
ATOM 2841 C C . ILE B 1 149 ? -1.069 -21.641 -4.902 1 95.5 149 ILE B C 1
ATOM 2843 O O . ILE B 1 149 ? -0.464 -21.188 -3.924 1 95.5 149 ILE B O 1
ATOM 2847 N N . VAL B 1 150 ? -1.979 -21.016 -5.602 1 97.06 150 VAL B N 1
ATOM 2848 C CA . VAL B 1 150 ? -2.463 -19.703 -5.18 1 97.06 150 VAL B CA 1
ATOM 2849 C C . VAL B 1 150 ? -3.982 -19.75 -5.027 1 97.06 150 VAL B C 1
ATOM 2851 O O . VAL B 1 150 ? -4.695 -20.109 -5.961 1 97.06 150 VAL B O 1
ATOM 2854 N N . THR B 1 151 ? -4.43 -19.391 -3.92 1 97.19 151 THR B N 1
ATOM 2855 C CA . THR B 1 151 ? -5.867 -19.359 -3.689 1 97.19 151 THR B CA 1
ATOM 2856 C C . THR B 1 151 ? -6.453 -18.016 -4.094 1 97.19 151 THR B C 1
ATOM 2858 O O . THR B 1 151 ? -5.711 -17.078 -4.414 1 97.19 151 THR B O 1
ATOM 2861 N N . ASP B 1 152 ? -7.766 -17.891 -4.031 1 96.75 152 ASP B N 1
ATOM 2862 C CA . ASP B 1 152 ? -8.469 -16.688 -4.465 1 96.75 152 ASP B CA 1
ATOM 2863 C C . ASP B 1 152 ? -8.031 -15.477 -3.637 1 96.75 152 ASP B C 1
ATOM 2865 O O . ASP B 1 152 ? -8.008 -14.352 -4.141 1 96.75 152 ASP B O 1
ATOM 2869 N N . ASP B 1 153 ? -7.758 -15.672 -2.375 1 96.5 153 ASP B N 1
ATOM 2870 C CA . ASP B 1 153 ? -7.344 -14.586 -1.485 1 96.5 153 ASP B CA 1
ATOM 2871 C C . ASP B 1 153 ? -5.824 -14.438 -1.48 1 96.5 153 ASP B C 1
ATOM 2873 O O . ASP B 1 153 ? -5.258 -13.828 -0.569 1 96.5 153 ASP B O 1
ATOM 2877 N N . LEU B 1 154 ? -5.07 -15.023 -2.383 1 97.69 154 LEU B N 1
ATOM 2878 C CA . LEU B 1 154 ? -3.66 -14.875 -2.723 1 97.69 154 LEU B CA 1
ATOM 2879 C C . LEU B 1 154 ? -2.773 -15.531 -1.672 1 97.69 154 LEU B C 1
ATOM 2881 O O . LEU B 1 154 ? -1.662 -15.062 -1.412 1 97.69 154 LEU B O 1
ATOM 2885 N N . ARG B 1 155 ? -3.307 -16.578 -1.042 1 96.94 155 ARG B N 1
ATOM 2886 C CA . ARG B 1 155 ? -2.414 -17.453 -0.291 1 96.94 155 ARG B CA 1
ATOM 2887 C C . ARG B 1 155 ? -1.57 -18.312 -1.229 1 96.94 155 ARG B C 1
ATOM 2889 O O . ARG B 1 155 ? -2.092 -18.906 -2.18 1 96.94 155 ARG B O 1
ATOM 2896 N N . VAL B 1 156 ? -0.334 -18.344 -0.948 1 96.38 156 VAL B N 1
ATOM 2897 C CA . VAL B 1 156 ? 0.6 -19.062 -1.805 1 96.38 156 VAL B CA 1
ATOM 2898 C C . VAL B 1 156 ? 1.25 -20.203 -1.017 1 96.38 156 VAL B C 1
ATOM 2900 O O . VAL B 1 156 ? 1.727 -19.984 0.102 1 96.38 156 VAL B O 1
ATOM 2903 N N . THR B 1 157 ? 1.234 -21.297 -1.528 1 92.88 157 THR B N 1
ATOM 2904 C CA . THR B 1 157 ? 1.887 -22.453 -0.933 1 92.88 157 THR B CA 1
ATOM 2905 C C . THR B 1 157 ? 2.49 -23.359 -2.012 1 92.88 157 THR B C 1
ATOM 2907 O O . THR B 1 157 ? 2.123 -23.25 -3.184 1 92.88 157 THR B O 1
ATOM 2910 N N . LEU B 1 158 ? 3.434 -24.156 -1.604 1 91.31 158 LEU B N 1
ATOM 2911 C CA . LEU B 1 158 ? 3.998 -25.125 -2.533 1 91.31 158 LEU B CA 1
ATOM 2912 C C . LEU B 1 158 ? 2.955 -26.156 -2.934 1 91.31 158 LEU B C 1
ATOM 2914 O O . LEU B 1 158 ? 2.145 -26.578 -2.107 1 91.31 158 LEU B O 1
ATOM 2918 N N . SER B 1 159 ? 3.092 -26.531 -4.164 1 91.56 159 SER B N 1
ATOM 2919 C CA . SER B 1 159 ? 2.111 -27.469 -4.707 1 91.56 159 SER B CA 1
ATOM 2920 C C . SER B 1 159 ? 2.473 -28.906 -4.367 1 91.56 159 SER B C 1
ATOM 2922 O O . SER B 1 159 ? 3.623 -29.328 -4.527 1 91.56 159 SER B O 1
ATOM 2924 N N . SER B 1 160 ? 1.534 -29.594 -3.848 1 90.06 160 SER B N 1
ATOM 2925 C CA . SER B 1 160 ? 1.518 -31.047 -3.703 1 90.06 160 SER B CA 1
ATOM 2926 C C . SER B 1 160 ? 0.091 -31.594 -3.686 1 90.06 160 SER B C 1
ATOM 2928 O O . SER B 1 160 ? -0.852 -30.859 -3.383 1 90.06 160 SER B O 1
ATOM 2930 N N . LEU B 1 161 ? -0.001 -32.781 -4.129 1 87.69 161 LEU B N 1
ATOM 2931 C CA . LEU B 1 161 ? -1.331 -33.375 -4.133 1 87.69 161 LEU B CA 1
ATOM 2932 C C . LEU B 1 161 ? -1.975 -33.281 -2.754 1 87.69 161 LEU B C 1
ATOM 2934 O O . LEU B 1 161 ? -3.172 -33.031 -2.641 1 87.69 161 LEU B O 1
ATOM 2938 N N . GLY B 1 162 ? -1.22 -33.531 -1.722 1 90.62 162 GLY B N 1
ATOM 2939 C CA . GLY B 1 162 ? -1.718 -33.406 -0.361 1 90.62 162 GLY B CA 1
ATOM 2940 C C . GLY B 1 162 ? -2.164 -32 -0.013 1 90.62 162 GLY B C 1
ATOM 2941 O O . GLY B 1 162 ? -3.221 -31.812 0.594 1 90.62 162 GLY B O 1
ATOM 2942 N N . VAL B 1 163 ? -1.395 -31.047 -0.398 1 89.94 163 VAL B N 1
ATOM 2943 C CA . VAL B 1 163 ? -1.708 -29.641 -0.112 1 89.94 163 VAL B CA 1
ATOM 2944 C C . VAL B 1 163 ? -2.971 -29.234 -0.864 1 89.94 163 VAL B C 1
ATOM 2946 O O . VAL B 1 163 ? -3.854 -28.578 -0.299 1 89.94 163 VAL B O 1
ATOM 2949 N N . ILE B 1 164 ? -3.082 -29.641 -2.1 1 92.38 164 ILE B N 1
ATOM 2950 C CA . ILE B 1 164 ? -4.258 -29.328 -2.904 1 92.38 164 ILE B CA 1
ATOM 2951 C C . ILE B 1 164 ? -5.508 -29.891 -2.236 1 92.38 164 ILE B C 1
ATOM 2953 O O . ILE B 1 164 ? -6.516 -29.203 -2.096 1 92.38 164 ILE B O 1
ATOM 2957 N N . GLY B 1 165 ? -5.406 -31.141 -1.878 1 93.38 165 GLY B N 1
ATOM 2958 C CA . GLY B 1 165 ? -6.523 -31.766 -1.187 1 93.38 165 GLY B CA 1
ATOM 2959 C C . GLY B 1 165 ? -6.926 -31.031 0.08 1 93.38 165 GLY B C 1
ATOM 2960 O O . GLY B 1 165 ? -8.117 -30.812 0.33 1 93.38 165 GLY B O 1
ATOM 2961 N N . ASN B 1 166 ? -5.965 -30.656 0.89 1 93.81 166 ASN B N 1
ATOM 2962 C CA . ASN B 1 166 ? -6.219 -29.953 2.141 1 93.81 166 ASN B CA 1
ATOM 2963 C C . ASN B 1 166 ? -6.871 -28.594 1.896 1 93.81 166 ASN B C 1
ATOM 2965 O O . ASN B 1 166 ? -7.812 -28.219 2.594 1 93.81 166 ASN B O 1
ATOM 2969 N N . VAL B 1 167 ? -6.383 -27.891 0.914 1 93.75 167 VAL B N 1
ATOM 2970 C CA . VAL B 1 167 ? -6.922 -26.578 0.587 1 93.75 167 VAL B CA 1
ATOM 2971 C C . VAL B 1 167 ? -8.367 -26.703 0.11 1 93.75 167 VAL B C 1
ATOM 2973 O O . VAL B 1 167 ? -9.234 -25.938 0.521 1 93.75 167 VAL B O 1
ATOM 2976 N N . LEU B 1 168 ? -8.609 -27.641 -0.73 1 94.88 168 LEU B N 1
ATOM 2977 C CA . LEU B 1 168 ? -9.961 -27.875 -1.224 1 94.88 168 LEU B CA 1
ATOM 2978 C C . LEU B 1 168 ? -10.914 -28.188 -0.073 1 94.88 168 LEU B C 1
ATOM 2980 O O . LEU B 1 168 ? -12.016 -27.641 -0.015 1 94.88 168 LEU B O 1
ATOM 2984 N N . LYS B 1 169 ? -10.453 -28.969 0.794 1 94.75 169 LYS B N 1
ATOM 2985 C CA . LYS B 1 169 ? -11.266 -29.312 1.953 1 94.75 169 LYS B CA 1
ATOM 2986 C C . LYS B 1 169 ? -11.586 -28.078 2.789 1 94.75 169 LYS B C 1
ATOM 2988 O O . LYS B 1 169 ? -12.727 -27.891 3.229 1 94.75 169 LYS B O 1
ATOM 2993 N N . GLU B 1 170 ? -10.586 -27.297 2.994 1 94 170 GLU B N 1
ATOM 2994 C CA . GLU B 1 170 ? -10.766 -26.047 3.746 1 94 170 GLU B CA 1
ATOM 2995 C C . GLU B 1 170 ? -11.789 -25.141 3.076 1 94 170 GLU B C 1
ATOM 2997 O O . GLU B 1 170 ? -12.492 -24.391 3.752 1 94 170 GLU B O 1
ATOM 3002 N N . LEU B 1 171 ? -11.867 -25.219 1.788 1 93.06 171 LEU B N 1
ATOM 3003 C CA . LEU B 1 171 ? -12.742 -24.344 1.021 1 93.06 171 LEU B CA 1
ATOM 3004 C C . LEU B 1 171 ? -14.117 -24.984 0.842 1 93.06 171 LEU B C 1
ATOM 3006 O O . LEU B 1 171 ? -15 -24.391 0.213 1 93.06 171 LEU B O 1
ATOM 3010 N N . GLY B 1 172 ? -14.25 -26.188 1.357 1 91.81 172 GLY B N 1
ATOM 3011 C CA . GLY B 1 172 ? -15.562 -26.797 1.381 1 91.81 172 GLY B CA 1
ATOM 3012 C C . GLY B 1 172 ? -15.766 -27.828 0.277 1 91.81 172 GLY B C 1
ATOM 3013 O O . GLY B 1 172 ? -16.891 -28.25 0.015 1 91.81 172 GLY B O 1
ATOM 3014 N N . TYR B 1 173 ? -14.609 -28.203 -0.346 1 93.5 173 TYR B N 1
ATOM 3015 C CA . TYR B 1 173 ? -14.711 -29.188 -1.408 1 93.5 173 TYR B CA 1
ATOM 3016 C C . TYR B 1 173 ? -14.188 -30.547 -0.936 1 93.5 173 TYR B C 1
ATOM 3018 O O . TYR B 1 173 ? -13.094 -30.641 -0.382 1 93.5 173 TYR B O 1
ATOM 3026 N N . ALA B 1 174 ? -14.945 -31.547 -1.097 1 88 174 ALA B N 1
ATOM 3027 C CA . ALA B 1 174 ? -14.555 -32.875 -0.678 1 88 174 ALA B CA 1
ATOM 3028 C C . ALA B 1 174 ? -13.617 -33.531 -1.696 1 88 174 ALA B C 1
ATOM 3030 O O . ALA B 1 174 ? -12.758 -34.344 -1.337 1 88 174 ALA B O 1
ATOM 3031 N N . ASP B 1 175 ? -13.852 -33.281 -2.846 1 86.69 175 ASP B N 1
ATOM 3032 C CA . ASP B 1 175 ? -13.055 -33.812 -3.955 1 86.69 175 ASP B CA 1
ATOM 3033 C C . ASP B 1 175 ? -13.086 -32.844 -5.148 1 86.69 175 ASP B C 1
ATOM 3035 O O . ASP B 1 175 ? -13.352 -31.656 -4.992 1 86.69 175 ASP B O 1
ATOM 3039 N N . PHE B 1 176 ? -12.68 -33.375 -6.168 1 89.44 176 PHE B N 1
ATOM 3040 C CA . PHE B 1 176 ? -12.57 -32.562 -7.367 1 89.44 176 PHE B CA 1
ATOM 3041 C C . PHE B 1 176 ? -13.883 -32.562 -8.148 1 89.44 176 PHE B C 1
ATOM 3043 O O . PHE B 1 176 ? -13.969 -31.953 -9.219 1 89.44 176 PHE B O 1
ATOM 3050 N N . ASP B 1 177 ? -14.836 -33.188 -7.516 1 89 177 ASP B N 1
ATOM 3051 C CA . ASP B 1 177 ? -16.109 -33.25 -8.219 1 89 177 ASP B CA 1
ATOM 3052 C C . ASP B 1 177 ? -16.719 -31.844 -8.383 1 89 177 ASP B C 1
ATOM 3054 O O . ASP B 1 177 ? -16.797 -31.078 -7.422 1 89 177 ASP B O 1
ATOM 3058 N N . GLY B 1 178 ? -17.094 -31.516 -9.594 1 91.5 178 GLY B N 1
ATOM 3059 C CA . GLY B 1 178 ? -17.688 -30.219 -9.875 1 91.5 178 GLY B CA 1
ATOM 3060 C C . GLY B 1 178 ? -16.656 -29.141 -10.164 1 91.5 178 GLY B C 1
ATOM 3061 O O . GLY B 1 178 ? -17 -27.984 -10.359 1 91.5 178 GLY B O 1
ATOM 3062 N N . LEU B 1 179 ? -15.438 -29.578 -10.141 1 94.62 179 LEU B N 1
ATOM 3063 C CA . LEU B 1 179 ? -14.359 -28.641 -10.445 1 94.62 179 LEU B CA 1
ATOM 3064 C C . LEU B 1 179 ? -13.797 -28.891 -11.844 1 94.62 179 LEU B C 1
ATOM 3066 O O . LEU B 1 179 ? -13.672 -30.047 -12.266 1 94.62 179 LEU B O 1
ATOM 3070 N N . GLN B 1 180 ? -13.539 -27.859 -12.539 1 94.75 180 GLN B N 1
ATOM 3071 C CA . GLN B 1 180 ? -12.945 -27.953 -13.867 1 94.75 180 GLN B CA 1
ATOM 3072 C C . GLN B 1 180 ? -11.625 -27.188 -13.93 1 94.75 180 GLN B C 1
ATOM 3074 O O . GLN B 1 180 ? -11.477 -26.141 -13.305 1 94.75 180 GLN B O 1
ATOM 3079 N N . GLU B 1 181 ? -10.711 -27.703 -14.703 1 94.44 181 GLU B N 1
ATOM 3080 C CA . GLU B 1 181 ? -9.414 -27.062 -14.906 1 94.44 181 GLU B CA 1
ATOM 3081 C C . GLU B 1 181 ? -9.398 -26.219 -16.188 1 94.44 181 GLU B C 1
ATOM 3083 O O . GLU B 1 181 ? -9.836 -26.688 -17.234 1 94.44 181 GLU B O 1
ATOM 3088 N N . ILE B 1 182 ? -8.984 -25.047 -16.078 1 94.12 182 ILE B N 1
ATOM 3089 C CA . ILE B 1 182 ? -8.844 -24.172 -17.234 1 94.12 182 ILE B CA 1
ATOM 3090 C C . ILE B 1 182 ? -7.441 -23.562 -17.234 1 94.12 182 ILE B C 1
ATOM 3092 O O . ILE B 1 182 ? -6.91 -23.188 -16.188 1 94.12 182 ILE B O 1
ATOM 3096 N N . LEU B 1 183 ? -6.844 -23.5 -18.422 1 95.06 183 LEU B N 1
ATOM 3097 C CA . LEU B 1 183 ? -5.566 -22.812 -18.594 1 95.06 183 LEU B CA 1
ATOM 3098 C C . LEU B 1 183 ? -5.781 -21.375 -19.062 1 95.06 183 LEU B C 1
ATOM 3100 O O . LEU B 1 183 ? -6.535 -21.141 -20.016 1 95.06 183 LEU B O 1
ATOM 3104 N N . LEU B 1 184 ? -5.184 -20.516 -18.344 1 94.94 184 LEU B N 1
ATOM 3105 C CA . LEU B 1 184 ? -5.348 -19.094 -18.656 1 94.94 184 LEU B CA 1
ATOM 3106 C C . LEU B 1 184 ? -3.996 -18.391 -18.719 1 94.94 184 LEU B C 1
ATOM 3108 O O . LEU B 1 184 ? -3.123 -18.641 -17.891 1 94.94 184 LEU B O 1
ATOM 3112 N N . ASP B 1 185 ? -3.873 -17.531 -19.688 1 93.12 185 ASP B N 1
ATOM 3113 C CA . ASP B 1 185 ? -2.699 -16.672 -19.781 1 93.12 185 ASP B CA 1
ATOM 3114 C C . ASP B 1 185 ? -2.986 -15.289 -19.188 1 93.12 185 ASP B C 1
ATOM 3116 O O . ASP B 1 185 ? -3.871 -14.57 -19.672 1 93.12 185 ASP B O 1
ATOM 3120 N N . ALA B 1 186 ? -2.268 -14.945 -18.188 1 93.69 186 ALA B N 1
ATOM 3121 C CA . ALA B 1 186 ? -2.443 -13.641 -17.547 1 93.69 186 ALA B CA 1
ATOM 3122 C C . ALA B 1 186 ? -1.332 -12.68 -17.953 1 93.69 186 ALA B C 1
ATOM 3124 O O . ALA B 1 186 ? -0.148 -12.992 -17.797 1 93.69 186 ALA B O 1
ATOM 3125 N N . GLY B 1 187 ? -1.752 -11.57 -18.438 1 92.56 187 GLY B N 1
ATOM 3126 C CA . GLY B 1 187 ? -0.8 -10.539 -18.812 1 92.56 187 GLY B CA 1
ATOM 3127 C C . GLY B 1 187 ? -0.835 -9.328 -17.906 1 92.56 187 GLY B C 1
ATOM 3128 O O . GLY B 1 187 ? -1.264 -9.422 -16.75 1 92.56 187 GLY B O 1
ATOM 3129 N N . PHE B 1 188 ? -0.329 -8.289 -18.438 1 92.19 188 PHE B N 1
ATOM 3130 C CA . PHE B 1 188 ? -0.143 -7.051 -17.688 1 92.19 188 PHE B CA 1
ATOM 3131 C C . PHE B 1 188 ? -1.47 -6.551 -17.141 1 92.19 188 PHE B C 1
ATOM 3133 O O . PHE B 1 188 ? -1.562 -6.211 -15.953 1 92.19 188 PHE B O 1
ATOM 3140 N N . GLU B 1 189 ? -2.459 -6.547 -17.891 1 90.25 189 GLU B N 1
ATOM 3141 C CA . GLU B 1 189 ? -3.756 -6.02 -17.484 1 90.25 189 GLU B CA 1
ATOM 3142 C C . GLU B 1 189 ? -4.348 -6.848 -16.344 1 90.25 189 GLU B C 1
ATOM 3144 O O . GLU B 1 189 ? -4.906 -6.297 -15.391 1 90.25 189 GLU B O 1
ATOM 3149 N N . GLU B 1 190 ? -4.234 -8.102 -16.453 1 93.25 190 GLU B N 1
ATOM 3150 C CA . GLU B 1 190 ? -4.73 -8.984 -15.391 1 93.25 190 GLU B CA 1
ATOM 3151 C C . GLU B 1 190 ? -3.961 -8.773 -14.094 1 93.25 190 GLU B C 1
ATOM 3153 O O . GLU B 1 190 ? -4.547 -8.797 -13.008 1 93.25 190 GLU B O 1
ATOM 3158 N N . LEU B 1 191 ? -2.711 -8.531 -14.25 1 94.31 191 LEU B N 1
ATOM 3159 C CA . LEU B 1 191 ? -1.872 -8.367 -13.07 1 94.31 191 LEU B CA 1
ATOM 3160 C C . LEU B 1 191 ? -2.182 -7.055 -12.359 1 94.31 191 LEU B C 1
ATOM 3162 O O . LEU B 1 191 ? -2.197 -7.004 -11.125 1 94.31 191 LEU B O 1
ATOM 3166 N N . ILE B 1 192 ? -2.43 -6.031 -13.133 1 93.81 192 ILE B N 1
ATOM 3167 C CA . ILE B 1 192 ? -2.832 -4.754 -12.555 1 93.81 192 ILE B CA 1
ATOM 3168 C C . ILE B 1 192 ? -4.188 -4.906 -11.859 1 93.81 192 ILE B C 1
ATOM 3170 O O . ILE B 1 192 ? -4.391 -4.383 -10.766 1 93.81 192 ILE B O 1
ATOM 3174 N N . SER B 1 193 ? -5.016 -5.664 -12.492 1 93.56 193 SER B N 1
ATOM 3175 C CA . SER B 1 193 ? -6.328 -5.91 -11.906 1 93.56 193 SER B CA 1
ATOM 3176 C C . SER B 1 193 ? -6.219 -6.715 -10.617 1 93.56 193 SER B C 1
ATOM 3178 O O . SER B 1 193 ? -6.949 -6.465 -9.656 1 93.56 193 SER B O 1
ATOM 3180 N N . ILE B 1 194 ? -5.344 -7.66 -10.594 1 95.94 194 ILE B N 1
ATOM 3181 C CA . ILE B 1 194 ? -5.117 -8.461 -9.391 1 95.94 194 ILE B CA 1
ATOM 3182 C C . ILE B 1 194 ? -4.539 -7.582 -8.289 1 95.94 194 ILE B C 1
ATOM 3184 O O . ILE B 1 194 ? -4.945 -7.688 -7.125 1 95.94 194 ILE B O 1
ATOM 3188 N N . LEU B 1 195 ? -3.598 -6.73 -8.656 1 95.69 195 LEU B N 1
ATOM 3189 C CA . LEU B 1 195 ? -3.029 -5.793 -7.691 1 95.69 195 LEU B CA 1
ATOM 3190 C C . LEU B 1 195 ? -4.117 -4.918 -7.078 1 95.69 195 LEU B C 1
ATOM 3192 O O . LEU B 1 195 ? -4.191 -4.777 -5.855 1 95.69 195 LEU B O 1
ATOM 3196 N N . ARG B 1 196 ? -4.926 -4.402 -7.883 1 93.25 196 ARG B N 1
ATOM 3197 C CA . ARG B 1 196 ? -6.031 -3.576 -7.41 1 93.25 196 ARG B CA 1
ATOM 3198 C C . ARG B 1 196 ? -6.941 -4.367 -6.473 1 93.25 196 ARG B C 1
ATOM 3200 O O . ARG B 1 196 ? -7.25 -3.916 -5.371 1 93.25 196 ARG B O 1
ATOM 3207 N N . ALA B 1 197 ? -7.312 -5.492 -6.945 1 93.75 197 ALA B N 1
ATOM 3208 C CA . ALA B 1 197 ? -8.227 -6.332 -6.172 1 93.75 197 ALA B CA 1
ATOM 3209 C C . ALA B 1 197 ? -7.594 -6.746 -4.844 1 93.75 197 ALA B C 1
ATOM 3211 O O . ALA B 1 197 ? -8.297 -6.887 -3.838 1 93.75 197 ALA B O 1
ATOM 3212 N N . SER B 1 198 ? -6.32 -6.949 -4.836 1 95.38 198 SER B N 1
ATOM 3213 C CA . SER B 1 198 ? -5.621 -7.379 -3.629 1 95.38 198 SER B CA 1
ATOM 3214 C C . SER B 1 198 ? -5.707 -6.324 -2.531 1 95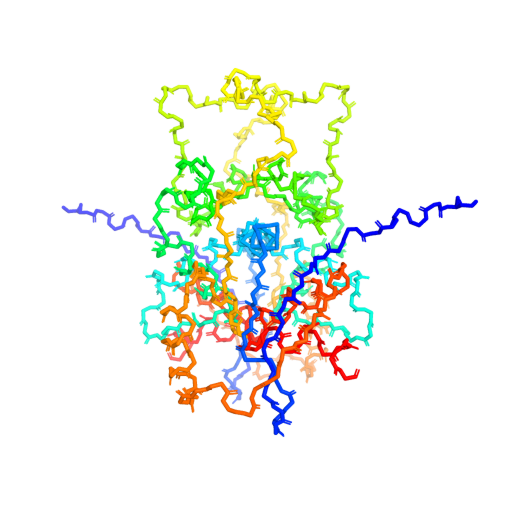.38 198 SER B C 1
ATOM 3216 O O . SER B 1 198 ? -5.586 -6.641 -1.347 1 95.38 198 SER B O 1
ATOM 3218 N N . LEU B 1 199 ? -5.957 -5.086 -2.902 1 91.56 199 LEU B N 1
ATOM 3219 C CA . LEU B 1 199 ? -6.016 -3.98 -1.95 1 91.56 199 LEU B CA 1
ATOM 3220 C C . LEU B 1 199 ? -7.422 -3.842 -1.368 1 91.56 199 LEU B C 1
ATOM 3222 O O . LEU B 1 199 ? -7.582 -3.447 -0.212 1 91.56 199 LEU B O 1
ATOM 3226 N N . ILE B 1 200 ? -8.43 -4.246 -2.131 1 86.94 200 ILE B N 1
ATOM 3227 C CA . ILE B 1 200 ? -9.758 -3.777 -1.751 1 86.94 200 ILE B CA 1
ATOM 3228 C C . ILE B 1 200 ? -10.68 -4.969 -1.521 1 86.94 200 ILE B C 1
ATOM 3230 O O . ILE B 1 200 ? -11.828 -4.805 -1.09 1 86.94 200 ILE B O 1
ATOM 3234 N N . SER B 1 201 ? -10.188 -6.129 -1.854 1 89.19 201 SER B N 1
ATOM 3235 C CA . SER B 1 201 ? -11.062 -7.285 -1.745 1 89.19 201 SER B CA 1
ATOM 3236 C C . SER B 1 201 ? -10.336 -8.477 -1.14 1 89.19 201 SER B C 1
ATOM 3238 O O . SER B 1 201 ? -9.109 -8.469 -1.027 1 89.19 201 SER B O 1
ATOM 3240 N N . ARG B 1 202 ? -11.219 -9.453 -0.785 1 91.88 202 ARG B N 1
ATOM 3241 C CA . ARG B 1 202 ? -10.672 -10.711 -0.281 1 91.88 202 ARG B CA 1
ATOM 3242 C C . ARG B 1 202 ? -10.695 -11.789 -1.358 1 91.88 202 ARG B C 1
ATOM 3244 O O . ARG B 1 202 ? -10.406 -12.953 -1.083 1 91.88 202 ARG B O 1
ATOM 3251 N N . SER B 1 203 ? -11.023 -11.398 -2.541 1 95.38 203 SER B N 1
ATOM 3252 C CA . SER B 1 203 ? -11.109 -12.305 -3.682 1 95.38 203 SER B CA 1
ATOM 3253 C C . SER B 1 203 ? -10.359 -11.742 -4.887 1 95.38 203 SER B C 1
ATOM 3255 O O . SER B 1 203 ? -10.961 -11.469 -5.926 1 95.38 203 SER B O 1
ATOM 3257 N N . ALA B 1 204 ? -9.117 -11.711 -4.75 1 96.56 204 ALA B N 1
ATOM 3258 C CA . ALA B 1 204 ? -8.281 -10.977 -5.695 1 96.56 204 ALA B CA 1
ATOM 3259 C C . ALA B 1 204 ? -8.18 -11.719 -7.027 1 96.56 204 ALA B C 1
ATOM 3261 O O . ALA B 1 204 ? -8.188 -11.102 -8.094 1 96.56 204 ALA B O 1
ATOM 3262 N N . LEU B 1 205 ? -8.055 -13.055 -7 1 96.94 205 LEU B N 1
ATOM 3263 C CA . LEU B 1 205 ? -7.914 -13.805 -8.25 1 96.94 205 LEU B CA 1
ATOM 3264 C C . LEU B 1 205 ? -9.195 -13.727 -9.078 1 96.94 205 LEU B C 1
ATOM 3266 O O . LEU B 1 205 ? -9.148 -13.398 -10.266 1 96.94 205 LEU B O 1
ATOM 3270 N N . ASN B 1 206 ? -10.328 -13.953 -8.453 1 96.44 206 ASN B N 1
ATOM 3271 C CA . ASN B 1 206 ? -11.602 -13.906 -9.156 1 96.44 206 ASN B CA 1
ATOM 3272 C C . ASN B 1 206 ? -11.891 -12.508 -9.703 1 96.44 206 ASN B C 1
ATOM 3274 O O . ASN B 1 206 ? -12.297 -12.359 -10.852 1 96.44 206 ASN B O 1
ATOM 3278 N N . ASN B 1 207 ? -11.68 -11.516 -8.883 1 94.44 207 ASN B N 1
ATOM 3279 C CA . ASN B 1 207 ? -11.938 -10.141 -9.312 1 94.44 207 ASN B CA 1
ATOM 3280 C C . ASN B 1 207 ? -10.938 -9.68 -10.367 1 94.44 207 ASN B C 1
ATOM 3282 O O . ASN B 1 207 ? -11.305 -8.984 -11.312 1 94.44 207 ASN B O 1
ATOM 3286 N N . GLY B 1 208 ? -9.695 -10.102 -10.188 1 94.38 208 GLY B N 1
ATOM 3287 C CA . GLY B 1 208 ? -8.648 -9.672 -11.094 1 94.38 208 GLY B CA 1
ATOM 3288 C C . GLY B 1 208 ? -8.734 -10.336 -12.461 1 94.38 208 GLY B C 1
ATOM 3289 O O . GLY B 1 208 ? -8.344 -9.75 -13.469 1 94.38 208 GLY B O 1
ATOM 3290 N N . LEU B 1 209 ? -9.211 -11.562 -12.484 1 95 209 LEU B N 1
ATOM 3291 C CA . LEU B 1 209 ? -9.266 -12.312 -13.727 1 95 209 LEU B CA 1
ATOM 3292 C C . LEU B 1 209 ? -10.68 -12.297 -14.312 1 95 209 LEU B C 1
ATOM 3294 O O . LEU B 1 209 ? -10.977 -13.031 -15.25 1 95 209 LEU B O 1
ATOM 3298 N N . SER B 1 210 ? -11.5 -11.5 -13.758 1 90.31 210 SER B N 1
ATOM 3299 C CA . SER B 1 210 ? -12.906 -11.469 -14.148 1 90.31 210 SER B CA 1
ATOM 3300 C C . SER B 1 210 ? -13.055 -11.172 -15.641 1 90.31 210 SER B C 1
ATOM 3302 O O . SER B 1 210 ? -13.938 -11.711 -16.297 1 90.31 210 SER B O 1
ATOM 3304 N N . SER B 1 211 ? -12.234 -10.375 -16.156 1 84.19 211 SER B N 1
ATOM 3305 C CA . SER B 1 211 ? -12.344 -9.961 -17.547 1 84.19 211 SER B CA 1
ATOM 3306 C C . SER B 1 211 ? -12.047 -11.117 -18.5 1 84.19 211 SER 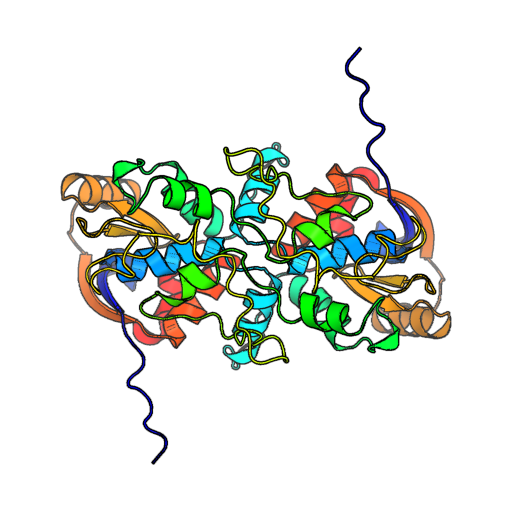B C 1
ATOM 3308 O O . SER B 1 211 ? -12.516 -11.141 -19.641 1 84.19 211 SER B O 1
ATOM 3310 N N . VAL B 1 212 ? -11.273 -12.07 -18.047 1 83.12 212 VAL B N 1
ATOM 3311 C CA . VAL B 1 212 ? -10.859 -13.156 -18.922 1 83.12 212 VAL B CA 1
ATOM 3312 C C . VAL B 1 212 ? -11.656 -14.422 -18.594 1 83.12 212 VAL B C 1
ATOM 3314 O O . VAL B 1 212 ? -11.703 -15.359 -19.391 1 83.12 212 VAL B O 1
ATOM 3317 N N . LEU B 1 213 ? -12.227 -14.461 -17.438 1 82.5 213 LEU B N 1
ATOM 3318 C CA . LEU B 1 213 ? -13.031 -15.609 -17.047 1 82.5 213 LEU B CA 1
ATOM 3319 C C . LEU B 1 213 ? -14.453 -15.492 -17.562 1 82.5 213 LEU B C 1
ATOM 3321 O O . LEU B 1 213 ? -15.148 -16.5 -17.719 1 82.5 213 LEU B O 1
ATOM 3325 N N . HIS B 1 214 ? -15.008 -14.258 -17.641 1 71.12 214 HIS B N 1
ATOM 3326 C CA . HIS B 1 214 ? -16.359 -14.047 -18.156 1 71.12 214 HIS B CA 1
ATOM 3327 C C . HIS B 1 214 ? -16.328 -13.25 -19.453 1 71.12 214 HIS B C 1
ATOM 3329 O O . HIS B 1 214 ? -15.484 -12.367 -19.641 1 71.12 214 HIS B O 1
#

Nearest PDB structures (foldseek):
  1s68-assembly1_A  TM=1.725E-01  e=3.062E+00  Tequatrovirus T4
  2hvq-assembly1_A  TM=1.734E-01  e=3.637E+00  Tequatrovirus T4
  2hvq-assembly1_A  TM=1.734E-01  e=3.266E+00  Tequatrovirus T4